Protein AF-A0A7X3SL43-F1 (afdb_monomer)

Mean predicted aligned error: 11.24 Å

Radius of gyration: 27.82 Å; Cα contacts (8 Å, |Δi|>4): 840; chains: 1; bounding box: 72×86×83 Å

Organism: NCBI:txid2681861

Structure (mmCIF, N/CA/C/O backbone):
data_AF-A0A7X3SL43-F1
#
_entry.id   AF-A0A7X3SL43-F1
#
loop_
_atom_site.group_PDB
_atom_site.id
_atom_site.type_symbol
_atom_site.label_atom_id
_atom_site.label_alt_id
_atom_site.label_comp_id
_atom_site.label_asym_id
_atom_site.label_entity_id
_atom_site.label_seq_id
_atom_site.pdbx_PDB_ins_code
_atom_site.Cartn_x
_atom_site.Cartn_y
_atom_site.Cartn_z
_atom_site.occupancy
_atom_site.B_iso_or_equiv
_atom_site.auth_seq_id
_atom_site.auth_comp_id
_atom_site.auth_asym_id
_atom_site.auth_atom_id
_atom_site.pdbx_PDB_model_num
ATOM 1 N N . MET A 1 1 ? 5.646 -69.765 46.762 1.00 35.84 1 MET A N 1
ATOM 2 C CA . MET A 1 1 ? 6.721 -68.883 47.268 1.00 35.84 1 MET A CA 1
ATOM 3 C C . MET A 1 1 ? 6.176 -67.467 47.372 1.00 35.84 1 MET A C 1
ATOM 5 O O . MET A 1 1 ? 5.287 -67.132 46.605 1.00 35.84 1 MET A O 1
ATOM 9 N N . ASN A 1 2 ? 6.666 -66.727 48.365 1.00 30.70 2 ASN A N 1
ATOM 10 C CA . ASN A 1 2 ? 6.424 -65.326 48.755 1.00 30.70 2 ASN A CA 1
ATOM 11 C C . ASN A 1 2 ? 5.935 -64.380 47.626 1.00 30.70 2 ASN A C 1
ATOM 13 O O . ASN A 1 2 ? 6.491 -64.430 46.536 1.00 30.70 2 ASN A O 1
ATOM 17 N N . GLY A 1 3 ? 4.994 -63.447 47.828 1.00 30.55 3 GLY A N 1
ATOM 18 C CA . GLY A 1 3 ? 4.159 -63.144 49.004 1.00 30.55 3 GLY A CA 1
ATOM 19 C C . GLY A 1 3 ? 3.776 -61.650 49.095 1.00 30.55 3 GLY A C 1
ATOM 20 O O . GLY A 1 3 ? 4.535 -60.832 48.604 1.00 30.55 3 GLY A O 1
ATOM 21 N N . ILE A 1 4 ? 2.669 -61.338 49.802 1.00 35.19 4 ILE A N 1
ATOM 22 C CA . ILE A 1 4 ? 2.349 -60.044 50.477 1.00 35.19 4 ILE A CA 1
ATOM 23 C C . ILE A 1 4 ? 2.165 -58.808 49.548 1.00 35.19 4 ILE A C 1
ATOM 25 O O . ILE A 1 4 ? 3.071 -58.455 48.814 1.00 35.19 4 ILE A O 1
ATOM 29 N N . GLY A 1 5 ? 1.068 -58.033 49.548 1.00 31.11 5 GLY A N 1
ATOM 30 C CA . GLY A 1 5 ? -0.232 -58.031 50.255 1.00 31.11 5 GLY A CA 1
ATOM 31 C C . GLY A 1 5 ? -1.269 -57.243 49.405 1.00 31.11 5 GLY A C 1
ATOM 32 O O . GLY A 1 5 ? -0.879 -56.571 48.460 1.00 31.11 5 GLY A O 1
ATOM 33 N N . ARG A 1 6 ? -2.602 -57.386 49.542 1.00 34.41 6 ARG A N 1
ATOM 34 C CA . ARG A 1 6 ? -3.472 -56.909 50.653 1.00 34.41 6 ARG A CA 1
ATOM 35 C C . ARG A 1 6 ? -3.176 -55.448 51.047 1.00 34.41 6 ARG A C 1
ATOM 37 O O . ARG A 1 6 ? -2.046 -55.184 51.421 1.00 34.41 6 ARG A O 1
ATOM 44 N N . VAL A 1 7 ? -4.109 -54.489 51.098 1.00 31.98 7 VAL A N 1
ATOM 45 C CA . VAL A 1 7 ? -5.567 -54.380 5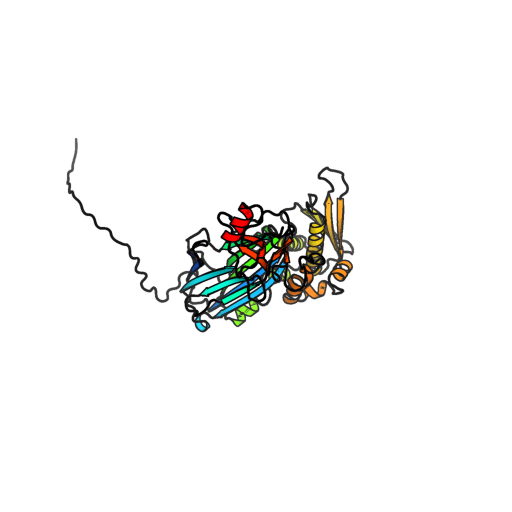0.793 1.00 31.98 7 VAL A CA 1
ATOM 46 C C . VAL A 1 7 ? -5.858 -52.874 50.479 1.00 31.98 7 VAL A C 1
ATOM 48 O O . VAL A 1 7 ? -4.913 -52.097 50.514 1.00 31.98 7 VAL A O 1
ATOM 51 N N . PHE A 1 8 ? -7.042 -52.329 50.142 1.00 28.56 8 PHE A N 1
ATOM 52 C CA . PHE A 1 8 ? -8.465 -52.670 50.382 1.00 28.56 8 PHE A CA 1
ATOM 53 C C . PHE A 1 8 ? -9.368 -52.194 49.200 1.00 28.56 8 PHE A C 1
ATOM 55 O O . PHE A 1 8 ? -8.882 -52.037 48.086 1.00 28.56 8 PHE A O 1
ATOM 62 N N . GLN A 1 9 ? -10.673 -51.971 49.424 1.00 33.75 9 GLN A N 1
ATOM 63 C CA . GLN A 1 9 ? -11.633 -51.328 48.505 1.00 33.75 9 GLN A CA 1
ATOM 64 C C . GLN A 1 9 ? -12.415 -50.220 49.240 1.00 33.75 9 GLN A C 1
ATOM 66 O O . GLN A 1 9 ? -12.775 -50.421 50.397 1.00 33.75 9 GLN A O 1
ATOM 71 N N . ALA A 1 10 ? -12.765 -49.135 48.543 1.00 27.03 10 ALA A N 1
ATOM 72 C CA . ALA A 1 10 ? -13.983 -48.322 48.723 1.00 27.03 10 ALA A CA 1
ATOM 73 C C . ALA A 1 10 ? -14.106 -47.431 47.461 1.00 27.03 10 ALA A C 1
ATOM 75 O O . ALA A 1 10 ? -13.158 -46.723 47.150 1.00 27.03 10 ALA A O 1
ATOM 76 N N . ALA A 1 11 ? -15.067 -47.565 46.543 1.00 27.05 11 ALA A N 1
ATOM 77 C CA . ALA A 1 11 ? -16.534 -47.593 46.624 1.00 27.05 11 ALA A CA 1
ATOM 78 C C . ALA A 1 11 ? -17.195 -46.194 46.633 1.00 27.05 11 ALA A C 1
ATOM 80 O O . ALA A 1 11 ? -17.012 -45.425 47.567 1.00 27.05 11 ALA A O 1
ATOM 81 N N . ALA A 1 12 ? -18.068 -45.997 45.631 1.00 27.08 12 ALA A N 1
ATOM 82 C CA . ALA A 1 12 ? -19.240 -45.107 45.581 1.00 27.08 12 ALA A CA 1
ATOM 83 C C . ALA A 1 12 ? -19.095 -43.596 45.241 1.00 27.08 12 ALA A C 1
ATOM 85 O O . ALA A 1 12 ? -18.605 -42.804 46.031 1.00 27.08 12 ALA A O 1
ATOM 86 N N . LEU A 1 13 ? -19.715 -43.243 44.098 1.00 27.55 13 LEU A N 1
ATOM 87 C CA . LEU A 1 13 ? -20.730 -42.181 43.893 1.00 27.55 13 LEU A CA 1
ATOM 88 C C . LEU A 1 13 ? -20.448 -40.716 44.296 1.00 27.55 13 LEU A C 1
ATOM 90 O O . LEU A 1 13 ? -20.230 -40.407 45.459 1.00 27.55 13 LEU A O 1
ATOM 94 N N . GLY A 1 14 ? -20.717 -39.787 43.365 1.00 25.14 14 GLY A N 1
ATOM 95 C CA . GLY A 1 14 ? -21.014 -38.388 43.714 1.00 25.14 14 GLY A CA 1
ATOM 96 C C . GLY A 1 14 ? -20.934 -37.395 42.551 1.00 25.14 14 GLY A C 1
ATOM 97 O O . GLY A 1 14 ? -19.852 -36.952 42.191 1.00 25.14 14 GLY A O 1
ATOM 98 N N . ILE A 1 15 ? -22.084 -37.015 41.987 1.00 34.62 15 ILE A N 1
ATOM 99 C CA . ILE A 1 15 ? -22.221 -35.919 41.010 1.00 34.62 15 ILE A CA 1
ATOM 100 C C . ILE A 1 15 ? -21.921 -34.569 41.680 1.00 34.62 15 ILE A C 1
ATOM 102 O O . ILE A 1 15 ? -22.509 -34.277 42.718 1.00 34.62 15 ILE A O 1
ATOM 106 N N . ALA A 1 16 ? -21.143 -33.701 41.026 1.00 26.86 16 ALA A N 1
ATOM 107 C CA . ALA A 1 16 ? -21.282 -32.247 41.158 1.00 26.86 16 ALA A CA 1
ATOM 108 C C . ALA A 1 16 ? -20.734 -31.534 39.910 1.00 26.86 16 ALA A C 1
ATOM 110 O O . ALA A 1 16 ? -19.552 -31.648 39.590 1.00 26.86 16 ALA A O 1
ATOM 111 N N . ALA A 1 17 ? -21.586 -30.784 39.208 1.00 32.66 17 ALA A N 1
ATOM 112 C CA . ALA A 1 17 ? -21.147 -29.885 38.146 1.00 32.66 17 ALA A CA 1
ATOM 113 C C . ALA A 1 17 ? -20.485 -28.647 38.773 1.00 32.66 17 ALA A C 1
ATOM 115 O O . ALA A 1 17 ? -21.159 -27.826 39.392 1.00 32.66 17 ALA A O 1
ATOM 116 N N . GLY A 1 18 ? -19.166 -28.522 38.621 1.00 26.52 18 GLY A N 1
ATOM 117 C CA . GLY A 1 18 ? -18.418 -27.324 38.992 1.00 26.52 18 GLY A CA 1
ATOM 118 C C . GLY A 1 18 ? -18.255 -26.412 37.784 1.00 26.52 18 GLY A C 1
ATOM 119 O O . GLY A 1 18 ? -17.418 -26.681 36.927 1.00 26.52 18 GLY A O 1
ATOM 120 N N . ILE A 1 19 ? -19.043 -25.337 37.715 1.00 32.78 19 ILE A N 1
ATOM 121 C CA . ILE A 1 19 ? -18.827 -24.261 36.741 1.00 32.78 19 ILE A CA 1
ATOM 122 C C . ILE A 1 19 ? -17.457 -23.649 37.044 1.00 32.78 19 ILE A C 1
ATOM 124 O O . ILE A 1 19 ? -17.281 -23.034 38.098 1.00 32.78 19 ILE A O 1
ATOM 128 N N . LEU A 1 20 ? -16.491 -23.798 36.134 1.00 28.41 20 LEU A N 1
ATOM 129 C CA . LEU A 1 20 ? -15.209 -23.106 36.247 1.00 28.41 20 LEU A CA 1
ATOM 130 C C . LEU A 1 20 ? -15.394 -21.640 35.835 1.00 28.41 20 LEU A C 1
ATOM 132 O O . LEU A 1 20 ? -15.017 -21.229 34.741 1.00 28.41 20 LEU A O 1
ATOM 136 N N . ILE A 1 21 ? -15.992 -20.850 36.729 1.00 30.81 21 ILE A N 1
ATOM 137 C CA . ILE A 1 21 ? -15.908 -19.393 36.657 1.00 30.81 21 ILE A CA 1
ATOM 138 C C . ILE A 1 21 ? -14.441 -19.045 36.910 1.00 30.81 21 ILE A C 1
ATOM 140 O O . ILE A 1 21 ? -13.992 -19.014 38.056 1.00 30.81 21 ILE A O 1
ATOM 144 N N . ILE A 1 22 ? -13.680 -18.808 35.839 1.00 30.84 22 ILE A N 1
ATOM 145 C CA . ILE A 1 22 ? -12.359 -18.193 35.956 1.00 30.84 22 ILE A CA 1
ATOM 146 C C . ILE A 1 22 ? -12.595 -16.733 36.333 1.00 30.84 22 ILE A C 1
ATOM 148 O O . ILE A 1 22 ? -12.808 -15.866 35.488 1.00 30.84 22 ILE A O 1
ATOM 152 N N . VAL A 1 23 ? -12.590 -16.482 37.638 1.00 31.47 23 VAL A N 1
ATOM 153 C CA . VAL A 1 23 ? -12.573 -15.140 38.209 1.00 31.47 23 VAL A CA 1
ATOM 154 C C . VAL A 1 23 ? -11.212 -14.520 37.885 1.00 31.47 23 VAL A C 1
ATOM 156 O O . VAL A 1 23 ? -10.237 -14.734 38.605 1.00 31.47 23 VAL A O 1
ATOM 159 N N . ILE A 1 24 ? -11.135 -13.753 36.794 1.00 36.94 24 ILE A N 1
ATOM 160 C CA . ILE A 1 24 ? -9.980 -12.892 36.508 1.00 36.94 24 ILE A CA 1
ATOM 161 C C . ILE A 1 24 ? -10.076 -11.664 37.423 1.00 36.94 24 ILE A C 1
ATOM 163 O O . ILE A 1 24 ? -10.496 -10.582 37.022 1.00 36.94 24 ILE A O 1
ATOM 167 N N . CYS A 1 25 ? -9.700 -11.840 38.689 1.00 31.02 25 CYS A N 1
ATOM 168 C CA . CYS A 1 25 ? -9.458 -10.721 39.590 1.00 31.02 25 CYS A CA 1
ATOM 169 C C . CYS A 1 25 ? -8.008 -10.239 39.455 1.00 31.02 25 CYS A C 1
ATOM 171 O O . CYS A 1 25 ? -7.096 -10.840 40.013 1.00 31.02 25 CYS A O 1
ATOM 173 N N . LEU A 1 26 ? -7.853 -9.100 38.774 1.00 38.34 26 LEU A N 1
ATOM 174 C CA . LEU A 1 26 ? -6.876 -8.044 39.072 1.00 38.34 26 LEU A CA 1
ATOM 175 C C . LEU A 1 26 ? -5.410 -8.478 39.267 1.00 38.34 26 LEU A C 1
ATOM 177 O O . LEU A 1 26 ? -4.894 -8.536 40.384 1.00 38.34 26 LEU A O 1
ATOM 181 N N . GLY A 1 27 ? -4.697 -8.625 38.150 1.00 32.06 27 GLY A N 1
ATOM 182 C CA . GLY A 1 27 ? -3.240 -8.495 38.116 1.00 32.06 27 GLY A CA 1
ATOM 183 C C . GLY A 1 27 ? -2.821 -7.030 37.965 1.00 32.06 27 GLY A C 1
ATOM 184 O O . GLY A 1 27 ? -2.509 -6.596 36.862 1.00 32.06 27 GLY A O 1
ATOM 185 N N . ASN A 1 28 ? -2.798 -6.260 39.058 1.00 37.12 28 ASN A N 1
ATOM 186 C CA . ASN A 1 28 ? -2.245 -4.900 39.034 1.00 37.12 28 ASN A CA 1
ATOM 187 C C . ASN A 1 28 ? -0.737 -4.929 38.706 1.00 37.12 28 ASN A C 1
ATOM 189 O O . ASN A 1 28 ? 0.067 -5.331 39.545 1.00 37.12 28 ASN A O 1
ATOM 193 N N . GLY A 1 29 ? -0.346 -4.409 37.540 1.00 41.09 29 GLY A N 1
ATOM 194 C CA . GLY A 1 29 ? 0.967 -3.777 37.354 1.00 41.09 29 GLY A CA 1
ATOM 195 C C . GLY A 1 29 ? 2.218 -4.669 37.376 1.00 41.09 29 GLY A C 1
ATOM 196 O O . GLY A 1 29 ? 3.262 -4.210 37.837 1.00 41.09 29 GLY A O 1
ATOM 197 N N . GLN A 1 30 ? 2.168 -5.896 36.849 1.00 41.06 30 GLN A N 1
ATOM 198 C CA . GLN A 1 30 ? 3.380 -6.618 36.430 1.00 41.06 30 GLN A CA 1
ATOM 199 C C . GLN A 1 30 ? 3.270 -6.992 34.951 1.00 41.06 30 GLN A C 1
ATOM 201 O O . GLN A 1 30 ? 2.380 -7.742 34.563 1.00 41.06 30 GLN A O 1
ATOM 206 N N . GLY A 1 31 ? 4.152 -6.412 34.130 1.00 50.19 31 GLY A N 1
ATOM 207 C CA . GLY A 1 31 ? 4.073 -6.487 32.672 1.00 50.19 31 GLY A CA 1
ATOM 208 C C . GLY A 1 31 ? 4.209 -7.912 32.144 1.00 50.19 31 GLY A C 1
ATOM 209 O O . GLY A 1 31 ? 5.285 -8.504 32.216 1.00 50.19 31 GLY A O 1
ATOM 210 N N . GLY A 1 32 ? 3.120 -8.434 31.579 1.00 65.38 32 GLY A N 1
ATOM 211 C CA . GLY A 1 32 ? 3.207 -9.470 30.557 1.00 65.38 32 GLY A CA 1
ATOM 212 C C . GLY A 1 32 ? 3.731 -8.873 29.250 1.00 65.38 32 GLY A C 1
ATOM 213 O O . GLY A 1 32 ? 3.700 -7.657 29.063 1.00 65.38 32 GLY A O 1
ATOM 214 N N . GLU A 1 33 ? 4.209 -9.722 28.343 1.00 86.25 33 GLU A N 1
ATOM 215 C CA . GLU A 1 33 ? 4.605 -9.260 27.010 1.00 86.25 33 GLU A CA 1
ATOM 216 C C . GLU A 1 33 ? 3.384 -8.693 26.255 1.00 86.25 33 GLU A C 1
ATOM 218 O O . GLU A 1 33 ? 2.293 -9.273 26.386 1.00 86.25 33 GLU A O 1
ATOM 223 N N . PRO A 1 34 ? 3.542 -7.596 25.482 1.00 94.69 34 PRO A N 1
ATOM 224 C CA . PRO A 1 34 ? 2.472 -7.044 24.658 1.00 94.69 34 PRO A CA 1
ATOM 225 C C . PRO A 1 34 ? 1.875 -8.102 23.728 1.00 94.69 34 PRO A C 1
ATOM 227 O O . PRO A 1 34 ? 2.599 -8.863 23.082 1.00 94.69 34 PRO A O 1
ATOM 230 N N . GLN A 1 35 ? 0.549 -8.190 23.689 1.00 96.19 35 GLN A N 1
ATOM 231 C CA . GLN A 1 35 ? -0.154 -9.259 22.987 1.00 96.19 35 GLN A CA 1
ATOM 232 C C . GLN A 1 35 ? -1.587 -8.881 22.605 1.00 96.19 35 GLN A C 1
ATOM 234 O O . GLN A 1 35 ? -2.243 -8.098 23.290 1.00 96.19 35 GLN A O 1
ATOM 239 N N . ILE A 1 36 ? -2.082 -9.486 21.528 1.00 95.69 36 ILE A N 1
ATOM 240 C CA . ILE A 1 36 ? -3.430 -9.291 20.980 1.00 95.69 36 ILE A CA 1
ATOM 241 C C . ILE A 1 36 ? -4.011 -10.635 20.517 1.00 95.69 36 ILE A C 1
ATOM 243 O O . ILE A 1 36 ? -3.265 -11.544 20.150 1.00 95.69 36 ILE A O 1
ATOM 247 N N . ARG A 1 37 ? -5.336 -10.795 20.541 1.00 94.25 37 ARG A N 1
ATOM 248 C CA . ARG A 1 37 ? -6.037 -11.959 19.974 1.00 94.25 37 ARG A CA 1
ATOM 249 C C . ARG A 1 37 ? -7.403 -11.573 19.420 1.00 94.25 37 ARG A C 1
ATOM 251 O O . ARG A 1 37 ? -8.098 -10.770 20.035 1.00 94.25 37 ARG A O 1
ATOM 258 N N . CYS A 1 38 ? -7.827 -12.199 18.323 1.00 92.88 38 CYS A N 1
ATOM 259 C CA . CYS A 1 38 ? -9.229 -12.150 17.906 1.00 92.88 38 CYS A CA 1
ATOM 260 C C . CYS A 1 38 ? -10.074 -12.984 18.890 1.00 92.88 38 CYS A C 1
ATOM 262 O O . CYS A 1 38 ? -9.745 -14.141 19.174 1.00 92.88 38 CYS A O 1
ATOM 264 N N . VAL A 1 39 ? -11.144 -12.400 19.437 1.00 91.12 39 VAL A N 1
ATOM 265 C CA . VAL A 1 39 ? -12.104 -13.086 20.326 1.00 91.12 39 VAL A CA 1
ATOM 266 C C . VAL A 1 39 ? -13.483 -13.260 19.696 1.00 91.12 39 VAL A C 1
ATOM 268 O O . VAL A 1 39 ? -14.197 -14.203 20.043 1.00 91.12 39 VAL A O 1
ATOM 271 N N . LYS A 1 40 ? -13.832 -12.419 18.718 1.00 89.50 40 LYS A N 1
ATOM 272 C CA . LYS A 1 40 ? -15.062 -12.528 17.931 1.00 89.50 40 LYS A CA 1
ATOM 273 C C . LYS A 1 40 ? -14.731 -12.349 16.455 1.00 89.50 40 LYS A C 1
ATOM 275 O O . LYS A 1 40 ? -14.330 -11.276 16.021 1.00 89.50 40 LYS A O 1
ATOM 280 N N . GLN A 1 41 ? -14.875 -13.444 15.721 1.00 82.56 41 GLN A N 1
ATOM 281 C CA . GLN A 1 41 ? -14.552 -13.559 14.300 1.00 82.56 41 GLN A CA 1
ATOM 282 C C . GLN A 1 41 ? -15.618 -12.888 13.410 1.00 82.56 41 GLN A C 1
ATOM 284 O O . GLN A 1 41 ? -16.773 -12.765 13.841 1.00 82.56 41 GLN A O 1
ATOM 289 N N . PRO A 1 42 ? -15.270 -12.519 12.160 1.00 76.25 42 PRO A N 1
ATOM 290 C CA . PRO A 1 42 ? -16.231 -12.046 11.160 1.00 76.25 42 PRO A CA 1
ATOM 291 C C . PRO A 1 42 ? -17.416 -13.007 10.960 1.00 76.25 42 PRO A C 1
ATOM 293 O O . PRO A 1 42 ? -17.329 -14.213 11.195 1.00 76.25 42 PRO A O 1
ATOM 296 N N . GLY A 1 43 ? -18.551 -12.460 10.511 1.00 68.62 43 GLY A N 1
ATOM 297 C CA . GLY A 1 43 ? -19.783 -13.218 10.246 1.00 68.62 43 GLY A CA 1
ATOM 298 C C . GLY A 1 43 ? -20.753 -13.346 11.432 1.00 68.62 43 GLY A C 1
ATOM 299 O O . GLY A 1 43 ? -21.771 -14.024 11.312 1.00 68.62 43 GLY A O 1
ATOM 300 N N . LYS A 1 44 ? -20.478 -12.692 12.573 1.00 58.38 44 LYS A N 1
ATOM 301 C CA . LYS A 1 44 ? -21.366 -12.645 13.761 1.00 58.38 44 LYS A CA 1
ATOM 302 C C . LYS A 1 44 ? -21.671 -11.213 14.240 1.00 58.38 44 LYS A C 1
ATOM 304 O O . LYS A 1 44 ? -21.937 -10.997 15.422 1.00 58.38 44 LYS A O 1
ATOM 309 N N . GLY A 1 45 ? -21.622 -10.244 13.326 1.00 79.12 45 GLY A N 1
ATOM 310 C CA . GLY A 1 45 ? -21.596 -8.810 13.635 1.00 79.12 45 GLY A CA 1
ATOM 311 C C . GLY A 1 45 ? -20.159 -8.304 13.777 1.00 79.12 45 GLY A C 1
ATOM 312 O O . GLY A 1 45 ? -19.263 -8.857 13.140 1.00 79.12 45 GLY A O 1
ATOM 313 N N . ASP A 1 46 ? -19.964 -7.279 14.609 1.00 89.88 46 ASP A N 1
ATOM 314 C CA . ASP A 1 46 ? -18.665 -6.630 14.845 1.00 89.88 46 ASP A CA 1
ATOM 315 C C . ASP A 1 46 ? -17.561 -7.625 15.226 1.00 89.88 46 ASP A C 1
ATOM 317 O O . ASP A 1 46 ? -17.818 -8.611 15.921 1.00 89.88 46 ASP A O 1
ATOM 321 N N . ILE A 1 47 ? -16.335 -7.334 14.808 1.00 92.56 47 ILE A N 1
ATOM 322 C CA . ILE A 1 47 ? -15.133 -8.127 15.072 1.00 92.56 47 ILE A CA 1
ATOM 323 C C . ILE A 1 47 ? -14.470 -7.556 16.319 1.00 92.56 47 ILE A C 1
ATOM 325 O O . ILE A 1 47 ? -14.289 -6.347 16.416 1.00 92.56 47 ILE A O 1
ATOM 329 N N . GLU A 1 48 ? -14.100 -8.403 17.272 1.00 94.56 48 GLU A N 1
ATOM 330 C CA . GLU A 1 48 ? -13.543 -7.954 18.555 1.00 94.56 48 GLU A CA 1
ATOM 331 C C . GLU A 1 48 ? -12.174 -8.591 18.792 1.00 94.56 48 GLU A C 1
ATOM 333 O O . GLU A 1 48 ? -11.996 -9.807 18.639 1.00 94.56 48 GLU A O 1
ATOM 338 N N . TYR A 1 49 ? -11.221 -7.758 19.206 1.00 95.75 49 TYR A N 1
ATOM 339 C CA . TYR A 1 49 ? -9.875 -8.138 19.609 1.00 95.75 49 TYR A CA 1
ATOM 340 C C . TYR A 1 49 ? -9.650 -7.789 21.074 1.00 95.75 49 TYR A C 1
ATOM 342 O O . TYR A 1 49 ? -9.776 -6.630 21.454 1.00 95.75 49 TYR A O 1
ATOM 350 N N . GLU A 1 50 ? -9.234 -8.756 21.888 1.00 95.88 50 GLU A N 1
ATOM 351 C CA . GLU A 1 50 ? -8.645 -8.436 23.190 1.00 95.88 50 GLU A CA 1
ATOM 352 C C . GLU A 1 50 ? -7.162 -8.110 23.003 1.00 95.88 50 GLU A C 1
ATOM 354 O O . GLU A 1 50 ? -6.435 -8.887 22.378 1.00 95.88 50 GLU A O 1
ATOM 359 N N . TYR A 1 51 ? -6.691 -7.024 23.610 1.00 96.06 51 TYR A N 1
ATOM 360 C CA . TYR A 1 51 ? -5.274 -6.668 23.664 1.00 96.06 51 TYR A CA 1
ATOM 361 C C . TYR A 1 51 ? -4.815 -6.411 25.103 1.00 96.06 51 TYR A C 1
ATOM 363 O O . TYR A 1 51 ? -5.599 -6.083 25.996 1.00 96.06 51 TYR A O 1
ATOM 371 N N . ARG A 1 52 ? -3.516 -6.605 25.334 1.00 96.25 52 ARG A N 1
ATOM 372 C CA . ARG A 1 52 ? -2.822 -6.334 26.597 1.00 96.25 52 ARG A CA 1
ATOM 373 C C . ARG A 1 52 ? -1.437 -5.808 26.269 1.00 96.25 52 ARG A C 1
ATOM 375 O O . ARG A 1 52 ? -0.625 -6.543 25.715 1.00 96.25 52 ARG A O 1
ATOM 382 N N . LEU A 1 53 ? -1.174 -4.557 26.607 1.00 95.69 53 LEU A N 1
ATOM 383 C CA . LEU A 1 53 ? 0.100 -3.886 26.379 1.00 95.69 53 LEU A CA 1
ATOM 384 C C . LEU A 1 53 ? 0.868 -3.742 27.693 1.00 95.69 53 LEU A C 1
ATOM 386 O O . LEU A 1 53 ? 0.297 -3.809 28.784 1.00 95.69 53 LEU A O 1
ATOM 390 N N . ASP A 1 54 ? 2.180 -3.542 27.591 1.00 91.62 54 ASP A N 1
ATOM 391 C CA . ASP A 1 54 ? 2.994 -3.246 28.763 1.00 91.62 54 ASP A CA 1
ATOM 392 C C . ASP A 1 54 ? 2.852 -1.771 29.196 1.00 91.62 54 ASP A C 1
ATOM 394 O O . ASP A 1 54 ? 2.175 -0.949 28.573 1.00 91.62 54 ASP A O 1
ATOM 398 N N . GLY A 1 55 ? 3.489 -1.416 30.314 1.00 87.81 55 GLY A N 1
ATOM 399 C CA . GLY A 1 55 ? 3.419 -0.053 30.839 1.00 87.81 55 GLY A CA 1
ATOM 400 C C . GLY A 1 55 ? 4.093 1.005 29.956 1.00 87.81 55 GLY A C 1
ATOM 401 O O . GLY A 1 55 ? 3.812 2.191 30.150 1.00 87.81 55 GLY A O 1
ATOM 402 N N . LYS A 1 56 ? 4.963 0.603 29.020 1.00 93.50 56 LYS A N 1
ATOM 403 C CA . LYS A 1 56 ? 5.805 1.505 28.234 1.00 93.50 56 LYS A CA 1
ATOM 404 C C . LYS A 1 56 ? 5.114 2.030 26.982 1.00 93.50 56 LYS A C 1
ATOM 406 O O . LYS A 1 56 ? 5.341 3.191 26.655 1.00 93.50 56 LYS A O 1
ATOM 411 N N . MET A 1 57 ? 4.282 1.215 26.323 1.00 95.38 57 MET A N 1
ATOM 412 C CA . MET A 1 57 ? 3.482 1.639 25.163 1.00 95.38 57 MET A CA 1
ATOM 413 C C . MET A 1 57 ? 2.698 2.902 25.528 1.00 95.38 57 MET A C 1
ATOM 415 O O . MET A 1 57 ? 1.934 2.869 26.492 1.00 95.38 57 MET A O 1
ATOM 419 N N . LYS A 1 58 ? 2.906 4.025 24.838 1.00 96.75 58 LYS A N 1
ATOM 420 C CA . LYS A 1 58 ? 2.264 5.314 25.164 1.00 96.75 58 LYS A CA 1
ATOM 421 C C . LYS A 1 58 ? 1.154 5.659 24.187 1.00 96.75 58 LYS A C 1
ATOM 423 O O . LYS A 1 58 ? 0.105 6.129 24.615 1.00 96.75 58 LYS A O 1
ATOM 428 N N . SER A 1 59 ? 1.36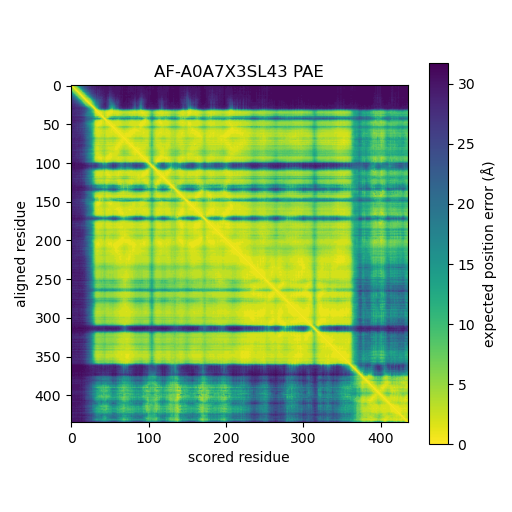7 5.360 22.911 1.00 97.94 59 SER A N 1
ATOM 429 C CA . SER A 1 59 ? 0.472 5.731 21.823 1.00 97.94 59 SER A CA 1
ATOM 430 C C . SER A 1 59 ? 0.120 4.545 20.932 1.00 97.94 59 SER A C 1
ATOM 432 O O . SER A 1 59 ? 0.767 3.489 20.959 1.00 97.94 59 SER A O 1
ATOM 434 N N . PHE A 1 60 ? -0.930 4.738 20.143 1.00 97.81 60 PHE A N 1
ATOM 435 C CA . PHE A 1 60 ? -1.271 3.892 19.011 1.00 97.81 60 PHE A CA 1
ATOM 436 C C . PHE A 1 60 ? -1.523 4.749 17.770 1.00 97.81 60 PHE A C 1
ATOM 438 O O . PHE A 1 60 ? -1.816 5.944 17.866 1.00 97.81 60 PHE A O 1
ATOM 445 N N . LEU A 1 61 ? -1.423 4.121 16.605 1.00 97.94 61 LEU A N 1
ATOM 446 C CA . LEU A 1 61 ? -1.712 4.725 15.312 1.00 97.94 61 LEU A CA 1
ATOM 447 C C . LEU A 1 61 ? -2.455 3.711 14.443 1.00 97.94 61 LEU A C 1
ATOM 449 O O . LEU A 1 61 ? -2.119 2.527 14.443 1.00 97.94 61 LEU A O 1
ATOM 453 N N . ILE A 1 62 ? -3.470 4.178 13.717 1.00 98.19 62 ILE A N 1
ATOM 454 C CA . ILE A 1 62 ? -4.126 3.425 12.648 1.00 98.19 62 ILE A CA 1
ATOM 455 C C . ILE A 1 62 ? -3.937 4.201 11.349 1.00 98.19 62 ILE A C 1
ATOM 457 O O . ILE A 1 62 ? -4.256 5.391 11.283 1.00 98.19 62 ILE A O 1
ATOM 461 N N . TYR A 1 63 ? -3.438 3.525 10.320 1.00 97.88 63 TYR A N 1
ATOM 462 C CA . TYR A 1 63 ? -3.291 4.068 8.971 1.00 97.88 63 TYR A CA 1
ATOM 463 C C . TYR A 1 63 ? -3.896 3.122 7.937 1.00 97.88 63 TYR A C 1
ATOM 465 O O . TYR A 1 63 ? -4.174 1.954 8.233 1.00 97.88 63 TYR A O 1
ATOM 473 N N . LYS A 1 64 ? -4.099 3.641 6.726 1.00 96.94 64 LYS A N 1
ATOM 474 C CA . LYS A 1 64 ? -4.488 2.852 5.560 1.00 96.94 64 LYS A CA 1
ATOM 475 C C . LYS A 1 64 ? -3.504 2.995 4.407 1.00 96.94 64 LYS A C 1
ATOM 477 O O . LYS A 1 64 ? -2.850 4.028 4.258 1.00 96.94 64 LYS A O 1
ATOM 482 N N . GLU A 1 65 ? -3.465 1.959 3.585 1.00 96.62 65 GLU A N 1
ATOM 483 C CA . GLU A 1 65 ? -2.847 1.942 2.262 1.00 96.62 65 GLU A CA 1
ATOM 484 C C . GLU A 1 65 ? -3.872 1.398 1.264 1.00 96.62 65 GLU A C 1
ATOM 486 O O . GLU A 1 65 ? -4.487 0.362 1.517 1.00 96.62 65 GLU A O 1
ATOM 491 N N . TYR A 1 66 ? -4.053 2.072 0.131 1.00 93.62 66 TYR A N 1
ATOM 492 C CA . TYR A 1 66 ? -4.840 1.567 -0.990 1.00 93.62 66 TYR A CA 1
ATOM 493 C C . TYR A 1 66 ? -3.912 1.282 -2.165 1.00 93.62 66 TYR A C 1
ATOM 495 O O . TYR A 1 66 ? -3.230 2.182 -2.654 1.00 93.62 66 TYR A O 1
ATOM 503 N N . TYR A 1 67 ? -3.919 0.040 -2.639 1.00 91.88 67 TYR A N 1
ATOM 504 C CA . TYR A 1 67 ? -3.234 -0.376 -3.852 1.00 91.88 67 TYR A CA 1
ATOM 505 C C . TYR A 1 67 ? -4.230 -0.682 -4.967 1.00 91.88 67 TYR A C 1
ATOM 507 O O . TYR A 1 67 ? -5.260 -1.320 -4.741 1.00 91.88 67 TYR A O 1
ATOM 515 N N . ARG A 1 68 ? -3.882 -0.311 -6.199 1.00 85.94 68 ARG A N 1
ATOM 516 C CA . ARG A 1 68 ? -4.614 -0.674 -7.418 1.00 85.94 68 ARG A CA 1
ATOM 517 C C . ARG A 1 68 ? -3.635 -1.257 -8.429 1.00 85.94 68 ARG A C 1
ATOM 519 O O . ARG A 1 68 ? -2.603 -0.654 -8.687 1.00 85.94 68 ARG A O 1
ATOM 526 N N . ALA A 1 69 ? -3.938 -2.433 -8.976 1.00 80.81 69 ALA A N 1
ATOM 527 C CA . ALA A 1 69 ? -3.067 -3.153 -9.915 1.00 80.81 69 ALA A CA 1
ATOM 528 C C . ALA A 1 69 ? -1.589 -3.282 -9.453 1.00 80.81 69 ALA A C 1
ATOM 530 O O . ALA A 1 69 ? -0.674 -3.235 -10.270 1.00 80.81 69 ALA A O 1
ATOM 531 N N . GLY A 1 70 ? -1.353 -3.423 -8.140 1.00 85.88 70 GLY A N 1
ATOM 532 C CA . GLY A 1 70 ? -0.010 -3.514 -7.542 1.00 85.88 70 GLY A CA 1
ATOM 533 C C . GLY A 1 70 ? 0.719 -2.176 -7.321 1.00 85.88 70 GLY A C 1
ATOM 534 O O . GLY A 1 70 ? 1.884 -2.174 -6.926 1.00 85.88 70 GLY A O 1
ATOM 535 N N . GLU A 1 71 ? 0.063 -1.036 -7.552 1.00 87.88 71 GLU A N 1
ATOM 536 C CA . GLU A 1 71 ? 0.602 0.315 -7.336 1.00 87.88 71 GLU A CA 1
ATOM 537 C C . GLU A 1 71 ? -0.060 0.978 -6.119 1.00 87.88 71 GLU A C 1
ATOM 539 O O . GLU A 1 71 ? -1.279 0.900 -5.976 1.00 87.88 71 GLU A O 1
ATOM 544 N N . LEU A 1 72 ? 0.723 1.631 -5.249 1.00 92.56 72 LEU A N 1
ATOM 545 C CA . LEU A 1 72 ? 0.208 2.392 -4.100 1.00 92.56 72 LEU A CA 1
ATOM 546 C C . LEU A 1 72 ? -0.480 3.671 -4.600 1.00 92.56 72 LEU A C 1
ATOM 548 O O . LEU A 1 72 ? 0.190 4.570 -5.091 1.00 92.56 72 LEU A O 1
ATOM 552 N N . LEU A 1 73 ? -1.801 3.753 -4.460 1.00 88.56 73 LEU A N 1
ATOM 553 C CA . LEU A 1 73 ? -2.631 4.866 -4.927 1.00 88.56 73 LEU A CA 1
ATOM 554 C C . LEU A 1 73 ? -3.012 5.836 -3.796 1.00 88.56 73 LEU A C 1
ATOM 556 O O . LEU A 1 73 ? -3.075 7.038 -4.024 1.00 88.56 73 LEU A O 1
ATOM 560 N N . GLU A 1 74 ? -3.228 5.345 -2.574 1.00 90.44 74 GLU A N 1
ATOM 561 C CA . GLU A 1 74 ? -3.520 6.188 -1.404 1.00 90.44 74 GLU A CA 1
ATOM 562 C C . GLU A 1 74 ? -2.730 5.702 -0.184 1.00 90.44 74 GLU A C 1
ATOM 564 O O . GLU A 1 74 ? -2.595 4.501 0.046 1.00 90.44 74 GLU A O 1
ATOM 569 N N . TYR A 1 75 ? -2.252 6.637 0.632 1.00 95.06 75 TYR A N 1
ATOM 570 C CA . TYR A 1 75 ? -1.704 6.378 1.960 1.00 95.06 75 TYR A CA 1
ATOM 571 C C . TYR A 1 75 ? -2.196 7.463 2.918 1.00 95.06 75 TYR A C 1
ATOM 573 O O . TYR A 1 75 ? -2.214 8.640 2.558 1.00 95.06 75 TYR A O 1
ATOM 581 N N . GLY A 1 76 ? -2.566 7.094 4.145 1.00 94.88 76 GLY A N 1
ATOM 582 C CA . GLY A 1 76 ? -2.965 8.090 5.137 1.00 94.88 76 GLY A CA 1
ATOM 583 C C . GLY A 1 76 ? -3.097 7.560 6.558 1.00 94.88 76 GLY A C 1
ATOM 584 O O . GLY A 1 76 ? -3.684 6.505 6.801 1.00 94.88 76 GLY A O 1
ATOM 585 N N . VAL A 1 77 ? -2.596 8.339 7.519 1.00 96.56 77 VAL A N 1
ATOM 586 C CA . VAL A 1 77 ? -2.853 8.133 8.950 1.00 96.56 77 VAL A CA 1
ATOM 587 C C . VAL A 1 77 ? -4.294 8.542 9.257 1.00 96.56 77 VAL A C 1
ATOM 589 O O . VAL A 1 77 ? -4.661 9.704 9.105 1.00 96.56 77 VAL A O 1
ATOM 592 N N . LEU A 1 78 ? -5.105 7.588 9.715 1.00 95.25 78 LEU A N 1
ATOM 593 C CA . LEU A 1 78 ? -6.521 7.790 10.034 1.00 95.25 78 LEU A CA 1
ATOM 594 C C . LEU A 1 78 ? -6.706 8.365 11.439 1.00 95.25 78 LEU A C 1
ATOM 596 O O . LEU A 1 78 ? -7.523 9.257 11.653 1.00 95.25 78 LEU A O 1
ATOM 600 N N . ARG A 1 79 ? -5.932 7.854 12.402 1.00 94.12 79 ARG A N 1
ATOM 601 C CA . ARG A 1 79 ? -5.861 8.374 13.773 1.00 94.12 79 ARG A CA 1
ATOM 602 C C . ARG A 1 79 ? -4.535 7.999 14.423 1.00 94.12 79 ARG A C 1
ATOM 604 O O . ARG A 1 79 ? -3.981 6.942 14.134 1.00 94.12 79 ARG A O 1
ATOM 611 N N . ALA A 1 80 ? -4.046 8.850 15.316 1.00 96.81 80 ALA A N 1
ATOM 612 C CA . ALA A 1 80 ? -2.882 8.563 16.148 1.00 96.81 80 ALA A CA 1
ATOM 613 C C . ALA A 1 80 ? -2.969 9.364 17.449 1.00 96.81 80 ALA A C 1
ATOM 615 O O . ALA A 1 80 ? -3.126 10.592 17.412 1.00 96.81 80 ALA A O 1
ATOM 616 N N . GLU A 1 81 ? -2.905 8.659 18.578 1.00 96.75 81 GLU A N 1
ATOM 617 C CA . GLU A 1 81 ? -3.349 9.132 19.894 1.00 96.75 81 GLU A CA 1
ATOM 618 C C . GLU A 1 81 ? -2.533 8.504 21.039 1.00 96.75 81 GLU A C 1
ATOM 620 O O . GLU A 1 81 ? -2.065 7.368 20.935 1.00 96.75 81 GLU A O 1
ATOM 625 N N . ASP A 1 82 ? -2.391 9.226 22.157 1.00 96.25 82 ASP A N 1
ATOM 626 C CA . ASP A 1 82 ? -1.845 8.686 23.409 1.00 96.25 82 ASP A CA 1
ATOM 627 C C . ASP A 1 82 ? -2.970 7.999 24.192 1.00 96.25 82 ASP A C 1
ATOM 629 O O . ASP A 1 82 ? -4.040 8.578 24.397 1.00 96.25 82 ASP A O 1
ATOM 633 N N . PHE A 1 83 ? -2.719 6.779 24.676 1.00 94.69 83 PHE A N 1
ATOM 634 C CA . PHE A 1 83 ? -3.693 5.973 25.419 1.00 94.69 83 PHE A CA 1
ATOM 635 C C . PHE A 1 83 ? -4.347 6.738 26.574 1.00 94.69 83 PHE A C 1
ATOM 637 O O . PHE A 1 83 ? -5.553 6.653 26.796 1.00 94.69 83 PHE A O 1
ATOM 644 N N . LYS A 1 84 ? -3.556 7.506 27.326 1.00 92.62 84 LYS A N 1
ATOM 645 C CA . LYS A 1 84 ? -4.032 8.236 28.500 1.00 92.62 84 LYS A CA 1
ATOM 646 C C . LYS A 1 84 ? -4.862 9.458 28.108 1.00 92.62 84 LYS A C 1
ATOM 648 O O . LYS A 1 84 ? -5.785 9.802 28.843 1.00 92.62 84 LYS A O 1
ATOM 653 N N . GLU A 1 85 ? -4.523 10.122 27.006 1.00 92.06 85 GLU A N 1
ATOM 654 C CA . GLU A 1 85 ? -5.246 11.305 26.521 1.00 92.06 85 GLU A CA 1
ATOM 655 C C . GLU A 1 85 ? -6.572 10.923 25.855 1.00 92.06 85 GLU A C 1
ATOM 657 O O . GLU A 1 85 ? -7.581 11.574 26.112 1.00 92.06 85 GLU A O 1
ATOM 662 N N . ALA A 1 86 ? -6.594 9.814 25.109 1.00 90.62 86 ALA A N 1
ATOM 663 C CA . ALA A 1 86 ? -7.800 9.228 24.522 1.00 90.62 86 ALA A CA 1
ATOM 664 C C . ALA A 1 86 ? -8.730 8.546 25.550 1.00 90.62 86 ALA A C 1
ATOM 666 O O . ALA A 1 86 ? -9.850 8.164 25.225 1.00 90.62 86 ALA A O 1
ATOM 667 N N . GLY A 1 87 ? -8.277 8.349 26.796 1.00 91.94 87 GLY A N 1
ATOM 668 C CA . GLY A 1 87 ? -9.018 7.593 27.816 1.00 91.94 87 GLY A CA 1
ATOM 669 C C . GLY A 1 87 ? -9.040 6.074 27.584 1.00 91.94 87 GLY A C 1
ATOM 670 O O . GLY A 1 87 ? -9.744 5.353 28.295 1.00 91.94 87 GLY A O 1
ATOM 671 N N . VAL A 1 88 ? -8.249 5.584 26.630 1.00 93.50 88 VAL A N 1
ATOM 672 C CA . VAL A 1 88 ? -8.167 4.179 26.228 1.00 93.50 88 VAL A CA 1
ATOM 673 C C . VAL A 1 88 ? -7.264 3.399 27.184 1.00 93.50 88 VAL A C 1
ATOM 675 O O . VAL A 1 88 ? -6.153 3.809 27.534 1.00 93.50 88 VAL A O 1
ATOM 678 N N . LYS A 1 89 ? -7.734 2.231 27.626 1.00 92.12 89 LYS A N 1
ATOM 679 C CA . LYS A 1 89 ? -6.953 1.344 28.499 1.00 92.12 89 LYS A CA 1
ATOM 680 C C . LYS A 1 89 ? -5.816 0.675 27.725 1.00 92.12 89 LYS A C 1
ATOM 682 O O . LYS A 1 89 ? -5.904 0.462 26.527 1.00 92.12 89 LYS A O 1
ATOM 687 N N . LYS A 1 90 ? -4.753 0.272 28.425 1.00 93.69 90 LYS A N 1
ATOM 688 C CA . LYS A 1 90 ? -3.674 -0.553 27.840 1.00 93.69 90 LYS A CA 1
ATOM 689 C C . LYS A 1 90 ? -4.008 -2.050 27.840 1.00 93.69 90 LYS A C 1
ATOM 691 O O . LYS A 1 90 ? -3.329 -2.838 27.186 1.00 93.69 90 LYS A O 1
ATOM 696 N N . ASP A 1 91 ? -5.058 -2.435 28.555 1.00 93.94 91 ASP A N 1
ATOM 697 C CA . ASP A 1 91 ? -5.704 -3.738 28.535 1.00 93.94 91 ASP A CA 1
ATOM 698 C C . ASP A 1 91 ? -7.208 -3.550 28.291 1.00 93.94 91 ASP A C 1
ATOM 700 O O . ASP A 1 91 ? -7.891 -2.865 29.053 1.00 93.94 91 ASP A O 1
ATOM 704 N N . GLY A 1 92 ? -7.728 -4.127 27.208 1.00 95.00 92 GLY A N 1
ATOM 705 C CA . GLY A 1 92 ? -9.110 -3.889 26.797 1.00 95.00 92 GLY A CA 1
ATOM 706 C C . GLY A 1 92 ? -9.472 -4.542 25.470 1.00 95.00 92 GLY A C 1
ATOM 707 O O . GLY A 1 92 ? -8.771 -5.433 24.980 1.00 95.00 92 GLY A O 1
ATOM 708 N N . THR A 1 93 ? -10.583 -4.081 24.899 1.00 96.44 93 THR A N 1
ATOM 709 C CA . THR A 1 93 ? -11.126 -4.572 23.625 1.00 96.44 93 THR A CA 1
ATOM 710 C C . THR A 1 93 ? -10.994 -3.522 22.520 1.00 96.44 93 THR A C 1
ATOM 712 O O . THR A 1 93 ? -11.252 -2.345 22.759 1.00 96.44 93 THR A O 1
ATOM 715 N N . LEU A 1 94 ? -10.586 -3.932 21.319 1.00 97.06 94 LEU A N 1
ATOM 716 C CA . LEU A 1 94 ? -10.699 -3.162 20.078 1.00 97.06 94 LEU A CA 1
ATOM 717 C C . LEU A 1 94 ? -11.800 -3.799 19.227 1.00 97.06 94 LEU A C 1
ATOM 719 O O . LEU A 1 94 ? -11.716 -4.980 18.884 1.00 97.06 94 LEU A O 1
ATOM 723 N N . THR A 1 95 ? -12.812 -3.014 18.883 1.00 96.56 95 THR A N 1
ATOM 724 C CA . THR A 1 95 ? -13.950 -3.423 18.060 1.00 96.56 95 THR A CA 1
ATOM 725 C C . THR A 1 95 ? -13.798 -2.845 16.659 1.00 96.56 95 THR A C 1
ATOM 727 O O . THR A 1 95 ? -13.634 -1.636 16.509 1.00 96.56 95 THR A O 1
ATOM 730 N N . LEU A 1 96 ? -13.886 -3.693 15.634 1.00 95.38 96 LEU A N 1
ATOM 731 C CA . LEU A 1 96 ? -13.946 -3.291 14.229 1.00 95.38 96 LEU A CA 1
ATOM 732 C C . LEU A 1 96 ? -15.327 -3.599 13.647 1.00 95.38 96 LEU A C 1
ATOM 734 O O . LEU A 1 96 ? -15.889 -4.673 13.879 1.00 95.38 96 LEU A O 1
ATOM 738 N N . ARG A 1 97 ? -15.853 -2.684 12.834 1.00 91.62 97 ARG A N 1
ATOM 739 C CA . ARG A 1 97 ? -17.097 -2.861 12.081 1.00 91.62 97 ARG A CA 1
ATOM 740 C C . ARG A 1 97 ? -16.898 -2.388 10.645 1.00 91.62 97 ARG A C 1
ATOM 742 O O . ARG A 1 97 ? -16.238 -1.382 10.407 1.00 91.62 97 ARG A O 1
ATOM 749 N N . VAL A 1 98 ? -17.517 -3.092 9.699 1.00 87.56 98 VAL A N 1
ATOM 750 C CA . VAL A 1 98 ? -17.621 -2.649 8.304 1.00 87.56 98 VAL A CA 1
ATOM 751 C C . VAL A 1 98 ? -19.070 -2.303 7.990 1.00 87.56 98 VAL A C 1
ATOM 753 O O . VAL A 1 98 ? -19.929 -3.185 7.953 1.00 87.56 98 VAL A O 1
ATOM 756 N N . GLU A 1 99 ? -19.348 -1.022 7.753 1.00 85.12 99 GLU A N 1
ATOM 757 C CA . GLU A 1 99 ? -20.679 -0.549 7.360 1.00 85.12 99 GLU A CA 1
ATOM 758 C C . GLU A 1 99 ? -20.730 -0.316 5.849 1.00 85.12 99 GLU A C 1
ATOM 760 O O . GLU A 1 99 ? -20.135 0.625 5.322 1.00 85.12 99 GLU A O 1
ATOM 765 N N . ARG A 1 100 ? -21.479 -1.176 5.154 1.00 78.94 100 ARG A N 1
ATOM 766 C CA . ARG A 1 100 ? -21.803 -1.057 3.726 1.00 78.94 100 ARG A CA 1
ATOM 767 C C . ARG A 1 100 ? -23.050 -0.190 3.595 1.00 78.94 100 ARG A C 1
ATOM 769 O O . ARG A 1 100 ? -24.155 -0.673 3.855 1.00 78.94 100 ARG A O 1
ATOM 776 N N . ASN A 1 101 ? -22.897 1.093 3.275 1.00 67.94 101 ASN A N 1
ATOM 777 C CA . ASN A 1 101 ? -24.045 1.993 3.293 1.00 67.94 101 ASN A CA 1
ATOM 778 C C . ASN A 1 101 ? -24.806 1.977 1.961 1.00 67.94 101 ASN A C 1
ATOM 780 O O . ASN A 1 101 ? -24.267 2.358 0.924 1.00 67.94 101 ASN A O 1
ATOM 784 N N . SER A 1 102 ? -26.085 1.598 2.014 1.00 57.00 102 SER A N 1
ATOM 785 C CA . SER A 1 102 ? -27.007 1.702 0.883 1.00 57.00 102 SER A CA 1
ATOM 786 C C . SER A 1 102 ? -27.632 3.097 0.834 1.00 57.00 102 SER A C 1
ATOM 788 O O . SER A 1 102 ? -28.618 3.358 1.522 1.00 57.00 102 SER A O 1
ATOM 790 N N . GLN A 1 103 ? -27.058 3.949 -0.027 1.00 53.34 103 GLN A N 1
ATOM 791 C CA . GLN A 1 103 ? -27.401 5.362 -0.262 1.00 53.34 103 GLN A CA 1
ATOM 792 C C . GLN A 1 103 ? -27.207 6.308 0.940 1.00 53.34 103 GLN A C 1
ATOM 794 O O . GLN A 1 103 ? -27.889 6.226 1.963 1.00 53.34 103 GLN A O 1
ATOM 799 N N . THR A 1 104 ? -26.365 7.326 0.753 1.00 51.38 104 THR A N 1
ATOM 800 C CA . THR A 1 104 ? -26.668 8.668 1.278 1.00 51.38 104 THR A CA 1
ATOM 801 C C . THR A 1 104 ? -27.771 9.314 0.424 1.00 51.38 104 THR A C 1
ATOM 803 O O . THR A 1 104 ? -28.063 8.844 -0.676 1.00 51.38 104 THR A O 1
ATOM 806 N N . MET A 1 105 ? -28.390 10.402 0.899 1.00 39.91 105 MET A N 1
ATOM 807 C CA . MET A 1 105 ? -29.403 11.142 0.118 1.00 39.91 105 MET A CA 1
ATOM 808 C C . MET A 1 105 ? -28.867 11.686 -1.218 1.00 39.91 105 MET A C 1
ATOM 810 O O . MET A 1 105 ? -29.655 11.963 -2.118 1.00 39.91 105 MET A O 1
ATOM 814 N N . ASP A 1 106 ? -27.544 11.790 -1.343 1.00 47.09 106 ASP A N 1
ATOM 815 C CA . ASP A 1 106 ? -26.827 12.306 -2.510 1.00 47.09 106 ASP A CA 1
ATOM 816 C C . ASP A 1 106 ? -26.399 11.190 -3.492 1.00 47.09 106 ASP A C 1
ATOM 818 O O . ASP A 1 106 ? -25.843 11.469 -4.550 1.00 47.09 106 ASP A O 1
ATOM 822 N N . GLY A 1 107 ? -26.693 9.920 -3.176 1.00 51.88 107 GLY A N 1
ATOM 823 C CA . GLY A 1 107 ? -26.474 8.760 -4.053 1.00 51.88 107 GLY A CA 1
ATOM 824 C C . GLY A 1 107 ? -25.109 8.070 -3.927 1.00 51.88 107 GLY A C 1
ATOM 825 O O . GLY A 1 107 ? -24.908 7.014 -4.531 1.00 51.88 107 GLY A O 1
ATOM 826 N N . GLU A 1 108 ? -24.194 8.608 -3.119 1.00 56.75 108 GLU A N 1
ATOM 827 C CA . GLU A 1 108 ? -22.833 8.082 -2.962 1.00 56.75 108 GLU A CA 1
ATOM 828 C C . GLU A 1 108 ? -22.799 6.747 -2.201 1.00 56.75 108 GLU A C 1
ATOM 830 O O . GLU A 1 108 ? -23.295 6.614 -1.073 1.00 56.75 108 GLU A O 1
ATOM 835 N N . TRP A 1 109 ? -22.149 5.752 -2.808 1.00 64.94 109 TRP A N 1
ATOM 836 C CA . TRP A 1 109 ? -21.889 4.457 -2.184 1.00 64.94 109 TRP A CA 1
ATOM 837 C C . TRP A 1 109 ? -20.593 4.494 -1.390 1.00 64.94 109 TRP A C 1
ATOM 839 O O . TRP A 1 109 ? -19.544 4.843 -1.921 1.00 64.94 109 TRP A O 1
ATOM 849 N N . ASN A 1 110 ? -20.684 4.110 -0.116 1.00 73.06 110 ASN A N 1
ATOM 850 C CA . ASN A 1 110 ? -19.575 4.161 0.827 1.00 73.06 110 ASN A CA 1
ATOM 851 C C . ASN A 1 110 ? -19.441 2.833 1.578 1.00 73.06 110 ASN A C 1
ATOM 853 O O . ASN A 1 110 ? -20.403 2.371 2.206 1.00 73.06 110 ASN A O 1
ATOM 857 N N . ILE A 1 111 ? -18.235 2.265 1.566 1.00 80.69 111 ILE A N 1
ATOM 858 C CA . ILE A 1 111 ? -17.831 1.177 2.459 1.00 80.69 111 ILE A CA 1
ATOM 859 C C . ILE A 1 111 ? -16.984 1.801 3.566 1.00 80.69 111 ILE A C 1
ATOM 861 O O . ILE A 1 111 ? -15.954 2.426 3.315 1.00 80.69 111 ILE A O 1
ATOM 865 N N . ASN A 1 112 ? -17.456 1.683 4.801 1.00 87.25 112 ASN A N 1
ATOM 866 C CA . ASN A 1 112 ? -16.859 2.371 5.936 1.00 87.25 112 ASN A CA 1
ATOM 867 C C . ASN A 1 112 ? -16.103 1.380 6.809 1.00 87.25 112 ASN A C 1
ATOM 869 O O . ASN A 1 112 ? -16.674 0.363 7.208 1.00 87.25 112 ASN A O 1
ATOM 873 N N . PHE A 1 113 ? -14.859 1.707 7.141 1.00 91.94 113 PHE A N 1
ATOM 874 C CA . PHE A 1 113 ? -14.095 1.027 8.176 1.00 91.94 113 PHE A CA 1
ATOM 875 C C . PHE A 1 113 ? -14.291 1.790 9.481 1.00 91.94 113 PHE A C 1
ATOM 877 O O . PHE A 1 113 ? -13.918 2.960 9.595 1.00 91.94 113 PHE A O 1
ATOM 884 N N . LEU A 1 114 ? -14.905 1.138 10.465 1.00 94.38 114 LEU A N 1
ATOM 885 C CA . LEU A 1 114 ? -15.115 1.700 11.789 1.00 94.38 114 LEU A CA 1
ATOM 886 C C . LEU A 1 114 ? -14.263 0.950 12.809 1.00 94.38 114 LEU A C 1
ATOM 888 O O . LEU A 1 114 ? -14.239 -0.281 12.824 1.00 94.38 114 LEU A O 1
ATOM 892 N N . ASN A 1 115 ? -13.605 1.698 13.690 1.00 95.88 115 ASN A N 1
ATOM 893 C CA . ASN A 1 115 ? -12.816 1.175 14.801 1.00 95.88 115 ASN A CA 1
ATOM 894 C C . ASN A 1 115 ? -13.191 1.891 16.107 1.00 95.88 115 ASN A C 1
ATOM 896 O O . ASN A 1 115 ? -13.463 3.090 16.100 1.00 95.88 115 ASN A O 1
ATOM 900 N N . GLN A 1 116 ? -13.211 1.154 17.216 1.00 96.31 116 GLN A N 1
ATOM 901 C CA . GLN A 1 116 ? -13.448 1.701 18.551 1.00 96.31 116 GLN A CA 1
ATOM 902 C C . GLN A 1 116 ? -12.661 0.912 19.599 1.00 96.31 116 GLN A C 1
ATOM 904 O O . GLN A 1 116 ? -12.778 -0.313 19.674 1.00 96.31 116 GLN A O 1
ATOM 909 N N . PHE A 1 117 ? -11.899 1.603 20.439 1.00 96.75 117 PHE A N 1
ATOM 910 C CA . PHE A 1 117 ? -11.281 1.016 21.624 1.00 96.75 117 PHE A CA 1
ATOM 911 C C . PHE A 1 117 ? -12.192 1.119 22.857 1.00 96.75 117 PHE A C 1
ATOM 913 O O . PHE A 1 117 ? -12.953 2.068 23.036 1.00 96.75 117 PHE A O 1
ATOM 920 N N . GLU A 1 118 ? -12.085 0.147 23.764 1.00 94.81 118 GLU A N 1
ATOM 921 C CA . GLU A 1 118 ? -12.806 0.147 25.036 1.00 94.81 118 GLU A CA 1
ATOM 922 C C . GLU A 1 118 ? -12.454 1.378 25.892 1.00 94.81 118 GLU A C 1
ATOM 924 O O . GLU A 1 118 ? -11.351 1.491 26.433 1.00 94.81 118 GLU A O 1
ATOM 929 N N . GLY A 1 119 ? -13.438 2.265 26.058 1.00 88.44 119 GLY A N 1
ATOM 930 C CA . GLY A 1 119 ? -13.311 3.542 26.765 1.00 88.44 119 GLY A CA 1
ATOM 931 C C . GLY A 1 119 ? -13.740 4.739 25.913 1.00 88.44 119 GLY A C 1
ATOM 932 O O . GLY A 1 119 ? -14.117 5.763 26.475 1.00 88.44 119 GLY A O 1
ATOM 933 N N . GLU A 1 120 ? -13.740 4.589 24.588 1.00 91.69 120 GLU A N 1
ATOM 934 C CA . GLU A 1 120 ? -14.191 5.607 23.633 1.00 91.69 120 GLU A CA 1
ATOM 935 C C . GLU A 1 120 ? -15.727 5.684 23.589 1.00 91.69 120 GLU A C 1
ATOM 937 O O . GLU A 1 120 ? -16.413 4.672 23.741 1.00 91.69 120 GLU A O 1
ATOM 942 N N . GLU A 1 121 ? -16.278 6.886 23.386 1.00 88.56 121 GLU A N 1
ATOM 943 C CA . GLU A 1 121 ? -17.735 7.095 23.312 1.00 88.56 121 GLU A CA 1
ATOM 944 C C . GLU A 1 121 ? -18.306 6.662 21.949 1.00 88.56 121 GLU A C 1
ATOM 946 O O . GLU A 1 121 ? -19.302 5.939 21.892 1.00 88.56 121 GLU A O 1
ATOM 951 N N . ASP A 1 122 ? -17.628 7.038 20.862 1.00 91.00 122 ASP A N 1
ATOM 952 C CA . ASP A 1 122 ? -18.040 6.818 19.471 1.00 91.00 122 ASP A CA 1
ATOM 953 C C . ASP A 1 122 ? -17.031 5.948 18.703 1.00 91.00 122 ASP A C 1
ATOM 955 O O . ASP A 1 122 ? -15.898 5.747 19.140 1.00 91.00 122 ASP A O 1
ATOM 959 N N . PHE A 1 123 ? -17.438 5.433 17.540 1.00 93.00 123 PHE A N 1
ATOM 960 C CA . PHE A 1 123 ? -16.521 4.799 16.589 1.00 93.00 123 PHE A CA 1
ATOM 961 C C . PHE A 1 123 ? -15.792 5.862 15.758 1.00 93.00 123 PHE A C 1
ATOM 963 O O . PHE A 1 123 ? -16.423 6.728 15.150 1.00 93.00 123 PHE A O 1
ATOM 970 N N . SER A 1 124 ? -14.473 5.727 15.630 1.00 92.69 124 SER A N 1
ATOM 971 C CA . SER A 1 124 ? -13.720 6.378 14.558 1.00 92.69 124 SER A CA 1
ATOM 972 C C . SER A 1 124 ? -14.102 5.737 13.219 1.00 92.69 124 SER A C 1
ATOM 974 O O . SER A 1 124 ? -14.186 4.510 13.124 1.00 92.69 124 SER A O 1
ATOM 976 N N . ARG A 1 125 ? -14.354 6.556 12.191 1.00 91.94 125 ARG A N 1
ATOM 977 C CA . ARG A 1 125 ? -14.844 6.132 10.871 1.00 91.94 125 ARG A CA 1
ATOM 978 C C . ARG A 1 125 ? -13.940 6.658 9.759 1.00 91.94 125 ARG A C 1
ATOM 980 O O . ARG A 1 125 ? -13.816 7.867 9.596 1.00 91.94 125 ARG A O 1
ATOM 987 N N . ASP A 1 126 ? -13.422 5.745 8.949 1.00 89.19 126 ASP A N 1
ATOM 988 C CA . ASP A 1 126 ? -12.896 6.015 7.610 1.00 89.19 126 ASP A CA 1
ATOM 989 C C . ASP A 1 126 ? -13.960 5.604 6.579 1.00 89.19 126 ASP A C 1
ATOM 991 O O . ASP A 1 126 ? -14.605 4.559 6.716 1.00 89.19 126 ASP A O 1
ATOM 995 N N . ALA A 1 127 ? -14.210 6.461 5.591 1.00 85.00 127 ALA A N 1
ATOM 996 C CA . ALA A 1 127 ? -15.248 6.280 4.581 1.00 85.00 127 ALA A CA 1
ATOM 997 C C . ALA A 1 127 ? -14.599 6.197 3.200 1.00 85.00 127 ALA A C 1
ATOM 999 O O . ALA A 1 127 ? -13.912 7.127 2.788 1.00 85.00 127 ALA A O 1
ATOM 1000 N N . ASN A 1 128 ? -14.835 5.091 2.494 1.00 81.12 128 ASN A N 1
ATOM 1001 C CA . ASN A 1 128 ? -14.249 4.832 1.184 1.00 81.12 128 ASN A CA 1
ATOM 1002 C C . ASN A 1 128 ? -15.379 4.828 0.172 1.00 81.12 128 ASN A C 1
ATOM 1004 O O . ASN A 1 128 ? -16.269 3.967 0.223 1.00 81.12 128 ASN A O 1
ATOM 1008 N N . SER A 1 129 ? -15.367 5.831 -0.698 1.00 71.50 129 SER A N 1
ATOM 1009 C CA . SER A 1 129 ? -16.411 6.019 -1.686 1.00 71.50 129 SER A CA 1
ATOM 1010 C C . SER A 1 129 ? -16.147 5.161 -2.922 1.00 71.50 129 SER A C 1
ATOM 1012 O O . SER A 1 129 ? -15.054 4.630 -3.148 1.00 71.50 129 SER A O 1
ATOM 1014 N N . TRP A 1 130 ? -17.170 5.013 -3.754 1.00 63.22 130 TRP A N 1
ATOM 1015 C CA . TRP A 1 130 ? -17.032 4.380 -5.061 1.00 63.22 130 TRP A CA 1
ATOM 1016 C C . TRP A 1 130 ? -16.026 5.113 -5.972 1.00 63.22 130 TRP A C 1
ATOM 1018 O O . TRP A 1 130 ? -15.320 4.474 -6.756 1.00 63.22 130 TRP A O 1
ATOM 1028 N N . GLU A 1 131 ? -15.922 6.440 -5.842 1.00 63.19 131 GLU A N 1
ATOM 1029 C CA . GLU A 1 131 ? -14.939 7.260 -6.552 1.00 63.19 131 GLU A CA 1
ATOM 1030 C C . GLU A 1 131 ? -13.520 7.068 -6.003 1.00 63.19 131 GLU A C 1
ATOM 1032 O O . GLU A 1 131 ? -12.598 6.909 -6.804 1.00 63.19 131 GLU A O 1
ATOM 1037 N N . SER A 1 132 ? -13.328 7.041 -4.674 1.00 60.97 132 SER A N 1
ATOM 1038 C CA . SER A 1 132 ? -11.989 6.889 -4.072 1.00 60.97 132 SER A CA 1
ATOM 1039 C C . SER A 1 132 ? -11.379 5.517 -4.368 1.00 60.97 132 SER A C 1
ATOM 1041 O O . SER A 1 132 ? -10.187 5.410 -4.635 1.00 60.97 132 SER A O 1
ATOM 1043 N N . LEU A 1 133 ? -12.217 4.479 -4.445 1.00 62.94 133 LEU A N 1
ATOM 1044 C CA . LEU A 1 133 ? -11.845 3.134 -4.900 1.00 62.94 133 LEU A CA 1
ATOM 1045 C C . LEU A 1 133 ? -11.834 2.984 -6.439 1.00 62.94 133 LEU A C 1
ATOM 1047 O O . LEU A 1 133 ? -11.743 1.877 -6.974 1.00 62.94 133 LEU A O 1
ATOM 1051 N N . GLY A 1 134 ? -11.901 4.099 -7.172 1.00 57.22 134 GLY A N 1
ATOM 1052 C CA . GLY A 1 134 ? -11.410 4.192 -8.542 1.00 57.22 134 GLY A CA 1
ATOM 1053 C C . GLY A 1 134 ? -12.351 3.732 -9.657 1.00 57.22 134 GLY A C 1
ATOM 1054 O O . GLY A 1 134 ? -11.838 3.363 -10.716 1.00 57.22 134 GLY A O 1
ATOM 1055 N N . TYR A 1 135 ? -13.675 3.774 -9.457 1.00 58.38 135 TYR A N 1
ATOM 1056 C CA . TYR A 1 135 ? -14.717 3.424 -10.443 1.00 58.38 135 TYR A CA 1
ATOM 1057 C C . TYR A 1 135 ? -14.525 2.055 -11.132 1.00 58.38 135 TYR A C 1
ATOM 1059 O O . TYR A 1 135 ? -13.833 1.936 -12.146 1.00 58.38 135 TYR A O 1
ATOM 1067 N N . GLY A 1 136 ? -15.248 1.031 -10.669 1.00 57.97 136 GLY A N 1
ATOM 1068 C CA . GLY A 1 136 ? -15.431 -0.213 -11.435 1.00 57.97 136 GLY A CA 1
ATOM 1069 C C . GLY A 1 136 ? -14.986 -1.508 -10.761 1.00 57.97 136 GLY A C 1
ATOM 1070 O O . GLY A 1 136 ? -14.721 -2.473 -11.477 1.00 57.97 136 GLY A O 1
ATOM 1071 N N . TYR A 1 137 ? -14.922 -1.568 -9.426 1.00 71.31 137 TYR A N 1
ATOM 1072 C CA . TYR A 1 137 ? -14.792 -2.859 -8.749 1.00 71.31 137 TYR A CA 1
ATOM 1073 C C . TYR A 1 137 ? -16.124 -3.627 -8.777 1.00 71.31 137 TYR A C 1
ATOM 1075 O O . TYR A 1 137 ? -17.165 -3.119 -8.377 1.00 71.31 137 TYR A O 1
ATOM 1083 N N . LEU A 1 138 ? -16.115 -4.852 -9.298 1.00 73.06 138 LEU A N 1
ATOM 1084 C CA . LEU A 1 138 ? -17.284 -5.721 -9.434 1.00 73.06 138 LEU A CA 1
ATOM 1085 C C . LEU A 1 138 ? -17.520 -6.610 -8.200 1.00 73.06 138 LEU A C 1
ATOM 1087 O O . LEU A 1 138 ? -18.595 -7.203 -8.065 1.00 73.06 138 LEU A O 1
ATOM 1091 N N . GLY A 1 139 ? -16.556 -6.687 -7.276 1.00 79.06 139 GLY A N 1
ATOM 1092 C CA . GLY A 1 139 ? -16.723 -7.385 -6.001 1.00 79.06 139 GLY A CA 1
ATOM 1093 C C . GLY A 1 139 ? -15.621 -7.122 -4.974 1.00 79.06 139 GLY A C 1
ATOM 1094 O O . GLY A 1 139 ? -14.589 -6.540 -5.302 1.00 79.06 139 GLY A O 1
ATOM 1095 N N . MET A 1 140 ? -15.860 -7.552 -3.731 1.00 86.44 140 MET A N 1
ATOM 1096 C CA . MET A 1 140 ? -14.948 -7.372 -2.595 1.00 86.44 140 MET A CA 1
ATOM 1097 C C . MET A 1 140 ? -14.942 -8.587 -1.651 1.00 86.44 140 MET A C 1
ATOM 1099 O O . MET A 1 140 ? -15.992 -9.149 -1.340 1.00 86.44 140 MET A O 1
ATOM 1103 N N . MET A 1 141 ? -13.769 -8.961 -1.136 1.00 89.31 141 MET A N 1
ATOM 1104 C CA . MET A 1 141 ? -13.610 -9.887 -0.005 1.00 89.31 141 MET A CA 1
ATOM 1105 C C . MET A 1 141 ? -12.864 -9.215 1.140 1.00 89.31 141 MET A C 1
ATOM 1107 O O . MET A 1 141 ? -12.018 -8.365 0.907 1.00 89.31 141 MET A O 1
ATOM 1111 N N . GLU A 1 142 ? -13.133 -9.636 2.374 1.00 89.69 142 GLU A N 1
ATOM 1112 C CA . GLU A 1 142 ? -12.421 -9.144 3.556 1.00 89.69 142 GLU A CA 1
ATOM 1113 C C . GLU A 1 142 ? -11.663 -10.285 4.240 1.00 89.69 142 GLU A C 1
ATOM 1115 O O . GLU A 1 142 ? -12.238 -11.344 4.524 1.00 89.69 142 GLU A O 1
ATOM 1120 N N . SER A 1 143 ? -10.400 -10.032 4.569 1.00 93.81 143 SER A N 1
ATOM 1121 C CA . SER A 1 143 ? -9.607 -10.795 5.532 1.00 93.81 143 SER A CA 1
ATOM 1122 C C . SER A 1 143 ? -9.377 -9.957 6.782 1.00 93.81 143 SER A C 1
ATOM 1124 O O . SER A 1 143 ? -9.229 -8.738 6.697 1.00 93.81 143 SER A O 1
ATOM 1126 N N . TYR A 1 144 ? -9.323 -10.608 7.945 1.00 94.19 144 TYR A N 1
ATOM 1127 C CA . TYR A 1 144 ? -9.078 -9.934 9.221 1.00 94.19 144 TYR A CA 1
ATOM 1128 C C . TYR A 1 144 ? -7.965 -10.603 10.025 1.00 94.19 144 TYR A C 1
ATOM 1130 O O . TYR A 1 144 ? -7.725 -11.811 9.920 1.00 94.19 144 TYR A O 1
ATOM 1138 N N . PHE A 1 145 ? -7.278 -9.818 10.854 1.00 93.81 145 PHE A N 1
ATOM 1139 C CA . PHE A 1 145 ? -6.173 -10.318 11.657 1.00 93.81 145 PHE A CA 1
ATOM 1140 C C . PHE A 1 145 ? -6.617 -11.471 12.564 1.00 93.81 145 PHE A C 1
ATOM 1142 O O . PHE A 1 145 ? -7.639 -11.410 13.243 1.00 93.81 145 PHE A O 1
ATOM 1149 N N . LEU A 1 146 ? -5.841 -12.557 12.566 1.00 87.75 146 LEU A N 1
ATOM 1150 C CA . LEU A 1 146 ? -6.134 -13.773 13.336 1.00 87.75 146 LEU A CA 1
ATOM 1151 C C . LEU A 1 146 ? -7.562 -14.335 13.134 1.00 87.75 146 LEU A C 1
ATOM 1153 O O . LEU A 1 146 ? -8.036 -15.077 13.989 1.00 87.75 146 LEU A O 1
ATOM 1157 N N . GLU A 1 147 ? -8.250 -14.065 12.015 1.00 80.94 147 GLU A N 1
ATOM 1158 C CA . GLU A 1 147 ? -9.649 -14.496 11.823 1.00 80.94 147 GLU A CA 1
ATOM 1159 C C . GLU A 1 147 ? -9.864 -16.013 11.988 1.00 80.94 147 GLU A C 1
ATOM 1161 O O . GLU A 1 147 ? -10.940 -16.444 12.386 1.00 80.94 147 GLU A O 1
ATOM 1166 N N . ASN A 1 148 ? -8.826 -16.823 11.759 1.00 78.44 148 ASN A N 1
ATOM 1167 C CA . ASN A 1 148 ? -8.840 -18.283 11.888 1.00 78.44 148 ASN A CA 1
ATOM 1168 C C . ASN A 1 148 ? -8.116 -18.794 13.157 1.00 78.44 148 ASN A C 1
ATOM 1170 O O . ASN A 1 148 ? -7.855 -19.991 13.276 1.00 78.44 148 ASN A O 1
ATOM 1174 N N . GLN A 1 149 ? -7.752 -17.914 14.101 1.00 78.94 149 GLN A N 1
ATOM 1175 C CA . GLN A 1 149 ? -6.917 -18.240 15.265 1.00 78.94 149 GLN A CA 1
ATOM 1176 C C . GLN A 1 149 ? -7.384 -17.524 16.545 1.00 78.94 149 GLN A C 1
ATOM 1178 O O . GLN A 1 149 ? -7.552 -16.314 16.578 1.00 78.94 149 GLN A O 1
ATOM 1183 N N . SER A 1 150 ? -7.513 -18.265 17.650 1.00 73.19 150 SER A N 1
ATOM 1184 C CA . SER A 1 150 ? -7.917 -17.720 18.962 1.00 73.19 150 SER A CA 1
ATOM 1185 C C . SER A 1 150 ? -6.766 -17.632 19.980 1.00 73.19 150 SER A C 1
ATOM 1187 O O . SER A 1 150 ? -7.003 -17.554 21.191 1.00 73.19 150 SER A O 1
ATOM 1189 N N . GLN A 1 151 ? -5.519 -17.760 19.518 1.00 88.00 151 GLN A N 1
ATOM 1190 C CA . GLN A 1 151 ? -4.321 -17.702 20.359 1.00 88.00 151 GLN A CA 1
ATOM 1191 C C . GLN A 1 151 ? -3.819 -16.260 20.494 1.00 88.00 151 GLN A C 1
ATOM 1193 O O . GLN A 1 151 ? -4.128 -15.405 19.668 1.00 88.00 151 GLN A O 1
ATOM 1198 N N . TRP A 1 152 ? -3.044 -15.996 21.546 1.00 93.50 152 TRP A N 1
ATOM 1199 C CA . TRP A 1 152 ? -2.371 -14.712 21.726 1.00 93.50 152 TRP A CA 1
ATOM 1200 C C . TRP A 1 152 ? -1.216 -14.572 20.733 1.00 93.50 152 TRP A C 1
ATOM 1202 O O . TRP A 1 152 ? -0.275 -15.364 20.757 1.00 93.50 152 TRP A O 1
ATOM 1212 N N . TYR A 1 153 ? -1.285 -13.544 19.894 1.00 94.69 153 TYR A N 1
ATOM 1213 C CA . TYR A 1 153 ? -0.173 -13.064 19.088 1.00 94.69 153 TYR A CA 1
ATOM 1214 C C . TYR A 1 153 ? 0.670 -12.096 19.919 1.00 94.69 153 TYR A C 1
ATOM 1216 O O . TYR A 1 153 ? 0.119 -11.216 20.581 1.00 94.69 153 TYR A O 1
ATOM 1224 N N . LYS A 1 154 ? 1.997 -12.251 19.891 1.00 95.50 154 LYS A N 1
ATOM 1225 C CA . LYS A 1 154 ? 2.931 -11.351 20.576 1.00 95.50 154 LYS A CA 1
ATOM 1226 C C . LYS A 1 154 ? 3.197 -10.125 19.708 1.00 95.50 154 LYS A C 1
ATOM 1228 O O . LYS A 1 154 ? 3.783 -10.261 18.642 1.00 95.50 154 LYS A O 1
ATOM 1233 N N . VAL A 1 155 ? 2.827 -8.961 20.221 1.00 95.00 155 VAL A N 1
ATOM 1234 C CA . VAL A 1 155 ? 3.033 -7.653 19.594 1.00 95.00 155 VAL A CA 1
ATOM 1235 C C . VAL A 1 155 ? 4.456 -7.166 19.862 1.00 95.00 155 VAL A C 1
ATOM 1237 O O . VAL A 1 155 ? 4.939 -7.243 20.998 1.00 95.00 155 VAL A O 1
ATOM 1240 N N . LYS A 1 156 ? 5.122 -6.629 18.839 1.00 95.19 156 LYS A N 1
ATOM 1241 C CA . LYS A 1 156 ? 6.356 -5.843 18.987 1.00 95.19 156 LYS A CA 1
ATOM 1242 C C . LYS A 1 156 ? 6.045 -4.342 18.965 1.00 95.19 156 LYS A C 1
ATOM 1244 O O . LYS A 1 156 ? 5.033 -3.903 18.429 1.00 95.19 156 LYS A O 1
ATOM 1249 N N . GLU A 1 157 ? 6.934 -3.556 19.560 1.00 95.25 157 GLU A N 1
ATOM 1250 C CA . GLU A 1 157 ? 6.923 -2.094 19.429 1.00 95.25 157 GLU A CA 1
ATOM 1251 C C . GLU A 1 157 ? 7.118 -1.708 17.955 1.00 95.25 157 GLU A C 1
ATOM 1253 O O . GLU A 1 157 ? 7.956 -2.309 17.280 1.00 95.25 157 GLU A O 1
ATOM 1258 N N . GLY A 1 158 ? 6.304 -0.775 17.450 1.00 95.31 158 GLY A N 1
ATOM 1259 C CA . GLY A 1 158 ? 6.379 -0.304 16.062 1.00 95.31 158 GLY A CA 1
ATOM 1260 C C . GLY A 1 158 ? 5.926 -1.312 14.993 1.00 95.31 158 GLY A C 1
ATOM 1261 O O . GLY A 1 158 ? 6.149 -1.072 13.811 1.00 95.31 158 GLY A O 1
ATOM 1262 N N . GLU A 1 159 ? 5.317 -2.440 15.370 1.00 96.25 159 GLU A N 1
ATOM 1263 C CA . GLU A 1 159 ? 4.879 -3.473 14.422 1.00 96.25 159 GLU A CA 1
ATOM 1264 C C . GLU A 1 159 ? 3.619 -3.060 13.648 1.00 96.25 159 GLU A C 1
ATOM 1266 O O . GLU A 1 159 ? 2.607 -2.704 14.249 1.00 96.25 159 GLU A O 1
ATOM 1271 N N . ASN A 1 160 ? 3.671 -3.174 12.317 1.00 97.06 160 ASN A N 1
ATOM 1272 C CA . ASN A 1 160 ? 2.544 -2.920 11.419 1.00 97.06 160 ASN A CA 1
ATOM 1273 C C . ASN A 1 160 ? 1.590 -4.123 11.394 1.00 97.06 160 ASN A C 1
ATOM 1275 O O . ASN A 1 160 ? 1.743 -5.048 10.595 1.00 97.06 160 ASN A O 1
ATOM 1279 N N . ILE A 1 161 ? 0.594 -4.132 12.281 1.00 97.62 161 ILE A N 1
ATOM 1280 C CA . ILE A 1 161 ? -0.407 -5.203 12.356 1.00 97.62 161 ILE A CA 1
ATOM 1281 C C . ILE A 1 161 ? -1.528 -4.909 11.359 1.00 97.62 161 ILE A C 1
ATOM 1283 O O . ILE A 1 161 ? -2.371 -4.053 11.619 1.00 97.62 161 ILE A O 1
ATOM 1287 N N . ALA A 1 162 ? -1.576 -5.637 10.242 1.00 97.56 162 ALA A N 1
ATOM 1288 C CA . ALA A 1 162 ? -2.675 -5.556 9.279 1.00 97.56 162 ALA A CA 1
ATOM 1289 C C . ALA A 1 162 ? -3.984 -6.071 9.916 1.00 97.56 162 ALA A C 1
ATOM 1291 O O . ALA A 1 162 ? -4.239 -7.274 9.959 1.00 97.56 162 ALA A O 1
ATOM 1292 N N . LEU A 1 163 ? -4.815 -5.169 10.443 1.00 95.75 163 LEU A N 1
ATOM 1293 C CA . LEU A 1 163 ? -6.086 -5.476 11.108 1.00 95.75 163 LEU A CA 1
ATOM 1294 C C . LEU A 1 163 ? -7.135 -6.032 10.146 1.00 95.75 163 LEU A C 1
ATOM 1296 O O . LEU A 1 163 ? -7.880 -6.951 10.502 1.00 95.75 163 LEU A O 1
ATOM 1300 N N . ALA A 1 164 ? -7.203 -5.446 8.954 1.00 96.06 164 ALA A N 1
ATOM 1301 C CA . ALA A 1 164 ? -8.135 -5.804 7.898 1.00 96.06 164 ALA A CA 1
ATOM 1302 C C . ALA A 1 164 ? -7.482 -5.580 6.530 1.00 96.06 164 ALA A C 1
ATOM 1304 O O . ALA A 1 164 ? -6.774 -4.594 6.336 1.00 96.06 164 ALA A O 1
ATOM 1305 N N . ALA A 1 165 ? -7.760 -6.479 5.593 1.00 96.06 165 ALA A N 1
ATOM 1306 C CA . ALA A 1 165 ? -7.425 -6.339 4.182 1.00 96.06 165 ALA A CA 1
ATOM 1307 C C . ALA A 1 165 ? -8.703 -6.549 3.365 1.00 96.06 165 ALA A C 1
ATOM 1309 O O . ALA A 1 165 ? -9.399 -7.552 3.553 1.00 96.06 165 ALA A O 1
ATOM 1310 N N . TRP A 1 166 ? -9.048 -5.590 2.510 1.00 93.50 166 TRP A N 1
ATOM 1311 C CA . TRP A 1 166 ? -10.193 -5.664 1.608 1.00 93.50 166 TRP A CA 1
ATOM 1312 C C . TRP A 1 166 ? -9.692 -5.845 0.176 1.00 93.50 166 TRP A C 1
ATOM 1314 O O . TRP A 1 166 ? -9.182 -4.917 -0.451 1.00 93.50 166 TRP A O 1
ATOM 1324 N N . HIS A 1 167 ? -9.868 -7.059 -0.326 1.00 93.12 167 HIS A N 1
ATOM 1325 C CA . HIS A 1 167 ? -9.491 -7.488 -1.664 1.00 93.12 167 HIS A CA 1
ATOM 1326 C C . HIS A 1 167 ? -10.554 -7.023 -2.655 1.00 93.12 167 HIS A C 1
ATOM 1328 O O . HIS A 1 167 ? -11.736 -7.315 -2.451 1.00 93.12 167 HIS A O 1
ATOM 1334 N N . LEU A 1 168 ? -10.163 -6.347 -3.734 1.00 88.25 168 LEU A N 1
ATOM 1335 C CA . LEU A 1 168 ? -11.072 -5.776 -4.731 1.00 88.25 168 LEU A CA 1
ATOM 1336 C C . LEU A 1 168 ? -10.914 -6.473 -6.089 1.00 88.25 168 LEU A C 1
ATOM 1338 O O . LEU A 1 168 ? -9.817 -6.573 -6.637 1.00 88.25 168 LEU A O 1
ATOM 1342 N N . MET A 1 169 ? -12.035 -6.914 -6.658 1.00 85.12 169 MET A N 1
ATOM 1343 C CA . MET A 1 169 ? -12.130 -7.413 -8.033 1.00 85.12 169 MET A CA 1
ATOM 1344 C C . MET A 1 169 ? -12.590 -6.274 -8.931 1.00 85.12 169 MET A C 1
ATOM 1346 O O . MET A 1 169 ? -13.626 -5.683 -8.649 1.00 85.12 169 MET A O 1
ATOM 1350 N N . GLY A 1 170 ? -11.854 -5.970 -9.994 1.00 75.75 170 GLY A N 1
ATOM 1351 C CA . GLY A 1 170 ? -12.159 -4.928 -10.968 1.00 75.75 170 GLY A CA 1
ATOM 1352 C C . GLY A 1 170 ? -13.094 -5.420 -12.069 1.00 75.75 170 GLY A C 1
ATOM 1353 O O . GLY A 1 170 ? -13.895 -6.334 -11.879 1.00 75.75 170 GLY A O 1
ATOM 1354 N N . SER A 1 171 ? -12.958 -4.819 -13.249 1.00 64.00 171 SER A N 1
ATOM 1355 C CA . SER A 1 171 ? -13.600 -5.261 -14.491 1.00 64.00 171 SER A CA 1
ATOM 1356 C C . SER A 1 171 ? -12.821 -6.356 -15.228 1.00 64.00 171 SER A C 1
ATOM 1358 O O . SER A 1 171 ? -13.249 -6.797 -16.296 1.00 64.00 171 SER A O 1
ATOM 1360 N N . SER A 1 172 ? -11.666 -6.776 -14.705 1.00 59.66 172 SER A N 1
ATOM 1361 C CA . SER A 1 172 ? -10.869 -7.823 -15.326 1.00 59.66 172 SER A CA 1
ATOM 1362 C C . SER A 1 172 ? -11.399 -9.210 -14.948 1.00 59.66 172 SER A C 1
ATOM 1364 O O . SER A 1 172 ? -11.982 -9.394 -13.885 1.00 59.66 172 SER A O 1
ATOM 1366 N N . GLU A 1 173 ? -11.181 -10.217 -15.800 1.00 55.28 173 GLU A N 1
ATOM 1367 C CA . GLU A 1 173 ? -11.550 -11.619 -15.514 1.00 55.28 173 GLU A CA 1
ATOM 1368 C C . GLU A 1 173 ? -10.672 -12.276 -14.416 1.00 55.28 173 GLU A C 1
ATOM 1370 O O . GLU A 1 173 ? -10.490 -13.494 -14.401 1.00 55.28 173 GLU A O 1
ATOM 1375 N N . SER A 1 174 ? -10.072 -11.487 -13.518 1.00 62.41 174 SER A N 1
ATOM 1376 C CA . SER A 1 174 ? -9.288 -11.996 -12.396 1.00 62.41 174 SER A CA 1
ATOM 1377 C C . SER A 1 174 ? -10.206 -12.662 -11.366 1.00 62.41 174 SER A C 1
ATOM 1379 O O . SER A 1 174 ? -11.253 -12.143 -10.977 1.00 62.41 174 SER A O 1
ATOM 1381 N N . GLN A 1 175 ? -9.825 -13.858 -10.915 1.00 75.62 175 GLN A N 1
ATOM 1382 C CA . GLN A 1 175 ? -10.514 -14.503 -9.804 1.00 75.62 175 GLN A CA 1
ATOM 1383 C C . GLN A 1 175 ? -10.120 -13.790 -8.511 1.00 75.62 175 GLN A C 1
ATOM 1385 O O . GLN A 1 175 ? -8.956 -13.856 -8.121 1.00 75.62 175 GLN A O 1
ATOM 1390 N N . LEU A 1 176 ? -11.093 -13.188 -7.825 1.00 86.62 176 LEU A N 1
ATOM 1391 C CA . LEU A 1 176 ? -10.891 -12.569 -6.517 1.00 86.62 176 LEU A CA 1
ATOM 1392 C C . LEU A 1 176 ? -10.312 -13.586 -5.518 1.00 86.62 176 LEU A C 1
ATOM 1394 O O . LEU A 1 176 ? -10.905 -14.639 -5.268 1.00 86.62 176 LEU A O 1
ATOM 1398 N N . ARG A 1 177 ? -9.150 -13.271 -4.945 1.00 90.06 177 ARG A N 1
ATOM 1399 C CA . ARG A 1 177 ? -8.424 -14.095 -3.973 1.00 90.06 177 ARG A CA 1
ATOM 1400 C C . ARG A 1 177 ? -8.558 -13.520 -2.576 1.00 90.06 177 ARG A C 1
ATOM 1402 O O . ARG A 1 177 ? -8.398 -12.320 -2.379 1.00 90.06 177 ARG A O 1
ATOM 1409 N N . LYS A 1 178 ? -8.788 -14.395 -1.597 1.00 92.25 178 LYS A N 1
ATOM 1410 C CA . LYS A 1 178 ? -8.726 -14.036 -0.181 1.00 92.25 178 LYS A CA 1
ATOM 1411 C C . LYS A 1 178 ? -7.296 -14.215 0.329 1.00 92.25 178 LYS A C 1
ATOM 1413 O O . LYS A 1 178 ? -6.827 -15.349 0.422 1.00 92.25 178 LYS A O 1
ATOM 1418 N N . ILE A 1 179 ? -6.618 -13.115 0.646 1.00 94.31 179 ILE A N 1
ATOM 1419 C CA . ILE A 1 179 ? -5.217 -13.100 1.088 1.00 94.31 179 ILE A CA 1
ATOM 1420 C C . ILE A 1 179 ? -5.181 -12.823 2.603 1.00 94.31 179 ILE A C 1
ATOM 1422 O O . ILE A 1 179 ? -5.702 -11.795 3.038 1.00 94.31 179 ILE A O 1
ATOM 1426 N N . PRO A 1 180 ? -4.599 -13.706 3.438 1.00 94.94 180 PRO A N 1
ATOM 1427 C CA . PRO A 1 180 ? -4.539 -13.491 4.883 1.00 94.94 180 PRO A CA 1
ATOM 1428 C C . PRO A 1 180 ? -3.810 -12.195 5.255 1.00 94.94 180 PRO A C 1
ATOM 1430 O O . PRO A 1 180 ? -2.761 -11.888 4.694 1.00 94.94 180 PRO A O 1
ATOM 1433 N N . CYS A 1 181 ? -4.300 -11.484 6.276 1.00 96.12 181 CYS A N 1
ATOM 1434 C CA . CYS A 1 181 ? -3.671 -10.255 6.776 1.00 96.12 181 CYS A CA 1
ATOM 1435 C C . CYS A 1 181 ? -2.165 -10.394 7.067 1.00 96.12 181 CYS A C 1
ATOM 1437 O O . CYS A 1 181 ? -1.415 -9.438 6.913 1.00 96.12 181 CYS A O 1
ATOM 1439 N N . GLN A 1 182 ? -1.719 -11.580 7.487 1.00 94.25 182 GLN A N 1
ATOM 1440 C CA . GLN A 1 182 ? -0.321 -11.850 7.818 1.00 94.25 182 GLN A CA 1
ATOM 1441 C C . GLN A 1 182 ? 0.628 -11.704 6.618 1.00 94.25 182 GLN A C 1
ATOM 1443 O O . GLN A 1 182 ? 1.775 -11.319 6.829 1.00 94.25 182 GLN A O 1
ATOM 1448 N N . GLU A 1 183 ? 0.161 -11.937 5.386 1.00 95.62 183 GLU A N 1
ATOM 1449 C CA . GLU A 1 183 ? 0.978 -11.758 4.175 1.00 95.62 183 GLU A CA 1
ATOM 1450 C C . GLU A 1 183 ? 1.307 -10.275 3.921 1.00 95.62 183 GLU A C 1
ATOM 1452 O O . GLU A 1 183 ? 2.311 -9.967 3.289 1.00 95.62 183 GLU A O 1
ATOM 1457 N N . PHE A 1 184 ? 0.514 -9.346 4.469 1.00 96.56 184 PHE A N 1
ATOM 1458 C CA . PHE A 1 184 ? 0.725 -7.897 4.360 1.00 96.56 184 PHE A CA 1
ATOM 1459 C C . PHE A 1 184 ? 1.547 -7.298 5.520 1.00 96.56 184 PHE A C 1
ATOM 1461 O O . PHE A 1 184 ? 1.714 -6.078 5.575 1.00 96.56 184 PHE A O 1
ATOM 1468 N N . MET A 1 185 ? 2.021 -8.119 6.470 1.00 94.94 185 MET A N 1
ATOM 1469 C CA . MET A 1 185 ? 2.809 -7.672 7.636 1.00 94.94 185 MET A CA 1
ATOM 1470 C C . MET A 1 185 ? 4.331 -7.737 7.423 1.00 94.94 185 MET A C 1
ATOM 1472 O O . MET A 1 185 ? 5.072 -7.085 8.157 1.00 94.94 185 MET A O 1
ATOM 1476 N N . ASP A 1 186 ? 4.799 -8.525 6.453 1.00 91.31 186 ASP A N 1
ATOM 1477 C CA . ASP A 1 186 ? 6.185 -8.536 5.976 1.00 91.31 186 ASP A CA 1
ATOM 1478 C C . ASP A 1 186 ? 6.213 -7.948 4.563 1.00 91.31 186 ASP A C 1
ATOM 1480 O O . ASP A 1 186 ? 5.402 -8.309 3.713 1.00 91.31 186 ASP A O 1
ATOM 1484 N N . GLU A 1 187 ? 7.121 -7.007 4.307 1.00 86.56 187 GLU A N 1
ATOM 1485 C CA . GLU A 1 187 ? 7.085 -6.232 3.061 1.00 86.56 187 GLU A CA 1
ATOM 1486 C C . GLU A 1 187 ? 7.435 -7.095 1.838 1.00 86.56 187 GLU A C 1
ATOM 1488 O O . GLU A 1 187 ? 6.902 -6.877 0.756 1.00 86.56 187 GLU A O 1
ATOM 1493 N N . ARG A 1 188 ? 8.245 -8.151 1.999 1.00 85.12 188 ARG A N 1
ATOM 1494 C CA . ARG A 1 188 ? 8.531 -9.078 0.898 1.00 85.12 188 ARG A CA 1
ATOM 1495 C C . ARG A 1 188 ? 7.307 -9.926 0.549 1.00 85.12 188 ARG A C 1
ATOM 1497 O O . ARG A 1 188 ? 6.951 -9.983 -0.622 1.00 85.12 188 ARG A O 1
ATOM 1504 N N . THR A 1 189 ? 6.639 -10.546 1.528 1.00 91.81 189 THR A N 1
ATOM 1505 C CA . THR A 1 189 ? 5.401 -11.300 1.237 1.00 91.81 189 THR A CA 1
ATOM 1506 C C . THR A 1 189 ? 4.307 -10.383 0.693 1.00 91.81 189 THR A C 1
ATOM 1508 O O . THR A 1 189 ? 3.579 -10.776 -0.212 1.00 91.81 189 THR A O 1
ATOM 1511 N N . LYS A 1 190 ? 4.250 -9.129 1.157 1.00 93.88 190 LYS A N 1
ATOM 1512 C CA . LYS A 1 190 ? 3.344 -8.102 0.637 1.00 93.88 190 LYS A CA 1
ATOM 1513 C C . LYS A 1 190 ? 3.582 -7.839 -0.850 1.00 93.88 190 LYS A C 1
ATOM 1515 O O . LYS A 1 190 ? 2.626 -7.911 -1.614 1.00 93.88 190 LYS A O 1
ATOM 1520 N N . GLN A 1 191 ? 4.826 -7.623 -1.287 1.00 89.12 191 GLN A N 1
ATOM 1521 C CA . GLN A 1 191 ? 5.144 -7.451 -2.714 1.00 89.12 191 GLN A CA 1
ATOM 1522 C C . GLN A 1 191 ? 4.910 -8.725 -3.559 1.00 89.12 191 GLN A C 1
ATOM 1524 O O . GLN A 1 191 ? 4.657 -8.613 -4.754 1.00 89.12 191 GLN A O 1
ATOM 1529 N N . GLU A 1 192 ? 4.933 -9.926 -2.965 1.00 88.75 192 GLU A N 1
ATOM 1530 C CA . GLU A 1 192 ? 4.569 -11.193 -3.637 1.00 88.75 192 GLU A CA 1
ATOM 1531 C C . GLU A 1 192 ? 3.039 -11.374 -3.823 1.00 88.75 192 GLU A C 1
ATOM 1533 O O . GLU A 1 192 ? 2.600 -12.155 -4.678 1.00 88.75 192 GLU A O 1
ATOM 1538 N N . VAL A 1 193 ? 2.203 -10.683 -3.032 1.00 91.19 193 VAL A N 1
ATOM 1539 C CA . VAL A 1 193 ? 0.728 -10.813 -3.073 1.00 91.19 193 VAL A CA 1
ATOM 1540 C C . VAL A 1 193 ? -0.009 -9.580 -3.599 1.00 91.19 193 VAL A C 1
ATOM 1542 O O . VAL A 1 193 ? -1.134 -9.710 -4.091 1.00 91.19 193 VAL A O 1
ATOM 1545 N N . ILE A 1 194 ? 0.601 -8.396 -3.542 1.00 89.81 194 ILE A N 1
ATOM 1546 C CA . ILE A 1 194 ? 0.005 -7.162 -4.053 1.00 89.81 194 ILE A CA 1
ATOM 1547 C C . ILE A 1 194 ? -0.155 -7.244 -5.580 1.00 89.81 194 ILE A C 1
ATOM 1549 O O . ILE A 1 194 ? 0.748 -7.661 -6.297 1.00 89.81 194 ILE A O 1
ATOM 1553 N N . GLY A 1 195 ? -1.336 -6.893 -6.094 1.00 85.25 195 GLY A N 1
ATOM 1554 C CA . GLY A 1 195 ? -1.656 -7.046 -7.520 1.00 85.25 195 GLY A CA 1
ATOM 1555 C C . GLY A 1 195 ? -2.134 -8.443 -7.950 1.00 85.25 195 GLY A C 1
ATOM 1556 O O . GLY A 1 195 ? -2.517 -8.606 -9.105 1.00 85.25 195 GLY A O 1
ATOM 1557 N N . GLN A 1 196 ? -2.214 -9.438 -7.049 1.00 88.06 196 GLN A N 1
ATOM 1558 C CA . GLN A 1 196 ? -2.948 -10.686 -7.342 1.00 88.06 196 GLN A CA 1
ATOM 1559 C C . GLN A 1 196 ? -4.471 -10.469 -7.469 1.00 88.06 196 GLN A C 1
ATOM 1561 O O . GLN A 1 196 ? -5.165 -11.299 -8.059 1.00 88.06 196 GLN A O 1
ATOM 1566 N N . ASN A 1 197 ? -4.968 -9.356 -6.925 1.00 89.31 197 ASN A N 1
ATOM 1567 C CA . ASN A 1 197 ? -6.301 -8.797 -7.127 1.00 89.31 197 ASN A CA 1
ATOM 1568 C C . ASN A 1 197 ? -6.181 -7.424 -7.816 1.00 89.31 197 ASN A C 1
ATOM 1570 O O . ASN A 1 197 ? -5.126 -6.786 -7.758 1.00 89.31 197 ASN A O 1
ATOM 1574 N N . ASP A 1 198 ? -7.265 -6.929 -8.422 1.00 86.25 198 ASP A N 1
ATOM 1575 C CA . ASP A 1 198 ? -7.262 -5.624 -9.106 1.00 86.25 198 ASP A CA 1
ATOM 1576 C C . ASP A 1 198 ? -7.074 -4.439 -8.130 1.00 86.25 198 ASP A C 1
ATOM 1578 O O . ASP A 1 198 ? -6.638 -3.360 -8.543 1.00 86.25 198 ASP A O 1
ATOM 1582 N N . GLY A 1 199 ? -7.344 -4.632 -6.835 1.00 89.94 199 GLY A N 1
ATOM 1583 C CA . GLY A 1 199 ? -6.944 -3.706 -5.776 1.00 89.94 199 GLY A CA 1
ATOM 1584 C C . GLY A 1 199 ? -6.963 -4.318 -4.374 1.00 89.94 199 GLY A C 1
ATOM 1585 O O . GLY A 1 199 ? -7.549 -5.375 -4.151 1.00 89.94 199 GLY A O 1
ATOM 1586 N N . GLU A 1 200 ? -6.321 -3.631 -3.434 1.00 93.88 200 GLU A N 1
ATOM 1587 C CA . GLU A 1 200 ? -6.172 -4.023 -2.028 1.00 93.88 200 GLU A CA 1
ATOM 1588 C C . GLU A 1 200 ? -6.270 -2.779 -1.141 1.00 93.88 200 GLU A C 1
ATOM 1590 O O . GLU A 1 200 ? -5.433 -1.884 -1.256 1.00 93.88 200 GLU A O 1
ATOM 1595 N N . LEU A 1 201 ? -7.266 -2.705 -0.257 1.00 94.69 201 LEU A N 1
ATOM 1596 C CA . LEU A 1 201 ? -7.350 -1.664 0.773 1.00 94.69 201 LEU A CA 1
ATOM 1597 C C . LEU A 1 201 ? -6.981 -2.264 2.132 1.00 94.69 201 LEU A C 1
ATOM 1599 O O . LEU A 1 201 ? -7.666 -3.150 2.644 1.00 94.69 201 LEU A O 1
ATOM 1603 N N . LEU A 1 202 ? -5.876 -1.794 2.702 1.00 97.44 202 LEU A N 1
ATOM 1604 C CA . LEU A 1 202 ? -5.233 -2.366 3.879 1.00 97.44 202 LEU A CA 1
ATOM 1605 C C . LEU A 1 202 ? -5.338 -1.402 5.058 1.00 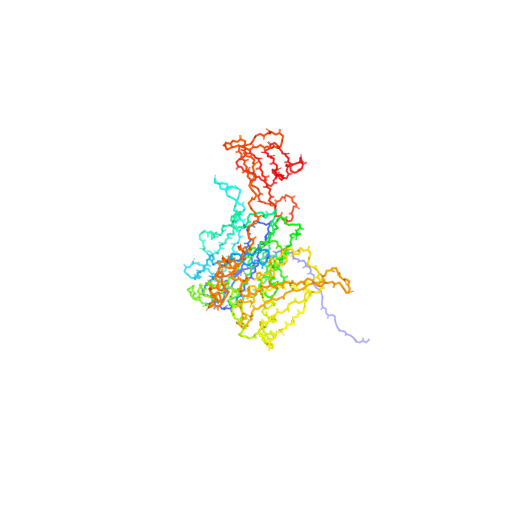97.44 202 LEU A C 1
ATOM 1607 O O . LEU A 1 202 ? -5.018 -0.223 4.925 1.00 97.44 202 LEU A O 1
ATOM 1611 N N . TYR A 1 203 ? -5.734 -1.916 6.222 1.00 98.12 203 TYR A N 1
ATOM 1612 C CA . TYR A 1 203 ? -5.800 -1.171 7.478 1.00 98.12 203 TYR A CA 1
ATOM 1613 C C . TYR A 1 203 ? -4.807 -1.732 8.480 1.00 98.12 203 TYR A C 1
ATOM 1615 O O . TYR A 1 203 ? -4.880 -2.906 8.848 1.00 98.12 203 TYR A O 1
ATOM 1623 N N . TYR A 1 204 ? -3.924 -0.875 8.974 1.00 98.44 204 TYR A N 1
ATOM 1624 C CA . TYR A 1 204 ? -2.849 -1.244 9.882 1.00 98.44 204 TYR A CA 1
ATOM 1625 C C . TYR A 1 204 ? -3.027 -0.596 11.252 1.00 98.44 204 TYR A C 1
ATOM 1627 O O . TYR A 1 204 ? -3.455 0.551 11.350 1.00 98.44 204 TYR A O 1
ATOM 1635 N N . LEU A 1 205 ? -2.664 -1.324 12.307 1.00 98.38 205 LEU A N 1
ATOM 1636 C CA . LEU A 1 205 ? -2.552 -0.841 13.680 1.00 98.38 205 LEU A CA 1
ATOM 1637 C C . LEU A 1 205 ? -1.107 -0.955 14.149 1.00 98.38 205 LEU A C 1
ATOM 1639 O O . LEU A 1 205 ? -0.482 -2.004 14.002 1.00 98.38 205 LEU A O 1
ATOM 1643 N N . VAL A 1 206 ? -0.627 0.108 14.781 1.00 98.38 206 VAL A N 1
ATOM 1644 C CA . VAL A 1 206 ? 0.707 0.210 15.365 1.00 98.38 206 VAL A CA 1
ATOM 1645 C C . VAL A 1 206 ? 0.567 0.593 16.833 1.00 98.38 206 VAL A C 1
ATOM 1647 O O . VAL A 1 206 ? -0.161 1.526 17.171 1.00 98.38 206 VAL A O 1
ATOM 1650 N N . PHE A 1 207 ? 1.287 -0.104 17.709 1.00 98.00 207 PHE A N 1
ATOM 1651 C CA . PHE A 1 207 ? 1.463 0.270 19.114 1.00 98.00 207 PHE A CA 1
ATOM 1652 C C . PHE A 1 207 ? 2.916 0.703 19.337 1.00 98.00 207 PHE A C 1
ATOM 1654 O O . PHE A 1 207 ? 3.833 -0.002 18.907 1.00 98.00 207 PHE A O 1
ATOM 1661 N N . SER A 1 208 ? 3.146 1.836 20.008 1.00 97.81 208 SER A N 1
ATOM 1662 C CA . SER A 1 208 ? 4.500 2.387 20.163 1.00 97.81 208 SER A CA 1
ATOM 1663 C C . SER A 1 208 ? 4.820 2.883 21.573 1.00 97.81 208 SER A C 1
ATOM 1665 O O . SER A 1 208 ? 3.967 3.384 22.311 1.00 97.81 208 SER A O 1
ATOM 1667 N N . GLU A 1 209 ? 6.101 2.782 21.938 1.00 97.44 209 GLU A N 1
ATOM 1668 C CA . GLU A 1 209 ? 6.678 3.441 23.114 1.00 97.44 209 GLU A CA 1
ATOM 1669 C C . GLU A 1 209 ? 6.871 4.960 22.891 1.00 97.44 209 GLU A C 1
ATOM 1671 O O . GLU A 1 209 ? 7.142 5.678 23.856 1.00 97.44 209 GLU A O 1
ATOM 1676 N N . LYS A 1 210 ? 6.728 5.481 21.664 1.00 98.00 210 LYS A N 1
ATOM 1677 C CA . LYS A 1 210 ? 6.819 6.915 21.321 1.00 98.00 210 LYS A CA 1
ATOM 1678 C C . LYS A 1 210 ? 5.576 7.702 21.738 1.00 98.00 210 LYS A C 1
ATOM 1680 O O . LYS A 1 210 ? 4.509 7.133 21.969 1.00 98.00 210 LYS A O 1
ATOM 1685 N N . ASN A 1 211 ? 5.714 9.021 21.875 1.00 96.69 211 ASN A N 1
ATOM 1686 C CA . ASN A 1 211 ? 4.547 9.895 22.041 1.00 96.69 211 ASN A CA 1
ATOM 1687 C C . ASN A 1 211 ? 3.810 10.107 20.702 1.00 96.69 211 ASN A C 1
ATOM 1689 O O . ASN A 1 211 ? 4.320 9.746 19.644 1.00 96.69 211 ASN A O 1
ATOM 1693 N N . THR A 1 212 ? 2.613 10.690 20.752 1.00 97.25 212 THR A N 1
ATOM 1694 C CA . THR A 1 212 ? 1.742 10.883 19.584 1.00 97.25 212 THR A CA 1
ATOM 1695 C C . THR A 1 212 ? 2.387 11.666 18.438 1.00 97.25 212 THR A C 1
ATOM 1697 O O . THR A 1 212 ? 2.174 11.314 17.282 1.00 97.25 212 THR A O 1
ATOM 1700 N N . ASP A 1 213 ? 3.158 12.713 18.730 1.00 96.56 213 ASP A N 1
ATOM 1701 C CA . ASP A 1 213 ? 3.751 13.577 17.700 1.00 96.56 213 ASP A CA 1
ATOM 1702 C C . ASP A 1 213 ? 4.984 12.913 17.069 1.00 96.56 213 ASP A C 1
ATOM 1704 O O . ASP A 1 213 ? 5.151 12.940 15.851 1.00 96.56 213 ASP A O 1
ATOM 1708 N N . GLU A 1 214 ? 5.801 12.238 17.886 1.00 97.06 214 GLU A N 1
ATOM 1709 C CA . GLU A 1 214 ? 6.896 11.374 17.421 1.00 97.06 214 GLU A CA 1
ATOM 1710 C C . GLU A 1 214 ? 6.369 10.262 16.496 1.00 97.06 214 GLU A C 1
ATOM 1712 O O . GLU A 1 214 ? 6.899 10.068 15.404 1.00 97.06 214 GLU A O 1
ATOM 1717 N N . LEU A 1 215 ? 5.299 9.568 16.907 1.00 97.38 215 LEU A N 1
ATOM 1718 C CA . LEU A 1 215 ? 4.691 8.494 16.121 1.00 97.38 215 LEU A CA 1
ATOM 1719 C C . LEU A 1 215 ? 4.017 9.021 14.844 1.00 97.38 215 LEU A C 1
ATOM 1721 O O . LEU A 1 215 ? 4.093 8.372 13.810 1.00 97.38 215 LEU A O 1
ATOM 1725 N N . LYS A 1 216 ? 3.390 10.203 14.869 1.00 96.31 216 LYS A N 1
ATOM 1726 C CA . LYS A 1 216 ? 2.855 10.825 13.645 1.00 96.31 216 LYS A CA 1
ATOM 1727 C C . LYS A 1 216 ? 3.963 11.136 12.643 1.00 96.31 216 LYS A C 1
ATOM 1729 O O . LYS A 1 216 ? 3.800 10.802 11.476 1.00 96.31 216 LYS A O 1
ATOM 1734 N N . SER A 1 217 ? 5.090 11.695 13.089 1.00 95.94 217 SER A N 1
ATOM 1735 C CA . SER A 1 217 ? 6.224 12.007 12.206 1.00 95.94 217 SER A CA 1
ATOM 1736 C C . SER A 1 217 ? 6.867 10.749 11.601 1.00 95.94 217 SER A C 1
ATOM 1738 O O . SER A 1 217 ? 7.212 10.732 10.418 1.00 95.94 217 SER A O 1
ATOM 1740 N N . ASP A 1 218 ? 6.924 9.635 12.344 1.00 95.62 218 ASP A N 1
ATOM 1741 C CA . ASP A 1 218 ? 7.340 8.340 11.781 1.00 95.62 218 ASP A CA 1
ATOM 1742 C C . ASP A 1 218 ? 6.456 7.871 10.607 1.00 95.62 218 ASP A C 1
ATOM 1744 O O . ASP A 1 218 ? 6.946 7.127 9.759 1.00 95.62 218 ASP A O 1
ATOM 1748 N N . TYR A 1 219 ? 5.195 8.312 10.544 1.00 96.81 219 TYR A N 1
ATOM 1749 C CA . TYR A 1 219 ? 4.187 7.907 9.557 1.00 96.81 219 TYR A CA 1
ATOM 1750 C C . TYR A 1 219 ? 3.710 9.074 8.661 1.00 96.81 219 TYR A C 1
ATOM 1752 O O . TYR A 1 219 ? 2.711 8.936 7.956 1.00 96.81 219 TYR A O 1
ATOM 1760 N N . GLU A 1 220 ? 4.434 10.200 8.609 1.00 96.00 220 GLU A N 1
ATOM 1761 C CA . GLU A 1 220 ? 4.202 11.280 7.622 1.00 96.00 220 GLU A CA 1
ATOM 1762 C C . GLU A 1 220 ? 4.421 10.807 6.173 1.00 96.00 220 GLU A C 1
ATOM 1764 O O . GLU A 1 220 ? 3.821 11.340 5.242 1.00 96.00 220 GLU A 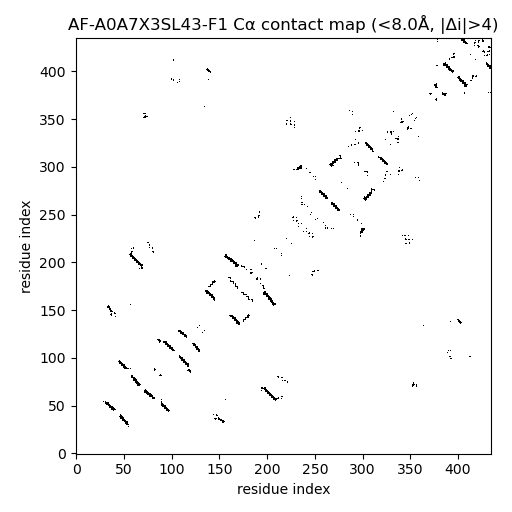O 1
ATOM 1769 N N . VAL A 1 221 ? 5.249 9.777 5.990 1.00 97.06 221 VAL A N 1
ATOM 1770 C CA . VAL A 1 221 ? 5.510 9.093 4.719 1.00 97.06 221 VAL A CA 1
ATOM 1771 C C . VAL A 1 221 ? 5.278 7.593 4.915 1.00 97.06 221 VAL A C 1
ATOM 1773 O O . VAL A 1 221 ? 5.588 7.069 5.987 1.00 97.06 221 VAL A O 1
ATOM 1776 N N . SER A 1 222 ? 4.742 6.903 3.900 1.00 96.12 222 SER A N 1
ATOM 1777 C CA . SER A 1 222 ? 4.416 5.475 3.994 1.00 96.12 222 SER A CA 1
ATOM 1778 C C . SER A 1 222 ? 5.643 4.600 4.280 1.00 96.12 222 SER A C 1
ATOM 1780 O O . SER A 1 222 ? 6.727 4.872 3.750 1.00 96.12 222 SER A O 1
ATOM 1782 N N . PRO A 1 223 ? 5.493 3.496 5.039 1.00 94.56 223 PRO A N 1
ATOM 1783 C CA . PRO A 1 223 ? 6.568 2.523 5.236 1.00 94.56 223 PRO A CA 1
ATOM 1784 C C . PRO A 1 223 ? 7.177 2.025 3.915 1.00 94.56 223 PRO A C 1
ATOM 1786 O O . PRO A 1 223 ? 8.392 1.855 3.825 1.00 94.56 223 PRO A O 1
ATOM 1789 N N . TYR A 1 224 ? 6.353 1.871 2.871 1.00 94.19 224 TYR A N 1
ATOM 1790 C CA . TYR A 1 224 ? 6.796 1.471 1.534 1.00 94.19 224 TYR A CA 1
ATOM 1791 C C . TYR A 1 224 ? 7.713 2.518 0.879 1.00 94.19 224 TYR A C 1
ATOM 1793 O O . TYR A 1 224 ? 8.806 2.180 0.421 1.00 94.19 224 TYR A O 1
ATOM 1801 N N . ALA A 1 225 ? 7.327 3.799 0.888 1.00 96.38 225 ALA A N 1
ATOM 1802 C CA . ALA A 1 225 ? 8.169 4.875 0.367 1.00 96.38 225 ALA A CA 1
ATOM 1803 C C . ALA A 1 225 ? 9.485 5.003 1.156 1.00 96.38 225 ALA A C 1
ATOM 1805 O O . ALA A 1 225 ? 10.543 5.162 0.551 1.00 96.38 225 ALA A O 1
ATOM 1806 N N . LYS A 1 226 ? 9.454 4.850 2.489 1.00 96.19 226 LYS A N 1
ATOM 1807 C CA . LYS A 1 226 ? 10.672 4.853 3.321 1.00 96.19 226 LYS A CA 1
ATOM 1808 C C . LYS A 1 226 ? 11.618 3.705 2.977 1.00 96.19 226 LYS A C 1
ATOM 1810 O O . LYS A 1 226 ? 12.804 3.949 2.771 1.00 96.19 226 LYS A O 1
ATOM 1815 N N . MET A 1 227 ? 11.100 2.482 2.832 1.00 94.44 227 MET A N 1
ATOM 1816 C CA . MET A 1 227 ? 11.898 1.330 2.395 1.00 94.44 227 MET A CA 1
ATOM 1817 C C . MET A 1 227 ? 12.549 1.588 1.029 1.00 94.44 227 MET A C 1
ATOM 1819 O O . MET A 1 227 ? 13.744 1.352 0.870 1.00 94.44 227 MET A O 1
ATOM 1823 N N . LEU A 1 228 ? 11.783 2.062 0.040 1.00 96.00 228 LEU A N 1
ATOM 1824 C CA . LEU A 1 228 ? 12.315 2.331 -1.298 1.00 96.00 228 LEU A CA 1
ATOM 1825 C C . LEU A 1 228 ? 13.380 3.437 -1.292 1.00 96.00 228 LEU A C 1
ATOM 1827 O O . LEU A 1 228 ? 14.362 3.334 -2.025 1.00 96.00 228 LEU A O 1
ATOM 1831 N N . PHE A 1 229 ? 13.212 4.463 -0.454 1.00 96.75 229 PHE A N 1
ATOM 1832 C CA . PHE A 1 229 ? 14.191 5.535 -0.287 1.00 96.75 229 PHE A CA 1
ATOM 1833 C C . PHE A 1 229 ? 15.485 5.037 0.382 1.00 96.75 229 PHE A C 1
ATOM 1835 O O . PHE A 1 229 ? 16.576 5.355 -0.086 1.00 96.75 229 PHE A O 1
ATOM 1842 N N . GLU A 1 230 ? 15.389 4.197 1.421 1.00 95.81 230 GLU A N 1
ATOM 1843 C CA . GLU A 1 230 ? 16.551 3.545 2.051 1.00 95.81 230 GLU A CA 1
ATOM 1844 C C . GLU A 1 230 ? 17.261 2.567 1.091 1.00 95.81 230 GLU A C 1
ATOM 1846 O O . GLU A 1 230 ? 18.483 2.418 1.140 1.00 95.81 230 GLU A O 1
ATOM 1851 N N . ALA A 1 231 ? 16.513 1.930 0.185 1.00 95.69 231 ALA A N 1
ATOM 1852 C CA . ALA A 1 231 ? 17.027 1.014 -0.833 1.00 95.69 231 ALA A CA 1
ATOM 1853 C C . ALA A 1 231 ? 17.623 1.704 -2.081 1.00 95.69 231 ALA A C 1
ATOM 1855 O O . ALA A 1 231 ? 18.064 1.006 -2.999 1.00 95.69 231 ALA A O 1
ATOM 1856 N N . ALA A 1 232 ? 17.649 3.041 -2.139 1.00 97.19 232 ALA A N 1
ATOM 1857 C CA . ALA A 1 232 ? 18.217 3.786 -3.261 1.00 97.19 232 ALA A CA 1
ATOM 1858 C C . ALA A 1 232 ? 19.707 3.451 -3.483 1.00 97.19 232 ALA A C 1
ATOM 1860 O O . ALA A 1 232 ? 20.495 3.338 -2.541 1.00 97.19 232 ALA A O 1
ATOM 1861 N N . ASN A 1 233 ? 20.112 3.317 -4.749 1.00 97.50 233 ASN A N 1
ATOM 1862 C CA . ASN A 1 233 ? 21.464 2.913 -5.127 1.00 97.50 233 ASN A CA 1
ATOM 1863 C C . ASN A 1 233 ? 22.220 4.068 -5.816 1.00 97.50 233 ASN A C 1
ATOM 1865 O O . ASN A 1 233 ? 21.850 4.456 -6.924 1.00 97.50 233 ASN A O 1
ATOM 1869 N N . PRO A 1 234 ? 23.325 4.594 -5.256 1.00 96.06 234 PRO A N 1
ATOM 1870 C CA . PRO A 1 234 ? 24.118 5.627 -5.925 1.00 96.06 234 PRO A CA 1
ATOM 1871 C C . PRO A 1 234 ? 24.858 5.123 -7.182 1.00 96.06 234 PRO A C 1
ATOM 1873 O O . PRO A 1 234 ? 25.369 5.929 -7.961 1.00 96.06 234 PRO A O 1
ATOM 1876 N N . TYR A 1 235 ? 24.966 3.803 -7.396 1.00 96.31 235 TYR A N 1
ATOM 1877 C CA . TYR A 1 235 ? 25.757 3.254 -8.497 1.00 96.31 235 TYR A CA 1
ATOM 1878 C C . TYR A 1 235 ? 25.235 1.924 -9.073 1.00 96.31 235 TYR A C 1
ATOM 1880 O O . TYR A 1 235 ? 25.451 0.855 -8.505 1.00 96.31 235 TYR A O 1
ATOM 1888 N N . ILE A 1 236 ? 24.713 1.985 -10.303 1.00 96.56 236 ILE A N 1
ATOM 1889 C CA . ILE A 1 236 ? 24.243 0.884 -11.182 1.00 96.56 236 ILE A CA 1
ATOM 1890 C C . ILE A 1 236 ? 25.291 -0.214 -11.511 1.00 96.56 236 ILE A C 1
ATOM 1892 O O . ILE A 1 236 ? 25.102 -1.045 -12.395 1.00 96.56 236 ILE A O 1
ATOM 1896 N N . GLY A 1 237 ? 26.481 -0.175 -10.907 1.00 96.38 237 GLY A N 1
ATOM 1897 C CA . GLY A 1 237 ? 27.437 -1.287 -10.951 1.00 96.38 237 GLY A CA 1
ATOM 1898 C C . GLY A 1 237 ? 27.352 -2.212 -9.735 1.00 96.38 237 GLY A C 1
ATOM 1899 O O . GLY A 1 237 ? 28.007 -3.256 -9.731 1.00 96.38 237 GLY A O 1
ATOM 1900 N N . ASP A 1 238 ? 26.570 -1.852 -8.714 1.00 97.38 238 ASP A N 1
ATOM 1901 C CA . ASP A 1 238 ? 26.278 -2.686 -7.547 1.00 97.38 238 ASP A CA 1
ATOM 1902 C C . ASP A 1 238 ? 25.063 -3.585 -7.832 1.00 97.38 238 ASP A C 1
ATOM 1904 O O . ASP A 1 238 ? 23.953 -3.355 -7.356 1.00 97.38 238 ASP A O 1
ATOM 1908 N N . ALA A 1 239 ? 25.286 -4.642 -8.621 1.00 96.12 239 ALA A N 1
ATOM 1909 C CA . ALA A 1 239 ? 24.238 -5.601 -8.980 1.00 96.12 239 ALA A CA 1
ATOM 1910 C C . ALA A 1 239 ? 23.474 -6.191 -7.767 1.00 96.12 239 ALA A C 1
ATOM 1912 O O . ALA A 1 239 ? 22.267 -6.407 -7.883 1.00 96.12 239 ALA A O 1
ATOM 1913 N N . PRO A 1 240 ? 24.107 -6.459 -6.602 1.00 96.62 240 PRO A N 1
ATOM 1914 C CA . PRO A 1 240 ? 23.381 -6.803 -5.377 1.00 96.62 240 PRO A CA 1
ATOM 1915 C C . PRO A 1 240 ? 22.424 -5.719 -4.860 1.00 96.62 240 PRO A C 1
ATOM 1917 O O . PRO A 1 240 ? 21.372 -6.073 -4.328 1.00 96.62 240 PRO A O 1
ATOM 1920 N N . ALA A 1 241 ? 22.766 -4.432 -4.966 1.00 97.25 241 ALA A N 1
ATOM 1921 C CA . ALA A 1 241 ? 21.867 -3.334 -4.603 1.00 97.25 241 ALA A CA 1
ATOM 1922 C C . ALA A 1 241 ? 20.733 -3.169 -5.628 1.00 97.25 241 ALA A C 1
ATOM 1924 O O . ALA A 1 241 ? 19.567 -3.143 -5.236 1.00 97.25 241 ALA A O 1
ATOM 1925 N N . ASP A 1 242 ? 21.055 -3.176 -6.925 1.00 97.38 242 ASP A N 1
ATOM 1926 C CA . ASP A 1 242 ? 20.065 -3.115 -8.011 1.00 97.38 242 ASP A CA 1
ATOM 1927 C C . ASP A 1 242 ? 19.045 -4.262 -7.908 1.00 97.38 242 ASP A C 1
ATOM 1929 O O . ASP A 1 242 ? 17.838 -4.046 -8.001 1.00 97.38 242 ASP A O 1
ATOM 1933 N N . GLY A 1 243 ? 19.517 -5.483 -7.629 1.00 95.38 243 GLY A N 1
ATOM 1934 C CA . GLY A 1 243 ? 18.661 -6.654 -7.442 1.00 95.38 243 GLY A CA 1
ATOM 1935 C C . GLY A 1 243 ? 17.716 -6.513 -6.247 1.00 95.38 243 GLY A C 1
ATOM 1936 O O . GLY A 1 243 ? 16.528 -6.787 -6.378 1.00 95.38 243 GLY A O 1
ATOM 1937 N N . LYS A 1 244 ? 18.199 -6.023 -5.095 1.00 93.94 244 LYS A N 1
ATOM 1938 C CA . LYS A 1 244 ? 17.327 -5.745 -3.936 1.00 93.94 244 LYS A CA 1
ATOM 1939 C C . LYS A 1 244 ? 16.240 -4.731 -4.267 1.00 93.94 244 LYS A C 1
ATOM 1941 O O . LYS A 1 244 ? 15.118 -4.902 -3.809 1.00 93.94 244 LYS A O 1
ATOM 1946 N N . LEU A 1 245 ? 16.571 -3.695 -5.035 1.00 95.31 245 LEU A N 1
ATOM 1947 C CA . LEU A 1 245 ? 15.620 -2.664 -5.429 1.00 95.31 245 LEU A CA 1
ATOM 1948 C C . LEU A 1 245 ? 14.563 -3.212 -6.404 1.00 95.31 245 LEU A C 1
ATOM 1950 O O . LEU A 1 245 ? 13.384 -2.915 -6.251 1.00 95.31 245 LEU A O 1
ATOM 1954 N N . VAL A 1 246 ? 14.964 -4.068 -7.351 1.00 95.00 246 VAL A N 1
ATOM 1955 C CA . VAL A 1 246 ? 14.052 -4.794 -8.255 1.00 95.00 246 VAL A CA 1
ATOM 1956 C C . VAL A 1 246 ? 13.069 -5.687 -7.481 1.00 95.00 246 VAL A C 1
ATOM 1958 O O . VAL A 1 246 ? 11.879 -5.681 -7.798 1.00 95.00 246 VAL A O 1
ATOM 1961 N N . GLU A 1 247 ? 13.526 -6.394 -6.440 1.00 91.75 247 GLU A N 1
ATOM 1962 C CA . GLU A 1 247 ? 12.637 -7.184 -5.570 1.00 91.75 247 GLU A CA 1
ATOM 1963 C C . GLU A 1 247 ? 11.751 -6.304 -4.669 1.00 91.75 247 GLU A C 1
ATOM 1965 O O . GLU A 1 247 ? 10.556 -6.560 -4.550 1.00 91.75 247 GLU A O 1
ATOM 1970 N N . ALA A 1 248 ? 12.297 -5.238 -4.073 1.00 92.25 248 ALA A N 1
ATOM 1971 C CA . ALA A 1 248 ? 11.551 -4.309 -3.215 1.00 92.25 248 ALA A CA 1
ATOM 1972 C C . ALA A 1 248 ? 10.448 -3.547 -3.972 1.00 92.25 248 ALA A C 1
ATOM 1974 O O . ALA A 1 248 ? 9.444 -3.163 -3.381 1.00 92.25 248 ALA A O 1
ATOM 1975 N N . LEU A 1 249 ? 10.625 -3.352 -5.281 1.00 92.81 249 LEU A N 1
ATOM 1976 C CA . LEU A 1 249 ? 9.623 -2.782 -6.180 1.00 92.81 249 LEU A CA 1
ATOM 1977 C C . LEU A 1 249 ? 8.559 -3.791 -6.641 1.00 92.81 249 LEU A C 1
ATOM 1979 O O . LEU A 1 249 ? 7.660 -3.389 -7.385 1.00 92.81 249 LEU A O 1
ATOM 1983 N N . GLY A 1 250 ? 8.660 -5.077 -6.281 1.00 89.00 250 GLY A N 1
ATOM 1984 C CA . GLY A 1 250 ? 7.704 -6.108 -6.696 1.00 89.00 250 GLY A CA 1
ATOM 1985 C C . GLY A 1 250 ? 7.569 -6.208 -8.219 1.00 89.00 250 GLY A C 1
ATOM 1986 O O . GLY A 1 250 ? 6.458 -6.253 -8.745 1.00 89.00 250 GLY A O 1
ATOM 1987 N N . ILE A 1 251 ? 8.681 -6.143 -8.960 1.00 90.75 251 ILE A N 1
ATOM 1988 C CA . ILE A 1 251 ? 8.656 -6.198 -10.429 1.00 90.75 251 ILE A CA 1
ATOM 1989 C C . ILE A 1 251 ? 8.344 -7.634 -10.862 1.00 90.75 251 ILE A C 1
ATOM 1991 O O . ILE A 1 251 ? 9.263 -8.436 -10.970 1.00 90.75 251 ILE A O 1
ATOM 1995 N N . PHE A 1 252 ? 7.069 -7.960 -11.096 1.00 86.00 252 PHE A N 1
ATOM 1996 C CA . PHE A 1 252 ? 6.592 -9.261 -11.608 1.00 86.00 252 PHE A CA 1
ATOM 1997 C C . PHE A 1 252 ? 7.304 -10.471 -10.961 1.00 86.00 252 PHE A C 1
ATOM 1999 O O . PHE A 1 252 ? 8.033 -11.199 -11.646 1.00 86.00 252 PHE A O 1
ATOM 2006 N N . PRO A 1 253 ? 7.211 -10.655 -9.626 1.00 80.88 253 PRO A N 1
ATOM 2007 C CA . PRO A 1 253 ? 7.925 -11.712 -8.897 1.00 80.88 253 PRO A CA 1
ATOM 2008 C C . PRO A 1 253 ? 7.535 -13.135 -9.336 1.00 80.88 253 PRO A C 1
ATOM 2010 O O . PRO A 1 253 ? 8.283 -14.083 -9.105 1.00 80.88 253 PRO A O 1
ATOM 2013 N N . GLU A 1 254 ? 6.383 -13.295 -9.986 1.00 84.50 254 GLU A N 1
ATOM 2014 C CA . GLU A 1 254 ? 5.895 -14.542 -10.569 1.00 84.50 254 GLU A CA 1
ATOM 2015 C C . GLU A 1 254 ? 6.531 -14.896 -11.925 1.00 84.50 254 GLU A C 1
ATOM 2017 O O . GLU A 1 254 ? 6.461 -16.055 -12.338 1.00 84.50 254 GLU A O 1
ATOM 2022 N N . MET A 1 255 ? 7.151 -13.929 -12.614 1.00 88.44 255 MET A N 1
ATOM 2023 C CA . MET A 1 255 ? 7.807 -14.139 -13.906 1.00 88.44 255 MET A CA 1
ATOM 2024 C C . MET A 1 255 ? 9.310 -14.379 -13.733 1.00 88.44 255 MET A C 1
ATOM 2026 O O . MET A 1 255 ? 10.031 -13.551 -13.167 1.00 88.44 255 MET A O 1
ATOM 2030 N N . GLY A 1 256 ? 9.805 -15.488 -14.293 1.00 90.81 256 GLY A N 1
ATOM 2031 C CA . GLY A 1 256 ? 11.241 -15.757 -14.384 1.00 90.81 256 GLY A CA 1
ATOM 2032 C C . GLY A 1 256 ? 11.959 -14.620 -15.112 1.00 90.81 256 GLY A C 1
ATOM 2033 O O . GLY A 1 256 ? 11.498 -14.161 -16.160 1.00 90.81 256 GLY A O 1
ATOM 2034 N N . ARG A 1 257 ? 13.071 -14.132 -14.549 1.00 94.31 257 ARG A N 1
ATOM 2035 C CA . ARG A 1 257 ? 13.870 -13.053 -15.145 1.00 94.31 257 ARG A CA 1
ATOM 2036 C C . ARG A 1 257 ? 15.355 -13.145 -14.815 1.00 94.31 257 ARG A C 1
ATOM 2038 O O . ARG A 1 257 ? 15.752 -13.650 -13.766 1.00 94.31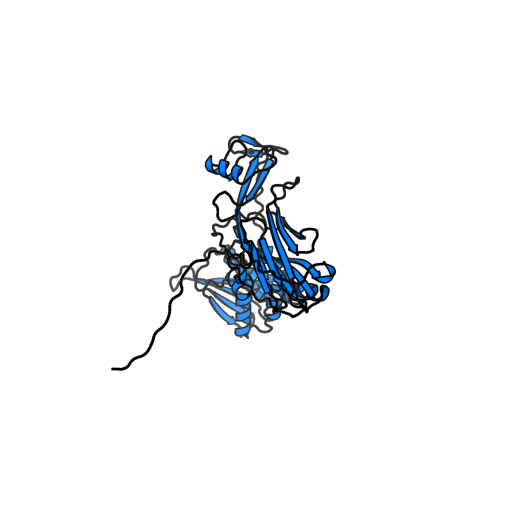 257 ARG A O 1
ATOM 2045 N N . THR A 1 258 ? 16.173 -12.533 -15.666 1.00 95.62 258 THR A N 1
ATOM 2046 C CA . THR A 1 258 ? 17.588 -12.237 -15.392 1.00 95.62 258 THR A CA 1
ATOM 2047 C C . THR A 1 258 ? 17.890 -10.746 -15.572 1.00 95.62 258 THR A C 1
ATOM 2049 O O . THR A 1 258 ? 17.114 -10.018 -16.193 1.00 95.62 258 THR A O 1
ATOM 2052 N N . MET A 1 259 ? 19.007 -10.279 -15.004 1.00 96.56 259 MET A N 1
ATOM 2053 C CA . MET A 1 259 ? 19.414 -8.869 -15.007 1.00 96.56 259 MET A CA 1
ATOM 2054 C C . MET A 1 259 ? 20.815 -8.697 -15.615 1.00 96.56 259 MET A C 1
ATOM 2056 O O . MET A 1 259 ? 21.760 -9.364 -15.189 1.00 96.56 259 MET A O 1
ATOM 2060 N N . GLU A 1 260 ? 20.960 -7.787 -16.581 1.00 97.31 260 GLU A N 1
ATOM 2061 C CA . GLU A 1 260 ? 22.242 -7.383 -17.185 1.00 97.31 260 GLU A CA 1
ATOM 2062 C C . GLU A 1 260 ? 22.497 -5.883 -16.947 1.00 97.31 260 GLU A C 1
ATOM 2064 O O . GLU A 1 260 ? 21.575 -5.069 -16.991 1.00 97.31 260 GLU A O 1
ATOM 2069 N N . LEU A 1 261 ? 23.760 -5.507 -16.720 1.00 97.44 261 LEU A N 1
ATOM 2070 C CA . LEU A 1 261 ? 24.186 -4.127 -16.473 1.00 97.44 261 LEU A CA 1
ATOM 2071 C C . LEU A 1 261 ? 25.202 -3.674 -17.532 1.00 97.44 261 LEU A C 1
ATOM 2073 O O . LEU A 1 261 ? 26.283 -4.256 -17.668 1.00 97.44 261 LEU A O 1
ATOM 2077 N N . GLU A 1 262 ? 24.894 -2.598 -18.255 1.00 95.19 262 GLU A N 1
ATOM 2078 C CA . GLU A 1 262 ? 25.798 -1.973 -19.223 1.00 95.19 262 GLU A CA 1
ATOM 2079 C C . GLU A 1 262 ? 26.444 -0.717 -18.623 1.00 95.19 262 GLU A C 1
ATOM 2081 O O . GLU A 1 262 ? 25.941 0.395 -18.742 1.00 95.19 262 GLU A O 1
ATOM 2086 N N . THR A 1 263 ? 27.584 -0.912 -17.954 1.00 93.62 263 THR A N 1
ATOM 2087 C CA . THR A 1 263 ? 28.294 0.119 -17.164 1.00 93.62 263 THR A CA 1
ATOM 2088 C C . THR A 1 263 ? 29.582 0.639 -17.812 1.00 93.62 263 THR A C 1
ATOM 2090 O O . THR A 1 263 ? 30.299 1.453 -17.236 1.00 93.62 263 THR A O 1
ATOM 2093 N N . LYS A 1 264 ? 29.926 0.154 -19.013 1.00 90.62 264 LYS A N 1
ATOM 2094 C CA . LYS A 1 264 ? 31.219 0.444 -19.671 1.00 90.62 264 LYS A CA 1
ATOM 2095 C C . LYS A 1 264 ? 31.267 1.795 -20.383 1.00 90.62 264 LYS A C 1
ATOM 2097 O O . LYS A 1 264 ? 32.359 2.304 -20.633 1.00 90.62 264 LYS A O 1
ATOM 2102 N N . LYS A 1 265 ? 30.110 2.318 -20.784 1.00 89.44 265 LYS A N 1
ATOM 2103 C CA . LYS A 1 265 ? 29.948 3.574 -21.517 1.00 89.44 265 LYS A CA 1
ATOM 2104 C C . LYS A 1 265 ? 28.494 4.024 -21.384 1.00 89.44 265 LYS A C 1
ATOM 2106 O O . LYS A 1 265 ? 27.607 3.183 -21.425 1.00 89.44 265 LYS A O 1
ATOM 2111 N N . GLU A 1 266 ? 28.274 5.329 -21.301 1.00 88.31 266 GLU A N 1
ATOM 2112 C CA . GLU A 1 266 ? 26.941 5.931 -21.375 1.00 88.31 266 GLU A CA 1
ATOM 2113 C C . GLU A 1 266 ? 26.237 5.626 -22.723 1.00 88.31 266 GLU A C 1
ATOM 2115 O O . GLU A 1 266 ? 26.907 5.611 -23.775 1.00 88.31 266 GLU A O 1
ATOM 2120 N N . PRO A 1 267 ? 24.902 5.424 -22.722 1.00 92.56 267 PRO A N 1
ATOM 2121 C CA . PRO A 1 267 ? 24.008 5.480 -21.557 1.00 92.56 267 PRO A CA 1
ATOM 2122 C C . PRO A 1 267 ? 24.134 4.246 -20.647 1.00 92.56 267 PRO A C 1
ATOM 2124 O O . PRO A 1 267 ? 24.055 3.108 -21.117 1.00 92.56 267 PRO A O 1
ATOM 2127 N N . TYR A 1 268 ? 24.294 4.462 -19.340 1.00 97.50 268 TYR A N 1
ATOM 2128 C CA . TYR A 1 268 ? 24.328 3.369 -18.372 1.00 97.50 268 TYR A CA 1
ATOM 2129 C C . TYR A 1 268 ? 22.949 2.715 -18.287 1.00 97.50 268 TYR A C 1
ATOM 2131 O O . TYR A 1 268 ? 21.953 3.383 -18.000 1.00 97.50 268 TYR A O 1
ATOM 2139 N N . THR A 1 269 ? 22.893 1.414 -18.576 1.00 97.94 269 THR A N 1
ATOM 2140 C CA . THR A 1 269 ? 21.626 0.704 -18.797 1.00 97.94 269 THR A CA 1
ATOM 2141 C C . THR A 1 269 ? 21.483 -0.499 -17.872 1.00 97.94 269 THR A C 1
ATOM 2143 O O . THR A 1 269 ? 22.372 -1.352 -17.845 1.00 97.94 269 THR A O 1
ATOM 2146 N N . LEU A 1 270 ? 20.349 -0.602 -17.175 1.00 98.31 270 LEU A N 1
ATOM 2147 C CA . LEU A 1 270 ? 19.915 -1.821 -16.485 1.00 98.31 270 LEU A CA 1
ATOM 2148 C C . LEU A 1 270 ? 18.895 -2.536 -17.375 1.00 98.31 270 LEU A C 1
ATOM 2150 O O . LEU A 1 270 ? 17.931 -1.921 -17.833 1.00 98.31 270 LEU A O 1
ATOM 2154 N N . LYS A 1 271 ? 19.128 -3.819 -17.653 1.00 97.50 271 LYS A N 1
ATOM 2155 C CA . LYS A 1 271 ? 18.313 -4.634 -18.561 1.00 97.50 271 LYS A CA 1
ATOM 2156 C C . LYS A 1 271 ? 17.666 -5.780 -17.797 1.00 97.50 271 LYS A C 1
ATOM 2158 O O . LYS A 1 271 ? 18.359 -6.498 -17.077 1.00 97.50 271 LYS A O 1
ATOM 2163 N N . LEU A 1 272 ? 16.366 -5.968 -17.992 1.00 97.50 272 LEU A N 1
ATOM 2164 C CA . LEU A 1 272 ? 15.581 -7.065 -17.433 1.00 97.50 272 LEU A CA 1
ATOM 2165 C C . LEU A 1 272 ? 15.130 -7.996 -18.567 1.00 97.50 272 LEU A C 1
ATOM 2167 O O . LEU A 1 272 ? 14.434 -7.589 -19.499 1.00 97.50 272 LEU A O 1
ATOM 2171 N N . HIS A 1 273 ? 15.552 -9.253 -18.503 1.00 95.69 273 HIS A N 1
ATOM 2172 C CA . HIS A 1 273 ? 15.220 -10.275 -19.493 1.00 95.69 273 HIS A CA 1
ATOM 2173 C C . HIS A 1 273 ? 14.234 -11.256 -18.873 1.00 95.69 273 HIS A C 1
ATOM 2175 O O . HIS A 1 273 ? 14.644 -12.085 -18.063 1.00 95.69 273 HIS A O 1
ATOM 2181 N N . PHE A 1 274 ? 12.955 -11.132 -19.223 1.00 93.38 274 PHE A N 1
ATOM 2182 C CA . PHE A 1 274 ? 11.900 -12.041 -18.786 1.00 93.38 274 PHE A CA 1
ATOM 2183 C C . PHE A 1 274 ? 11.909 -13.319 -19.633 1.00 93.38 274 PHE A C 1
ATOM 2185 O O . PHE A 1 274 ? 12.157 -13.281 -20.839 1.00 93.38 274 PHE A O 1
ATOM 2192 N N . GLU A 1 275 ? 11.660 -14.455 -18.985 1.00 92.56 275 GLU A N 1
ATOM 2193 C CA . GLU A 1 275 ? 11.743 -15.790 -19.591 1.00 92.56 275 GLU A CA 1
ATOM 2194 C C . GLU A 1 275 ? 10.496 -16.151 -20.419 1.00 92.56 275 GLU A C 1
ATOM 2196 O O . GLU A 1 275 ? 10.603 -16.934 -21.363 1.00 92.56 275 GLU A O 1
ATOM 2201 N N . ASP A 1 276 ? 9.349 -15.534 -20.118 1.00 88.94 276 ASP A N 1
ATOM 2202 C CA . ASP A 1 276 ? 8.038 -15.821 -20.709 1.00 88.94 276 ASP A CA 1
ATOM 2203 C C . ASP A 1 276 ? 7.383 -14.574 -21.337 1.00 88.94 276 ASP A C 1
ATOM 2205 O O . ASP A 1 276 ? 7.657 -13.435 -20.953 1.00 88.94 276 ASP A O 1
ATOM 2209 N N . GLU A 1 277 ? 6.476 -14.792 -22.296 1.00 85.50 277 GLU A N 1
ATOM 2210 C CA . GLU A 1 277 ? 5.655 -13.735 -22.903 1.00 85.50 277 GLU A CA 1
ATOM 2211 C C . GLU A 1 277 ? 4.518 -13.306 -21.943 1.00 85.50 277 GLU A C 1
ATOM 2213 O O . GLU A 1 277 ? 3.789 -14.164 -21.432 1.00 85.50 277 GLU A O 1
ATOM 2218 N N . PRO A 1 278 ? 4.317 -11.998 -21.682 1.00 82.44 278 PRO A N 1
ATOM 2219 C CA . PRO A 1 278 ? 3.298 -11.524 -20.750 1.00 82.44 278 PRO A CA 1
ATOM 2220 C C . PRO A 1 278 ? 1.875 -11.728 -21.290 1.00 82.44 278 PRO A C 1
ATOM 2222 O O . PRO A 1 278 ? 1.537 -11.311 -22.397 1.00 82.44 278 PRO A O 1
ATOM 2225 N N . SER A 1 279 ? 0.989 -12.280 -20.454 1.00 80.06 279 SER A N 1
ATOM 2226 C CA . SER A 1 279 ? -0.402 -12.610 -20.826 1.00 80.06 279 SER A CA 1
ATOM 2227 C C . SER A 1 279 ? -1.254 -11.412 -21.279 1.00 80.06 279 SER A C 1
ATOM 2229 O O . SER A 1 279 ? -2.210 -11.579 -22.039 1.00 80.06 279 SER A O 1
ATOM 2231 N N . ARG A 1 280 ? -0.915 -10.197 -20.826 1.00 75.25 280 ARG A N 1
ATOM 2232 C CA . ARG A 1 280 ? -1.517 -8.924 -21.247 1.00 75.25 280 ARG A CA 1
ATOM 2233 C C . ARG A 1 280 ? -0.427 -7.896 -21.533 1.00 75.25 280 ARG A C 1
ATOM 2235 O O . ARG A 1 280 ? -0.178 -6.999 -20.733 1.00 75.25 280 ARG A O 1
ATOM 2242 N N . GLU A 1 281 ? 0.194 -8.031 -22.699 1.00 74.38 281 GLU A N 1
ATOM 2243 C CA . GLU A 1 281 ? 1.316 -7.209 -23.165 1.00 74.38 281 GLU A CA 1
ATOM 2244 C C . GLU A 1 281 ? 1.179 -5.697 -22.893 1.00 74.38 281 GLU A C 1
ATOM 2246 O O . GLU A 1 281 ? 2.121 -5.091 -22.390 1.00 74.38 281 GLU A O 1
ATOM 2251 N N . LEU A 1 282 ? 0.033 -5.075 -23.198 1.00 71.44 282 LEU A N 1
ATOM 2252 C CA . LEU A 1 282 ? -0.149 -3.629 -23.003 1.00 71.44 282 LEU A CA 1
ATOM 2253 C C . LEU A 1 282 ? -0.009 -3.231 -21.524 1.00 71.44 282 LEU A C 1
ATOM 2255 O O . LEU A 1 282 ? 0.899 -2.477 -21.189 1.00 71.44 282 LEU A O 1
ATOM 2259 N N . GLY A 1 283 ? -0.841 -3.802 -20.647 1.00 73.62 283 GLY A N 1
ATOM 2260 C CA . GLY A 1 283 ? -0.818 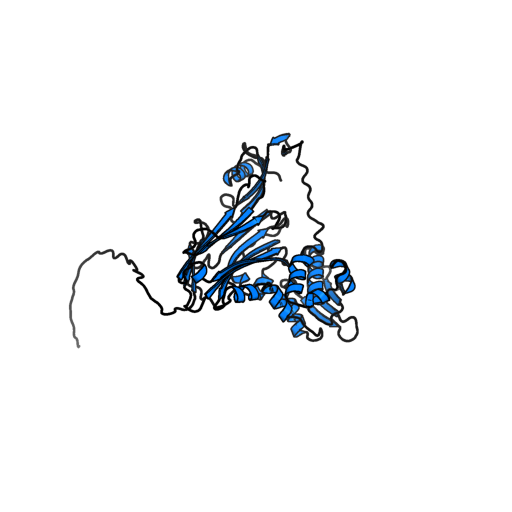-3.493 -19.212 1.00 73.62 283 GLY A CA 1
ATOM 2261 C C . GLY A 1 283 ? 0.495 -3.891 -18.532 1.00 73.62 283 GLY A C 1
ATOM 2262 O O . GLY A 1 283 ? 0.966 -3.182 -17.648 1.00 73.62 283 GLY A O 1
ATOM 2263 N N . PHE A 1 284 ? 1.138 -4.971 -18.994 1.00 81.19 284 PHE A N 1
ATOM 2264 C CA . PHE A 1 284 ? 2.487 -5.337 -18.559 1.00 81.19 284 PHE A CA 1
ATOM 2265 C C . PHE A 1 284 ? 3.509 -4.242 -18.894 1.00 81.19 284 PHE A C 1
ATOM 2267 O O . PHE A 1 284 ? 4.284 -3.845 -18.028 1.00 81.19 284 PHE A O 1
ATOM 2274 N N . ASN A 1 285 ? 3.511 -3.723 -20.128 1.00 78.94 285 ASN A N 1
ATOM 2275 C CA . ASN A 1 285 ? 4.448 -2.671 -20.530 1.00 78.94 285 ASN A CA 1
ATOM 2276 C C . ASN A 1 285 ? 4.152 -1.330 -19.833 1.00 78.94 285 ASN A C 1
ATOM 2278 O O . ASN A 1 285 ? 5.095 -0.641 -19.458 1.00 78.94 285 ASN A O 1
ATOM 2282 N N . GLU A 1 286 ? 2.880 -0.976 -19.619 1.00 82.56 286 GLU A N 1
ATOM 2283 C CA . GLU A 1 286 ? 2.472 0.226 -18.870 1.00 82.56 286 GLU A CA 1
ATOM 2284 C C . GLU A 1 286 ? 2.964 0.175 -17.413 1.00 82.56 286 GLU A C 1
ATOM 2286 O O . GLU A 1 286 ? 3.573 1.130 -16.924 1.00 82.56 286 GLU A O 1
ATOM 2291 N N . GLN A 1 287 ? 2.783 -0.964 -16.734 1.00 86.88 287 GLN A N 1
ATOM 2292 C CA . GLN A 1 287 ? 3.325 -1.194 -15.391 1.00 86.88 287 GLN A CA 1
ATOM 2293 C C . GLN A 1 287 ? 4.861 -1.224 -15.392 1.00 86.88 287 GLN A C 1
ATOM 2295 O O . GLN A 1 287 ? 5.484 -0.575 -14.550 1.00 86.88 287 GLN A O 1
ATOM 2300 N N . MET A 1 288 ? 5.496 -1.916 -16.347 1.00 89.56 288 MET A N 1
ATOM 2301 C CA . MET A 1 288 ? 6.959 -1.938 -16.481 1.00 89.56 288 MET A CA 1
ATOM 2302 C C . MET A 1 288 ? 7.546 -0.541 -16.679 1.00 89.56 288 MET A C 1
ATOM 2304 O O . MET A 1 288 ? 8.596 -0.255 -16.112 1.00 89.56 288 MET A O 1
ATOM 2308 N N . GLU A 1 289 ? 6.888 0.345 -17.429 1.00 88.19 289 GLU A N 1
ATOM 2309 C CA . GLU A 1 289 ? 7.370 1.712 -17.638 1.00 88.19 289 GLU A CA 1
ATOM 2310 C C . GLU A 1 289 ? 7.291 2.540 -16.342 1.00 88.19 289 GLU A C 1
ATOM 2312 O O . GLU A 1 289 ? 8.235 3.257 -16.015 1.00 88.19 289 GLU A O 1
ATOM 2317 N N . LYS A 1 290 ? 6.247 2.359 -15.521 1.00 93.12 290 LYS A N 1
ATOM 2318 C CA . LYS A 1 290 ? 6.161 2.962 -14.175 1.00 93.12 290 LYS A CA 1
ATOM 2319 C C . LYS A 1 290 ? 7.217 2.407 -13.209 1.00 93.12 290 LYS A C 1
ATOM 2321 O O . LYS A 1 290 ? 7.879 3.177 -12.512 1.00 93.12 290 LYS A O 1
ATOM 2326 N N . LYS A 1 291 ? 7.442 1.086 -13.190 1.00 96.19 291 LYS A N 1
ATOM 2327 C CA . LYS A 1 291 ? 8.528 0.463 -12.404 1.00 96.19 291 LYS A CA 1
ATOM 2328 C C . LYS A 1 291 ? 9.909 0.922 -12.904 1.00 96.19 291 LYS A C 1
ATOM 2330 O O . LYS A 1 291 ? 10.808 1.157 -12.100 1.00 96.19 291 LYS A O 1
ATOM 2335 N N . ALA A 1 292 ? 10.067 1.138 -14.210 1.00 96.62 292 ALA A N 1
ATOM 2336 C CA . ALA A 1 292 ? 11.268 1.714 -14.805 1.00 96.62 292 ALA A CA 1
ATOM 2337 C C . ALA A 1 292 ? 11.479 3.179 -14.394 1.00 96.62 292 ALA A C 1
ATOM 2339 O O . ALA A 1 292 ? 12.611 3.548 -14.098 1.00 96.62 292 ALA A O 1
ATOM 2340 N N . ILE A 1 293 ? 10.426 3.998 -14.290 1.00 98.12 293 ILE A N 1
ATOM 2341 C CA . ILE A 1 293 ? 10.510 5.354 -13.719 1.00 98.12 293 ILE A CA 1
ATOM 2342 C C . ILE A 1 293 ? 11.003 5.304 -12.263 1.00 98.12 293 ILE A C 1
ATOM 2344 O O . ILE A 1 293 ? 11.877 6.089 -11.899 1.00 98.12 293 ILE A O 1
ATOM 2348 N N . LEU A 1 294 ? 10.530 4.356 -11.443 1.00 98.19 294 LEU A N 1
ATOM 2349 C CA . LEU A 1 294 ? 11.024 4.175 -10.068 1.00 98.19 294 LEU A CA 1
ATOM 2350 C C . LEU A 1 294 ? 12.504 3.760 -10.023 1.00 98.19 294 LEU A C 1
ATOM 2352 O O . LEU A 1 294 ? 13.267 4.323 -9.241 1.00 98.19 294 LEU A O 1
ATOM 2356 N N . LEU A 1 295 ? 12.951 2.855 -10.899 1.00 98.50 295 LEU A N 1
ATOM 2357 C CA . LEU A 1 295 ? 14.373 2.502 -11.027 1.00 98.50 295 LEU A CA 1
ATOM 2358 C C . LEU A 1 295 ? 15.225 3.690 -11.524 1.00 98.50 295 LEU A C 1
ATOM 2360 O O . LEU A 1 295 ? 16.292 3.952 -10.971 1.00 98.50 295 LEU A O 1
ATOM 2364 N N . LEU A 1 296 ? 14.743 4.456 -12.513 1.00 98.56 296 LEU A N 1
ATOM 2365 C CA . LEU A 1 296 ? 15.376 5.699 -12.980 1.00 98.56 296 LEU A CA 1
ATOM 2366 C C . LEU A 1 296 ? 15.422 6.777 -11.889 1.00 98.56 296 LEU A C 1
ATOM 2368 O O . LEU A 1 296 ? 16.335 7.599 -11.896 1.00 98.56 296 LEU A O 1
ATOM 2372 N N . CYS A 1 297 ? 14.468 6.793 -10.959 1.00 98.25 297 CYS A N 1
ATOM 2373 C CA . CYS A 1 297 ? 14.462 7.670 -9.791 1.00 98.25 297 CYS A CA 1
ATOM 2374 C C . CYS A 1 297 ? 15.547 7.234 -8.793 1.00 98.25 297 CYS A C 1
ATOM 2376 O O . CYS A 1 297 ? 16.469 7.999 -8.500 1.00 98.25 297 CYS A O 1
ATOM 2378 N N . LEU A 1 298 ? 15.477 5.977 -8.348 1.00 98.50 298 LEU A N 1
ATOM 2379 C CA . LEU A 1 298 ? 16.181 5.448 -7.176 1.00 98.50 298 LEU A CA 1
ATOM 2380 C C . LEU A 1 298 ? 17.613 4.956 -7.439 1.00 98.50 298 LEU A C 1
ATOM 2382 O O . LEU A 1 298 ? 18.383 4.837 -6.489 1.00 98.50 298 LEU A O 1
ATOM 2386 N N . ILE A 1 299 ? 18.009 4.713 -8.694 1.00 98.31 299 ILE A N 1
ATOM 2387 C CA . ILE A 1 299 ? 19.408 4.425 -9.052 1.00 98.31 299 ILE A CA 1
ATOM 2388 C C . ILE A 1 299 ? 20.058 5.720 -9.565 1.00 98.31 299 ILE A C 1
ATOM 2390 O O . ILE A 1 299 ? 19.704 6.211 -10.634 1.00 98.31 299 ILE A O 1
ATOM 2394 N N . GLU A 1 300 ? 20.979 6.346 -8.829 1.00 96.56 300 GLU A N 1
ATOM 2395 C CA . GLU A 1 300 ? 21.440 7.727 -9.091 1.00 96.56 300 GLU A CA 1
ATOM 2396 C C . GLU A 1 300 ? 21.981 7.925 -10.521 1.00 96.56 300 GLU A C 1
ATOM 2398 O O . GLU A 1 300 ? 21.564 8.848 -11.231 1.00 96.56 300 GLU A O 1
ATOM 2403 N N . ASN A 1 301 ? 22.857 7.025 -10.973 1.00 96.62 301 ASN A N 1
ATOM 2404 C CA . ASN A 1 301 ? 23.582 7.160 -12.235 1.00 96.62 301 ASN A CA 1
ATOM 2405 C C . ASN A 1 301 ? 23.039 6.313 -13.404 1.00 96.62 301 ASN A C 1
ATOM 2407 O O . ASN A 1 301 ? 23.724 6.225 -14.418 1.00 96.62 301 ASN A O 1
ATOM 2411 N N . VAL A 1 302 ? 21.858 5.688 -13.307 1.00 98.06 302 VAL A N 1
ATOM 2412 C CA . VAL A 1 302 ? 21.258 5.011 -14.476 1.00 98.06 302 VAL A CA 1
ATOM 2413 C C . VAL A 1 302 ? 20.706 6.036 -15.472 1.00 98.06 302 VAL A C 1
ATOM 2415 O O . VAL A 1 302 ? 20.135 7.060 -15.085 1.00 98.06 302 VAL A O 1
ATOM 2418 N N . ASP A 1 303 ? 20.859 5.765 -16.765 1.00 97.62 303 ASP A N 1
ATOM 2419 C CA . ASP A 1 303 ? 20.323 6.599 -17.847 1.00 97.62 303 ASP A CA 1
ATOM 2420 C C . ASP A 1 303 ? 19.091 5.970 -18.508 1.00 97.62 303 ASP A C 1
ATOM 2422 O O . ASP A 1 303 ? 18.227 6.685 -19.020 1.00 97.62 303 ASP A O 1
ATOM 2426 N N . ARG A 1 304 ? 19.019 4.632 -18.502 1.00 96.00 304 ARG A N 1
ATOM 2427 C CA . ARG A 1 304 ? 18.014 3.836 -19.212 1.00 96.00 304 ARG A CA 1
ATOM 2428 C C . ARG A 1 304 ? 17.712 2.532 -18.476 1.00 96.00 304 ARG A C 1
ATOM 2430 O O . ARG A 1 304 ? 18.621 1.817 -18.060 1.00 96.00 304 ARG A O 1
ATOM 2437 N N . ILE A 1 305 ? 16.436 2.186 -18.401 1.00 97.94 305 ILE A N 1
ATOM 2438 C CA . ILE A 1 305 ? 15.961 0.846 -18.052 1.00 97.94 305 ILE A CA 1
ATOM 2439 C C . ILE A 1 305 ? 15.435 0.207 -19.331 1.00 97.94 305 ILE A C 1
ATOM 2441 O O . ILE A 1 305 ? 14.709 0.846 -20.090 1.00 97.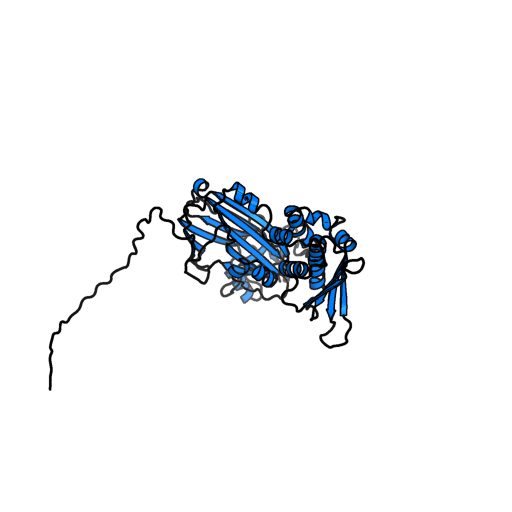94 305 ILE A O 1
ATOM 2445 N N . GLU A 1 306 ? 15.801 -1.040 -19.584 1.00 91.62 306 GLU A N 1
ATOM 2446 C CA . GLU A 1 306 ? 15.373 -1.809 -20.751 1.00 91.62 306 GLU A CA 1
ATOM 2447 C C . GLU A 1 306 ? 14.745 -3.126 -20.297 1.00 91.62 306 GLU A C 1
ATOM 2449 O O . GLU A 1 306 ? 15.230 -3.752 -19.357 1.00 91.62 306 GLU A O 1
ATOM 2454 N N . TRP A 1 307 ? 13.678 -3.567 -20.961 1.00 93.56 307 TRP A N 1
ATOM 2455 C CA . TRP A 1 307 ? 13.099 -4.885 -20.716 1.00 93.56 307 TRP A CA 1
ATOM 2456 C C . TRP A 1 307 ? 12.786 -5.633 -22.006 1.00 93.56 307 TRP A C 1
ATOM 2458 O O . TRP A 1 307 ? 12.529 -5.042 -23.061 1.00 93.56 307 TRP A O 1
ATOM 2468 N N . THR A 1 308 ? 12.857 -6.958 -21.914 1.00 86.38 308 THR A N 1
ATOM 2469 C CA . THR A 1 308 ? 12.684 -7.885 -23.038 1.00 86.38 308 THR A CA 1
ATOM 2470 C C . THR A 1 308 ? 11.933 -9.139 -22.608 1.00 86.38 308 THR A C 1
ATOM 2472 O O . THR A 1 308 ? 12.011 -9.531 -21.445 1.00 86.38 308 THR A O 1
ATOM 2475 N N . TYR A 1 309 ? 11.232 -9.755 -23.556 1.00 85.75 309 TYR A N 1
ATOM 2476 C CA . TYR A 1 309 ? 10.585 -11.066 -23.440 1.00 85.75 309 TYR A CA 1
ATOM 2477 C C . TYR A 1 309 ? 10.529 -11.732 -24.826 1.00 85.75 309 TYR A C 1
ATOM 2479 O O . TYR A 1 309 ? 10.566 -11.025 -25.846 1.00 85.75 309 TYR A O 1
ATOM 2487 N N . PRO A 1 310 ? 10.464 -13.073 -24.897 1.00 82.94 310 PRO A N 1
ATOM 2488 C CA . PRO A 1 310 ? 10.288 -13.787 -26.158 1.00 82.94 310 PRO A CA 1
ATOM 2489 C C . PRO A 1 310 ? 8.895 -13.557 -26.767 1.00 82.94 310 PRO A C 1
ATOM 2491 O O . PRO A 1 310 ? 7.953 -13.181 -26.074 1.00 82.94 310 PRO A O 1
ATOM 2494 N N . LEU A 1 311 ? 8.771 -13.824 -28.070 1.00 69.25 311 LEU A N 1
ATOM 2495 C CA . LEU A 1 311 ? 7.489 -14.007 -28.756 1.00 69.25 311 LEU A CA 1
ATOM 2496 C C . LEU A 1 311 ? 7.295 -15.493 -29.052 1.00 69.25 311 LEU A C 1
ATOM 2498 O O . LEU A 1 311 ? 7.981 -16.028 -29.925 1.00 69.25 311 LEU A O 1
ATOM 2502 N N . ASP A 1 312 ? 6.349 -16.121 -28.353 1.00 66.62 312 ASP A N 1
ATOM 2503 C CA . ASP A 1 312 ? 6.112 -17.568 -28.300 1.00 66.62 312 ASP A CA 1
ATOM 2504 C C . ASP A 1 312 ? 7.314 -18.378 -27.745 1.00 66.62 312 ASP A C 1
ATOM 2506 O O . ASP A 1 312 ? 8.477 -18.158 -28.084 1.00 66.62 312 ASP A O 1
ATOM 2510 N N . SER A 1 313 ? 7.057 -19.363 -26.879 1.00 56.28 313 SER A N 1
ATOM 2511 C CA . SER A 1 313 ? 8.065 -20.016 -26.007 1.00 56.28 313 SER A CA 1
ATOM 2512 C C . SER A 1 313 ? 9.024 -20.995 -26.718 1.00 56.28 313 SER A C 1
ATOM 2514 O O . SER A 1 313 ? 9.634 -21.874 -26.102 1.00 56.28 313 SER A O 1
ATOM 2516 N N . THR A 1 314 ? 9.191 -20.863 -28.037 1.00 53.16 314 THR A N 1
ATOM 2517 C CA . THR A 1 314 ? 10.040 -21.734 -28.861 1.00 53.16 314 THR A CA 1
ATOM 2518 C C . THR A 1 314 ? 11.372 -21.069 -29.223 1.00 53.16 314 THR A C 1
ATOM 2520 O O . THR A 1 314 ? 11.426 -19.968 -29.767 1.00 53.16 314 THR A O 1
ATOM 2523 N N . GLN A 1 315 ? 12.485 -21.757 -28.932 1.00 48.38 315 GLN A N 1
ATOM 2524 C CA . GLN A 1 315 ? 13.837 -21.211 -29.116 1.00 48.38 315 GLN A CA 1
ATOM 2525 C C . GLN A 1 315 ? 14.102 -20.741 -30.557 1.00 48.38 315 GLN A C 1
ATOM 2527 O O . GLN A 1 315 ? 14.010 -21.525 -31.503 1.00 48.38 315 GLN A O 1
ATOM 2532 N N . GLY A 1 316 ? 14.532 -19.482 -30.697 1.00 57.50 316 GLY A N 1
ATOM 2533 C CA . GLY A 1 316 ? 14.974 -18.883 -31.963 1.00 57.50 316 GLY A CA 1
ATOM 2534 C C . GLY A 1 316 ? 14.036 -17.830 -32.567 1.00 57.50 316 GLY A C 1
ATOM 2535 O O . GLY A 1 316 ? 14.338 -17.326 -33.649 1.00 57.50 316 GLY A O 1
ATOM 2536 N N . GLN A 1 317 ? 12.930 -17.497 -31.898 1.00 58.47 317 GLN A N 1
ATOM 2537 C CA . GLN A 1 317 ? 12.032 -16.396 -32.272 1.00 58.47 317 GLN A CA 1
ATOM 2538 C C . GLN A 1 317 ? 12.572 -15.017 -31.829 1.00 58.47 317 GLN A C 1
ATOM 2540 O O . GLN A 1 317 ? 13.439 -14.954 -30.954 1.00 58.47 317 GLN A O 1
ATOM 2545 N N . PRO A 1 318 ? 12.114 -13.903 -32.436 1.00 64.94 318 PRO A N 1
ATOM 2546 C CA . PRO A 1 318 ? 12.548 -12.561 -32.053 1.00 64.94 318 PRO A CA 1
ATOM 2547 C C . PRO A 1 318 ? 12.055 -12.161 -30.653 1.00 64.94 318 PRO A C 1
ATOM 2549 O O . PRO A 1 318 ? 10.871 -12.270 -30.347 1.00 64.94 318 PRO A O 1
ATOM 2552 N N . GLU A 1 319 ? 12.956 -11.617 -29.837 1.00 76.75 319 GLU A N 1
ATOM 2553 C CA . GLU A 1 319 ? 12.610 -10.917 -28.594 1.00 76.75 319 GLU A CA 1
ATOM 2554 C C . GLU A 1 319 ? 11.925 -9.579 -28.901 1.00 76.75 319 GLU A C 1
ATOM 2556 O O . GLU A 1 319 ? 12.347 -8.848 -29.808 1.00 76.75 319 GLU A O 1
ATOM 2561 N N . ARG A 1 320 ? 10.932 -9.197 -28.092 1.00 76.69 320 ARG A N 1
ATOM 2562 C CA . ARG A 1 320 ? 10.535 -7.787 -28.005 1.00 76.69 320 ARG A CA 1
ATOM 2563 C C . ARG A 1 320 ? 11.450 -7.035 -27.052 1.00 76.69 320 ARG A C 1
ATOM 2565 O O . ARG A 1 320 ? 12.024 -7.615 -26.136 1.00 76.69 320 ARG A O 1
ATOM 2572 N N . ARG A 1 321 ? 11.582 -5.729 -27.281 1.00 81.31 321 ARG A N 1
ATOM 2573 C CA . ARG A 1 321 ? 12.465 -4.842 -26.523 1.00 81.31 321 ARG A CA 1
ATOM 2574 C C . ARG A 1 321 ? 11.824 -3.478 -26.345 1.00 81.31 321 ARG A C 1
ATOM 2576 O O . ARG A 1 321 ? 11.458 -2.835 -27.326 1.00 81.31 321 ARG A O 1
ATOM 2583 N N . PHE A 1 322 ? 11.758 -3.045 -25.098 1.00 86.56 322 PHE A N 1
ATOM 2584 C CA . PHE A 1 322 ? 11.189 -1.776 -24.664 1.00 86.56 322 PHE A CA 1
ATOM 2585 C C . PHE A 1 322 ? 12.172 -1.094 -23.724 1.00 86.56 322 PHE A C 1
ATOM 2587 O O . PHE A 1 322 ? 13.040 -1.748 -23.148 1.00 86.56 322 PHE A O 1
ATOM 2594 N N . PHE A 1 323 ? 12.061 0.219 -23.576 1.00 84.56 323 PHE A N 1
ATOM 2595 C CA . PHE A 1 323 ? 12.907 0.962 -22.658 1.00 84.56 323 PHE A CA 1
ATOM 2596 C C . PHE A 1 323 ? 12.202 2.211 -22.148 1.00 84.56 323 PHE A C 1
ATOM 2598 O O . PHE A 1 323 ? 11.375 2.793 -22.846 1.00 84.56 323 PHE A O 1
ATOM 2605 N N . CYS A 1 324 ? 12.621 2.656 -20.970 1.00 85.94 324 CYS A N 1
ATOM 2606 C CA . CYS A 1 324 ? 12.388 4.002 -20.478 1.00 85.94 324 CYS A CA 1
ATOM 2607 C C . CYS A 1 324 ? 13.755 4.629 -20.194 1.00 85.94 324 CYS A C 1
ATOM 2609 O O . CYS A 1 324 ? 14.571 4.054 -19.473 1.00 85.94 324 CYS A O 1
ATOM 2611 N N . ASP A 1 325 ? 14.020 5.794 -20.773 1.00 89.38 325 ASP A N 1
ATOM 2612 C CA . ASP A 1 325 ? 15.163 6.640 -20.431 1.00 89.38 325 ASP A CA 1
ATOM 2613 C C . ASP A 1 325 ? 14.687 7.930 -19.747 1.00 89.38 325 ASP A C 1
ATOM 2615 O O . ASP A 1 325 ? 13.491 8.117 -19.510 1.00 89.38 325 ASP A O 1
ATOM 2619 N N . ARG A 1 326 ? 15.622 8.813 -19.383 1.00 92.88 326 ARG A N 1
ATOM 2620 C CA . ARG A 1 326 ? 15.304 10.055 -18.659 1.00 92.88 326 ARG A CA 1
ATOM 2621 C C . ARG A 1 326 ? 14.394 11.010 -19.438 1.00 92.88 326 ARG A C 1
ATOM 2623 O O . ARG A 1 326 ? 13.567 11.669 -18.814 1.00 92.88 326 ARG A O 1
ATOM 2630 N N . GLU A 1 327 ? 14.505 11.083 -20.767 1.00 87.12 327 GLU A N 1
ATOM 2631 C CA . GLU A 1 327 ? 13.614 11.937 -21.567 1.00 87.12 327 GLU A CA 1
ATOM 2632 C C . GLU A 1 327 ? 12.219 11.311 -21.658 1.00 87.12 327 GLU A C 1
ATOM 2634 O O . GLU A 1 327 ? 11.227 12.008 -21.454 1.00 87.12 327 GLU A O 1
ATOM 2639 N N . ARG A 1 328 ? 12.128 9.987 -21.838 1.00 84.56 328 ARG A N 1
ATOM 2640 C CA . ARG A 1 328 ? 10.845 9.276 -21.814 1.00 84.56 328 ARG A CA 1
ATOM 2641 C C . ARG A 1 328 ? 10.134 9.386 -20.461 1.00 84.56 328 ARG A C 1
ATOM 2643 O O . ARG A 1 328 ? 8.946 9.693 -20.415 1.00 84.56 328 ARG A O 1
ATOM 2650 N N . ALA A 1 329 ? 10.861 9.201 -19.359 1.00 88.38 329 ALA A N 1
ATOM 2651 C CA . ALA A 1 329 ? 10.324 9.402 -18.015 1.00 88.38 329 ALA A CA 1
ATOM 2652 C C . ALA A 1 329 ? 9.800 10.834 -17.848 1.00 88.38 329 ALA A C 1
ATOM 2654 O O . ALA A 1 329 ? 8.685 11.041 -17.384 1.00 88.38 329 ALA A O 1
ATOM 2655 N N . LYS A 1 330 ? 10.564 11.830 -18.299 1.00 89.62 330 LYS A N 1
ATOM 2656 C CA . LYS A 1 330 ? 10.185 13.243 -18.238 1.00 89.62 330 LYS A CA 1
ATOM 2657 C C . LYS A 1 330 ? 8.942 13.584 -19.064 1.00 89.62 330 LYS A C 1
ATOM 2659 O O . LYS A 1 330 ? 8.153 14.411 -18.614 1.00 89.62 330 LYS A O 1
ATOM 2664 N N . GLU A 1 331 ? 8.725 12.963 -20.227 1.00 79.25 331 GLU A N 1
ATOM 2665 C CA . GLU A 1 331 ? 7.458 13.090 -20.971 1.00 79.25 331 GLU A CA 1
ATOM 2666 C C . GLU A 1 331 ? 6.264 12.644 -20.114 1.00 79.25 331 GLU A C 1
ATOM 2668 O O . GLU A 1 331 ? 5.274 13.368 -20.004 1.00 79.25 331 GLU A O 1
ATOM 2673 N N . LEU A 1 332 ? 6.379 11.476 -19.476 1.00 78.62 332 LEU A N 1
ATOM 2674 C CA . LEU A 1 332 ? 5.318 10.865 -18.669 1.00 78.62 332 LEU A CA 1
ATOM 2675 C C . LEU A 1 332 ? 5.087 11.593 -17.338 1.00 78.62 332 LEU A C 1
ATOM 2677 O O . LEU A 1 332 ? 3.957 11.684 -16.869 1.00 78.62 332 LEU A O 1
ATOM 2681 N N . LEU A 1 333 ? 6.139 12.186 -16.771 1.00 85.44 333 LEU A N 1
ATOM 2682 C CA . LEU A 1 333 ? 6.108 13.005 -15.555 1.00 85.44 333 LEU A CA 1
ATOM 2683 C C . LEU A 1 333 ? 5.713 14.475 -15.829 1.00 85.44 333 LEU A C 1
ATOM 2685 O O . LEU A 1 333 ? 5.985 15.363 -15.016 1.00 85.44 333 LEU A O 1
ATOM 2689 N N . GLY A 1 334 ? 5.107 14.770 -16.986 1.00 82.38 334 GLY A N 1
ATOM 2690 C CA . GLY A 1 334 ? 4.605 16.107 -17.327 1.00 82.38 334 GLY A CA 1
ATOM 2691 C C . GLY A 1 334 ? 5.695 17.179 -17.462 1.00 82.38 334 GLY A C 1
ATOM 2692 O O . GLY A 1 334 ? 5.435 18.364 -17.255 1.00 82.38 334 GLY A O 1
ATOM 2693 N N . GLY A 1 335 ? 6.927 16.776 -17.780 1.00 85.12 335 GLY A N 1
ATOM 2694 C CA . GLY A 1 335 ? 8.097 17.644 -17.909 1.00 85.12 335 GLY A CA 1
ATOM 2695 C C . GLY A 1 335 ? 8.970 17.762 -16.653 1.00 85.12 335 GLY A C 1
ATOM 2696 O O . GLY A 1 335 ? 10.031 18.388 -16.742 1.00 85.12 335 GLY A O 1
ATOM 2697 N N . LYS A 1 336 ? 8.572 17.172 -15.513 1.00 91.19 336 LYS A N 1
ATOM 2698 C CA . LYS A 1 336 ? 9.418 17.074 -14.308 1.00 91.19 336 LYS A CA 1
ATOM 2699 C C . LYS A 1 336 ? 10.610 16.137 -14.557 1.00 91.19 336 LYS A C 1
ATOM 2701 O O . LYS A 1 336 ? 10.492 15.151 -15.281 1.00 91.19 336 LYS A O 1
ATOM 2706 N N . ASP A 1 337 ? 11.755 16.437 -13.947 1.00 95.75 337 ASP A N 1
ATOM 2707 C CA . ASP A 1 337 ? 12.894 15.513 -13.920 1.00 95.75 337 ASP A CA 1
ATOM 2708 C C . ASP A 1 337 ? 12.584 14.366 -12.948 1.00 95.75 337 ASP A C 1
ATOM 2710 O O . ASP A 1 337 ? 12.179 14.608 -11.813 1.00 95.75 337 ASP A O 1
ATOM 2714 N N . VAL A 1 338 ? 12.802 13.119 -13.368 1.00 96.44 338 VAL A N 1
ATOM 2715 C CA . VAL A 1 338 ? 12.628 11.941 -12.506 1.00 96.44 338 VAL A CA 1
ATOM 2716 C C . VAL A 1 338 ? 13.476 12.027 -11.229 1.00 96.44 338 VAL A C 1
ATOM 2718 O O . VAL A 1 338 ? 13.079 11.507 -10.190 1.00 96.44 338 VAL A O 1
ATOM 2721 N N . LYS A 1 339 ? 14.613 12.737 -11.265 1.00 95.62 339 LYS A N 1
ATOM 2722 C CA . LYS A 1 339 ? 15.499 12.892 -10.106 1.00 95.62 339 LYS A CA 1
ATOM 2723 C C . LYS A 1 339 ? 14.979 13.815 -9.007 1.00 95.62 339 LYS A C 1
ATOM 2725 O O . LYS A 1 339 ? 15.389 13.611 -7.869 1.00 95.62 339 LYS A O 1
ATOM 2730 N N . SER A 1 340 ? 14.052 14.742 -9.274 1.00 96.62 340 SER A N 1
ATOM 2731 C CA . SER A 1 340 ? 13.504 15.588 -8.195 1.00 96.62 340 SER A CA 1
ATOM 2732 C C . SER A 1 340 ? 12.685 14.785 -7.180 1.00 96.62 340 SER A C 1
ATOM 2734 O O . SER A 1 340 ? 12.527 15.197 -6.037 1.00 96.62 340 SER A O 1
ATOM 2736 N N . PHE A 1 341 ? 12.178 13.615 -7.577 1.00 97.44 341 PHE A N 1
ATOM 2737 C CA . PHE A 1 341 ? 11.441 12.724 -6.684 1.00 97.44 341 PHE A CA 1
ATOM 2738 C C . PHE A 1 341 ? 12.355 11.930 -5.731 1.00 97.44 341 PHE A C 1
ATOM 2740 O O . PHE A 1 341 ? 11.897 11.490 -4.680 1.00 97.44 341 PHE A O 1
ATOM 2747 N N . ALA A 1 342 ? 13.656 11.828 -6.028 1.00 95.56 342 ALA A N 1
ATOM 2748 C CA . ALA A 1 342 ? 14.659 11.180 -5.178 1.00 95.56 342 ALA A CA 1
ATOM 2749 C C . ALA A 1 342 ? 15.302 12.120 -4.132 1.00 95.56 342 ALA A C 1
ATOM 2751 O O . ALA A 1 342 ? 16.234 11.714 -3.442 1.00 95.56 342 ALA A O 1
ATOM 2752 N N . GLU A 1 343 ? 14.847 13.371 -4.001 1.00 96.44 343 GLU A N 1
ATOM 2753 C CA . GLU A 1 343 ? 15.438 14.343 -3.063 1.00 96.44 343 GLU A CA 1
ATOM 2754 C C . GLU A 1 343 ? 15.065 14.074 -1.591 1.00 96.44 343 GLU A C 1
ATOM 2756 O O . GLU A 1 343 ? 15.791 14.480 -0.682 1.00 96.44 343 GLU A O 1
ATOM 2761 N N . SER A 1 344 ? 13.940 13.395 -1.340 1.00 97.81 344 SER A N 1
ATOM 2762 C CA . SER A 1 344 ? 13.435 13.070 -0.000 1.00 97.81 344 SER A CA 1
ATOM 2763 C C . SER A 1 344 ? 12.439 11.901 -0.007 1.00 97.81 344 SER A C 1
ATOM 2765 O O . SER A 1 344 ? 11.837 11.588 -1.034 1.00 97.81 344 SER A O 1
ATOM 2767 N N . GLU A 1 345 ? 12.181 11.314 1.166 1.00 97.81 345 GLU A N 1
ATOM 2768 C CA . GLU A 1 345 ? 11.096 10.337 1.364 1.00 97.81 345 GLU A CA 1
ATOM 2769 C C . GLU A 1 345 ? 9.730 10.903 0.915 1.00 97.81 345 GLU A C 1
ATOM 2771 O O . GLU A 1 345 ? 8.944 10.213 0.269 1.00 97.81 345 GLU A O 1
ATOM 2776 N N . ALA A 1 346 ? 9.464 12.184 1.202 1.00 97.56 346 ALA A N 1
ATOM 2777 C CA . ALA A 1 346 ? 8.208 12.855 0.861 1.00 97.56 346 ALA A CA 1
ATOM 2778 C C . ALA A 1 346 ? 8.044 13.110 -0.649 1.00 97.56 346 ALA A C 1
ATOM 2780 O O . ALA A 1 346 ? 6.944 12.984 -1.179 1.00 97.56 346 ALA A O 1
ATOM 2781 N N . SER A 1 347 ? 9.127 13.419 -1.367 1.00 97.69 347 SER A N 1
ATOM 2782 C CA . SER A 1 347 ? 9.077 13.540 -2.829 1.00 97.69 347 SER A CA 1
ATOM 2783 C C . SER A 1 347 ? 8.914 12.171 -3.501 1.00 97.69 347 SER A C 1
ATOM 2785 O O . SER A 1 347 ? 8.238 12.065 -4.520 1.00 97.69 347 SER A O 1
ATOM 2787 N N . LEU A 1 348 ? 9.448 11.096 -2.913 1.00 98.06 348 LEU A N 1
ATOM 2788 C CA . LEU A 1 348 ? 9.195 9.741 -3.407 1.00 98.06 348 LEU A CA 1
ATOM 2789 C C . LEU A 1 348 ? 7.742 9.306 -3.150 1.00 98.06 348 LEU A C 1
ATOM 2791 O O . LEU A 1 348 ? 7.141 8.649 -3.997 1.00 98.06 348 LEU A O 1
ATOM 2795 N N . GLN A 1 349 ? 7.155 9.720 -2.024 1.00 97.62 349 GLN A N 1
ATOM 2796 C CA . GLN A 1 349 ? 5.728 9.551 -1.739 1.00 97.62 349 GLN A CA 1
ATOM 2797 C C . GLN A 1 349 ? 4.846 10.253 -2.788 1.00 97.62 349 GLN A C 1
ATOM 2799 O O . GLN A 1 349 ? 3.933 9.612 -3.302 1.00 97.62 349 GLN A O 1
ATOM 2804 N N . GLU A 1 350 ? 5.153 11.506 -3.163 1.00 96.62 350 GLU A N 1
ATOM 2805 C CA . GLU A 1 350 ? 4.461 12.231 -4.251 1.00 96.62 350 GLU A CA 1
ATOM 2806 C C . GLU A 1 350 ? 4.511 11.434 -5.566 1.00 96.62 350 GLU A C 1
ATOM 2808 O O . GLU A 1 350 ? 3.491 11.261 -6.231 1.00 96.62 350 GLU A O 1
ATOM 2813 N N . LEU A 1 351 ? 5.683 10.899 -5.936 1.00 96.62 351 LEU A N 1
ATOM 2814 C CA . LEU A 1 351 ? 5.815 10.075 -7.142 1.00 96.62 351 LEU A CA 1
ATOM 2815 C C . LEU A 1 351 ? 4.895 8.847 -7.090 1.00 96.62 351 LEU A C 1
ATOM 2817 O O . LEU A 1 351 ? 4.246 8.530 -8.087 1.00 96.62 351 LEU A O 1
ATOM 2821 N N . LEU A 1 352 ? 4.838 8.173 -5.938 1.00 95.38 352 LEU A N 1
ATOM 2822 C CA . LEU A 1 352 ? 4.076 6.941 -5.749 1.00 95.38 352 LEU A CA 1
ATOM 2823 C C . LEU A 1 352 ? 2.559 7.152 -5.811 1.00 95.38 352 LEU A C 1
ATOM 2825 O O . LEU A 1 352 ? 1.923 6.423 -6.561 1.00 95.38 352 LEU A O 1
ATOM 2829 N N . THR A 1 353 ? 1.988 8.116 -5.079 1.00 91.94 353 THR A N 1
ATOM 2830 C CA . THR A 1 353 ? 0.518 8.283 -4.987 1.00 91.94 353 THR A CA 1
ATOM 2831 C C . THR A 1 353 ? -0.055 9.317 -5.950 1.00 91.94 353 THR A C 1
ATOM 2833 O O . THR A 1 353 ? -1.162 9.140 -6.458 1.00 91.94 353 THR A O 1
ATOM 2836 N N . ASP A 1 354 ? 0.690 10.382 -6.248 1.00 89.19 354 ASP A N 1
ATOM 2837 C CA . ASP A 1 354 ? 0.128 11.583 -6.881 1.00 89.19 354 ASP A CA 1
ATOM 2838 C C . ASP A 1 354 ? 0.520 11.704 -8.362 1.00 89.19 354 ASP A C 1
ATOM 2840 O O . ASP A 1 354 ? -0.027 12.536 -9.090 1.00 89.19 354 ASP A O 1
ATOM 2844 N N . VAL A 1 355 ? 1.466 10.875 -8.826 1.00 90.56 355 VAL A N 1
ATOM 2845 C CA . VAL A 1 355 ? 2.014 10.938 -10.189 1.00 90.56 355 VAL A CA 1
ATOM 2846 C C . VAL A 1 355 ? 1.887 9.606 -10.929 1.00 90.56 355 VAL A C 1
ATOM 2848 O O . VAL A 1 355 ? 1.147 9.540 -11.911 1.00 90.56 355 VAL A O 1
ATOM 2851 N N . LEU A 1 356 ? 2.566 8.540 -10.484 1.00 90.38 356 LEU A N 1
ATOM 2852 C CA . LEU A 1 356 ? 2.575 7.245 -11.186 1.00 90.38 356 LEU A CA 1
ATOM 2853 C C . LEU A 1 356 ? 1.177 6.653 -11.457 1.00 90.38 356 LEU A C 1
ATOM 2855 O O . LEU A 1 356 ? 0.975 6.188 -12.582 1.00 90.38 356 LEU A O 1
ATOM 2859 N N . PRO A 1 357 ? 0.194 6.693 -10.532 1.00 83.94 357 PRO A N 1
ATOM 2860 C CA . PRO A 1 357 ? -1.103 6.054 -10.756 1.00 83.94 357 PRO A CA 1
ATOM 2861 C C . PRO A 1 357 ? -1.935 6.739 -11.849 1.00 83.94 357 PRO A C 1
ATOM 2863 O O . PRO A 1 357 ? -2.827 6.120 -12.429 1.00 83.94 357 PRO A O 1
ATOM 2866 N N . TYR A 1 358 ? -1.622 8.002 -12.158 1.00 81.06 358 TYR A N 1
ATOM 2867 C CA . TYR A 1 358 ? -2.281 8.799 -13.194 1.00 81.06 358 TYR A CA 1
ATOM 2868 C C . TYR A 1 358 ? -1.595 8.688 -14.566 1.00 81.06 358 TYR A C 1
ATOM 2870 O O . TYR A 1 358 ? -2.172 9.070 -15.587 1.00 81.06 358 TYR A O 1
ATOM 2878 N N . ILE A 1 359 ? -0.391 8.108 -14.639 1.00 80.69 359 ILE A N 1
ATOM 2879 C CA . ILE A 1 359 ? 0.212 7.741 -15.924 1.00 80.69 359 ILE A CA 1
ATOM 2880 C C . ILE A 1 359 ? -0.650 6.630 -16.545 1.00 80.69 359 ILE A C 1
ATOM 2882 O O . ILE A 1 359 ? -0.894 5.595 -15.922 1.00 80.69 359 ILE A O 1
ATOM 2886 N N . TYR A 1 360 ? -1.121 6.870 -17.772 1.00 70.19 360 TYR A N 1
ATOM 2887 C CA . TYR A 1 360 ? -2.070 6.026 -18.516 1.00 70.19 360 TYR A CA 1
ATOM 2888 C C . TYR A 1 360 ? -3.495 5.931 -17.940 1.00 70.19 360 TYR A C 1
ATOM 2890 O O . TYR A 1 360 ? -4.278 5.093 -18.379 1.00 70.19 360 TYR A O 1
ATOM 2898 N N . SER A 1 361 ? -3.908 6.843 -17.050 1.00 62.25 361 SER A N 1
ATOM 2899 C CA . SER A 1 361 ? -5.286 6.856 -16.524 1.00 62.25 361 SER A CA 1
ATOM 2900 C C . SER A 1 361 ? -6.365 7.342 -17.515 1.00 62.25 361 SER A C 1
ATOM 2902 O O . SER A 1 361 ? -7.541 7.414 -17.149 1.00 62.25 361 SER A O 1
ATOM 2904 N N . GLU A 1 362 ? -6.019 7.679 -18.765 1.00 44.91 362 GLU A N 1
ATOM 2905 C CA . GLU A 1 362 ? -6.985 8.007 -19.829 1.00 44.91 362 GLU A CA 1
ATOM 2906 C C . GLU A 1 362 ? -7.753 6.753 -20.302 1.00 44.91 362 GLU A C 1
ATOM 2908 O O . GLU A 1 362 ? -7.503 6.227 -21.385 1.00 44.91 362 GLU A O 1
ATOM 2913 N N . GLY A 1 363 ? -8.702 6.251 -19.497 1.00 41.97 363 GLY A N 1
ATOM 2914 C CA . GLY A 1 363 ? -9.339 4.968 -19.831 1.00 41.97 363 GLY A CA 1
ATOM 2915 C C . GLY A 1 363 ? -10.668 4.564 -19.187 1.00 41.97 363 GLY A C 1
ATOM 2916 O O . GLY A 1 363 ? -11.192 3.531 -19.594 1.00 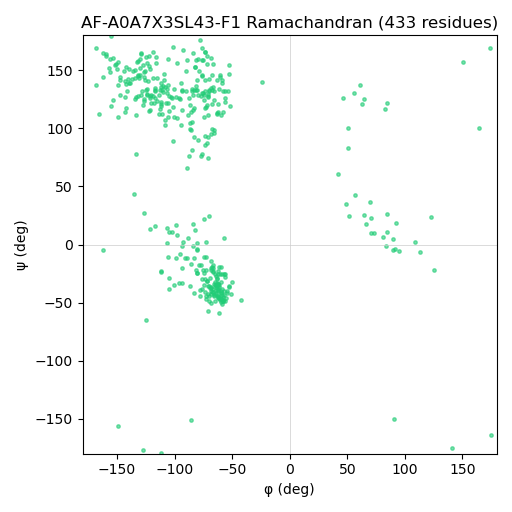41.97 363 GLY A O 1
ATOM 2917 N N . VAL A 1 364 ? -11.263 5.306 -18.237 1.00 32.84 364 VAL A N 1
ATOM 2918 C CA . VAL A 1 364 ? -12.557 4.891 -17.622 1.00 32.84 364 VAL A CA 1
ATOM 2919 C C . VAL A 1 364 ? -13.591 6.020 -17.485 1.00 32.84 364 VAL A C 1
ATOM 2921 O O . VAL A 1 364 ? -14.317 6.112 -16.501 1.00 32.84 364 VAL A O 1
ATOM 2924 N N . MET A 1 365 ? -13.753 6.846 -18.524 1.00 27.44 365 MET A N 1
ATOM 2925 C CA . MET A 1 365 ? -14.976 7.651 -18.695 1.00 27.44 365 MET A CA 1
ATOM 2926 C C . MET A 1 365 ? -16.028 6.881 -19.503 1.00 27.44 365 MET A C 1
ATOM 2928 O O . MET A 1 365 ? -16.409 7.276 -20.606 1.00 27.44 365 MET A O 1
ATOM 2932 N N . ASN A 1 366 ? -16.540 5.784 -18.935 1.00 30.59 366 ASN A N 1
ATOM 2933 C CA . ASN A 1 366 ? -17.767 5.162 -19.436 1.00 30.59 366 ASN A CA 1
ATOM 2934 C C . ASN A 1 366 ? -18.968 6.032 -19.037 1.00 30.59 366 ASN A C 1
ATOM 2936 O O . ASN A 1 366 ? -19.610 5.822 -18.010 1.00 30.59 366 ASN A O 1
ATOM 2940 N N . VAL A 1 367 ? -19.268 7.033 -19.868 1.00 35.41 367 VAL A N 1
ATOM 2941 C CA . VAL A 1 367 ? -20.477 7.858 -19.756 1.00 35.41 367 VAL A CA 1
ATOM 2942 C C . VAL A 1 367 ? -21.697 6.985 -20.060 1.00 35.41 367 VAL A C 1
ATOM 2944 O O . VAL A 1 367 ? -22.022 6.721 -21.218 1.00 35.41 367 VAL A O 1
ATOM 2947 N N . ILE A 1 368 ? -22.382 6.521 -19.013 1.00 41.44 368 ILE A N 1
ATOM 2948 C CA . ILE A 1 368 ? -23.526 5.611 -19.145 1.00 41.44 368 ILE A CA 1
ATOM 2949 C C . ILE A 1 368 ? -24.802 6.413 -19.438 1.00 41.44 368 ILE A C 1
ATOM 2951 O O . ILE A 1 368 ? -25.505 6.873 -18.538 1.00 41.44 368 ILE A O 1
ATOM 2955 N N . GLY A 1 369 ? -25.111 6.584 -20.722 1.00 41.97 369 GLY A N 1
ATOM 2956 C CA . GLY A 1 369 ? -26.344 7.229 -21.178 1.00 41.97 369 GLY A CA 1
ATOM 2957 C C . GLY A 1 369 ? -27.587 6.360 -20.953 1.00 41.97 369 GLY A C 1
ATOM 2958 O O . GLY A 1 369 ? -28.000 5.647 -21.861 1.00 41.97 369 GLY A O 1
ATOM 2959 N N . LEU A 1 370 ? -28.202 6.450 -19.767 1.00 42.53 370 LEU A N 1
ATOM 2960 C CA . LEU A 1 370 ? -29.486 5.798 -19.428 1.00 42.53 370 LEU A CA 1
ATOM 2961 C C . LEU A 1 370 ? -30.592 6.781 -18.990 1.00 42.53 370 LEU A C 1
ATOM 2963 O O . LEU A 1 370 ? -31.618 6.366 -18.455 1.00 42.53 370 LEU A O 1
ATOM 2967 N N . GLY A 1 371 ? -30.403 8.085 -19.213 1.00 40.25 371 GLY A N 1
ATOM 2968 C CA . GLY A 1 371 ? -31.415 9.104 -18.922 1.00 40.25 371 GLY A CA 1
ATOM 2969 C C . GLY A 1 371 ? -32.426 9.264 -20.060 1.00 40.25 371 GLY A C 1
ATOM 2970 O O . GLY A 1 371 ? -32.038 9.513 -21.200 1.00 40.25 371 GLY A O 1
ATOM 2971 N N . VAL A 1 372 ? -33.725 9.205 -19.743 1.00 42.22 372 VAL A N 1
ATOM 2972 C CA . VAL A 1 372 ? -34.827 9.511 -20.691 1.00 42.22 372 VAL A CA 1
ATOM 2973 C C . VAL A 1 372 ? -35.357 10.948 -20.503 1.00 42.22 372 VAL A C 1
ATOM 2975 O O . VAL A 1 372 ? -36.456 11.295 -20.934 1.00 42.22 372 VAL A O 1
ATOM 2978 N N . GLY A 1 373 ? -34.582 11.789 -19.817 1.00 48.91 373 GLY A N 1
ATOM 2979 C CA . GLY A 1 373 ? -34.948 13.128 -19.355 1.00 48.91 373 GLY A CA 1
ATOM 2980 C C . GLY A 1 373 ? -34.386 13.395 -17.956 1.00 48.91 373 GLY A C 1
ATOM 2981 O O . GLY A 1 373 ? -33.656 12.568 -17.409 1.00 48.91 373 GLY A O 1
ATOM 2982 N N . GLU A 1 374 ? -34.726 14.542 -17.368 1.00 45.09 374 GLU A N 1
ATOM 2983 C CA . GLU A 1 374 ? -34.332 14.874 -15.992 1.00 45.09 374 GLU A CA 1
ATOM 2984 C C . GLU A 1 374 ? -34.928 13.866 -14.989 1.00 45.09 374 GLU A C 1
ATOM 2986 O O . GLU A 1 374 ? -36.147 13.714 -14.895 1.00 45.09 374 GLU A O 1
ATOM 2991 N N . GLY A 1 375 ? -34.058 13.183 -14.238 1.00 52.28 375 GLY A N 1
ATOM 2992 C CA . GLY A 1 375 ? -34.430 12.382 -13.066 1.00 52.28 375 GLY A CA 1
ATOM 2993 C C . GLY A 1 375 ? -35.197 11.080 -13.330 1.00 52.28 375 GLY A C 1
ATOM 2994 O O . GLY A 1 375 ? -35.915 10.638 -12.439 1.00 52.28 375 GLY A O 1
ATOM 2995 N N . ARG A 1 376 ? -35.107 10.479 -14.529 1.00 58.62 376 ARG A N 1
ATOM 2996 C CA . ARG A 1 376 ? -35.749 9.182 -14.832 1.00 58.62 376 ARG A CA 1
ATOM 2997 C C . ARG A 1 376 ? -34.907 8.283 -15.731 1.00 58.62 376 ARG A C 1
ATOM 2999 O O . ARG A 1 376 ? -34.368 8.726 -16.749 1.00 58.62 376 ARG A O 1
ATOM 3006 N N . TYR A 1 377 ? -34.896 7.001 -15.386 1.00 63.59 377 TYR A N 1
ATOM 3007 C CA . TYR A 1 377 ? -34.144 5.941 -16.055 1.00 63.59 377 TYR A CA 1
ATOM 3008 C C . TYR A 1 377 ? -35.100 4.919 -16.667 1.00 63.59 377 TYR A C 1
ATOM 3010 O O . TYR A 1 377 ? -36.225 4.786 -16.189 1.00 63.59 377 TYR A O 1
ATOM 3018 N N . ALA A 1 378 ? -34.678 4.180 -17.694 1.00 62.81 378 ALA A N 1
ATOM 3019 C CA . ALA A 1 378 ? -35.487 3.098 -18.257 1.00 62.81 378 ALA A CA 1
ATOM 3020 C C . ALA A 1 378 ? -34.696 1.800 -18.451 1.00 62.81 378 ALA A C 1
ATOM 3022 O O . ALA A 1 378 ? -33.516 1.835 -18.805 1.00 62.81 378 ALA A O 1
ATOM 3023 N N . SER A 1 379 ? -35.364 0.660 -18.250 1.00 64.62 379 SER A N 1
ATOM 3024 C CA . SER A 1 379 ? -34.844 -0.649 -18.659 1.00 64.62 379 SER A CA 1
ATOM 3025 C C . SER A 1 379 ? -34.917 -0.821 -20.189 1.00 64.62 379 SER A C 1
ATOM 3027 O O . SER A 1 379 ? -35.629 -0.061 -20.859 1.00 64.62 379 SER A O 1
ATOM 3029 N N . PRO A 1 380 ? -34.233 -1.824 -20.775 1.00 61.44 380 PRO A N 1
ATOM 3030 C CA . PRO A 1 380 ? -34.312 -2.127 -22.209 1.00 61.44 380 PRO A CA 1
ATOM 3031 C C . PRO A 1 380 ? -35.735 -2.407 -22.723 1.00 61.44 380 PRO A C 1
ATOM 3033 O O . PRO A 1 380 ? -36.026 -2.176 -23.894 1.00 61.44 380 PRO A O 1
ATOM 3036 N N . GLU A 1 381 ? -36.638 -2.859 -21.851 1.00 65.38 381 GLU A N 1
ATOM 3037 C CA . GLU A 1 381 ? -38.056 -3.114 -22.137 1.00 65.38 381 GLU A CA 1
ATOM 3038 C C . GLU A 1 381 ? -38.915 -1.834 -22.102 1.00 65.38 381 GLU A C 1
ATOM 3040 O O . GLU A 1 381 ? -40.108 -1.875 -22.408 1.00 65.38 381 GLU A O 1
ATOM 3045 N N . GLY A 1 382 ? -38.326 -0.692 -21.732 1.00 64.88 382 GLY A N 1
ATOM 3046 C CA . GLY A 1 382 ? -38.993 0.607 -21.647 1.00 64.88 382 GLY A CA 1
ATOM 3047 C C . GLY A 1 382 ? -39.738 0.865 -20.333 1.00 64.88 382 GLY A C 1
ATOM 3048 O O . GLY A 1 382 ? -40.483 1.844 -20.255 1.00 64.88 382 GLY A O 1
ATOM 3049 N N . GLN A 1 383 ? -39.556 0.030 -19.302 1.00 70.94 383 GLN A N 1
ATOM 3050 C CA . GLN A 1 383 ? -40.071 0.326 -17.963 1.00 70.94 383 GLN A CA 1
ATOM 3051 C C . GLN A 1 383 ? -39.258 1.467 -17.346 1.00 70.94 383 GLN A C 1
ATOM 3053 O O . GLN A 1 383 ? -38.032 1.418 -17.342 1.00 70.94 383 GLN A O 1
ATOM 3058 N N . ILE A 1 384 ? -39.949 2.493 -16.843 1.00 74.88 384 ILE A N 1
ATOM 3059 C CA . ILE A 1 384 ? -39.339 3.695 -16.265 1.00 74.88 384 ILE A CA 1
ATOM 3060 C C . ILE A 1 384 ? -39.217 3.535 -14.748 1.00 74.88 384 ILE A C 1
ATOM 3062 O O . ILE A 1 384 ? -40.160 3.065 -14.116 1.00 74.88 384 ILE A O 1
ATOM 3066 N N . TYR A 1 385 ? -38.087 3.981 -14.205 1.00 72.12 385 TYR A N 1
ATOM 3067 C CA . TYR A 1 385 ? -37.755 3.993 -12.783 1.00 72.12 385 TYR A CA 1
ATOM 3068 C C . TYR A 1 385 ? -37.325 5.395 -12.338 1.00 72.12 385 TYR A C 1
ATOM 3070 O O . TYR A 1 385 ? -36.713 6.146 -13.110 1.00 72.12 385 TYR A O 1
ATOM 3078 N N . GLU A 1 386 ? -37.613 5.739 -11.085 1.00 74.75 386 GLU A N 1
ATOM 3079 C CA . GLU A 1 386 ? -37.222 7.018 -10.485 1.00 74.75 386 GLU A CA 1
ATOM 3080 C C . GLU A 1 386 ? -35.721 7.094 -10.167 1.00 74.75 386 GLU A C 1
ATOM 3082 O O . GLU A 1 386 ? -35.146 8.181 -10.215 1.00 74.75 386 GLU A O 1
ATOM 3087 N N . LYS A 1 387 ? -35.060 5.964 -9.870 1.00 71.62 387 LYS A N 1
ATOM 3088 C CA . LYS A 1 387 ? -33.664 5.947 -9.403 1.00 71.62 387 LYS A CA 1
ATOM 3089 C C . LYS A 1 387 ? -32.794 4.948 -10.156 1.00 71.62 387 LYS A C 1
ATOM 3091 O O . LYS A 1 387 ? -33.224 3.851 -10.511 1.00 71.62 387 LYS A O 1
ATOM 3096 N N . LEU A 1 388 ? -31.532 5.336 -10.315 1.00 69.69 388 LEU A N 1
ATOM 3097 C CA . LEU A 1 388 ? -30.403 4.480 -10.652 1.00 69.69 388 LEU A CA 1
ATOM 3098 C C . LEU A 1 388 ? -29.500 4.427 -9.424 1.00 69.69 388 LEU A C 1
ATOM 3100 O O . LEU A 1 388 ? -29.010 5.456 -8.967 1.00 69.69 388 LEU A O 1
ATOM 3104 N N . LEU A 1 389 ? -29.285 3.227 -8.910 1.00 70.75 389 LEU A N 1
ATOM 3105 C CA . LEU A 1 389 ? -28.471 2.948 -7.740 1.00 70.75 389 LEU A CA 1
ATOM 3106 C C . LEU A 1 389 ? -27.358 1.974 -8.116 1.00 70.75 389 LEU A C 1
ATOM 3108 O O . LEU A 1 389 ? -27.464 1.227 -9.091 1.00 70.75 389 LEU A O 1
ATOM 3112 N N . TYR A 1 390 ? -26.331 1.912 -7.282 1.00 66.25 390 TYR A N 1
ATOM 3113 C CA . TYR A 1 390 ? -25.564 0.683 -7.128 1.00 66.25 390 TYR A CA 1
ATOM 3114 C C . TYR A 1 390 ? -26.147 -0.134 -5.964 1.00 66.25 390 TYR A C 1
ATOM 3116 O O . TYR A 1 390 ? -26.979 0.357 -5.201 1.00 66.25 390 TYR A O 1
ATOM 3124 N N . PHE A 1 391 ? -25.743 -1.390 -5.846 1.00 72.62 391 PHE A N 1
ATOM 3125 C CA . PHE A 1 391 ? -25.855 -2.203 -4.641 1.00 72.62 391 PHE A CA 1
ATOM 3126 C C . PHE A 1 391 ? -24.510 -2.891 -4.440 1.00 72.62 391 PHE A C 1
ATOM 3128 O O . PHE A 1 391 ? -24.028 -3.541 -5.366 1.00 72.62 391 PHE A O 1
ATOM 3135 N N . ILE A 1 392 ? -23.924 -2.754 -3.251 1.00 70.56 392 ILE A N 1
ATOM 3136 C CA . ILE A 1 392 ? -22.676 -3.414 -2.860 1.00 70.56 392 ILE A CA 1
ATOM 3137 C C . ILE A 1 392 ? -22.950 -4.266 -1.624 1.00 70.56 392 ILE A C 1
ATOM 3139 O O . ILE A 1 392 ? -23.287 -3.740 -0.561 1.00 70.56 392 ILE A O 1
ATOM 3143 N N . GLY A 1 393 ? -22.803 -5.583 -1.753 1.00 72.38 393 GLY A N 1
ATOM 3144 C CA . GLY A 1 393 ? -22.961 -6.491 -0.622 1.00 72.38 393 GLY A CA 1
ATOM 3145 C C . GLY A 1 393 ? -22.903 -7.967 -0.996 1.00 72.38 393 GLY A C 1
ATOM 3146 O O . GLY A 1 393 ? -22.929 -8.341 -2.170 1.00 72.38 393 GLY A O 1
ATOM 3147 N N . ARG A 1 394 ? -22.818 -8.818 0.029 1.00 79.19 394 ARG A N 1
ATOM 3148 C CA . ARG A 1 394 ? -22.830 -10.279 -0.106 1.00 79.19 394 ARG A CA 1
ATOM 3149 C C . ARG A 1 394 ? -24.248 -10.777 -0.345 1.00 79.19 394 ARG A C 1
ATOM 3151 O O . ARG A 1 394 ? -25.148 -10.454 0.429 1.00 79.19 394 ARG A O 1
ATOM 3158 N N . LEU A 1 395 ? -24.449 -11.574 -1.392 1.00 80.19 395 LEU A N 1
ATOM 3159 C CA . LEU A 1 395 ? -25.727 -12.258 -1.601 1.00 80.19 395 LEU A CA 1
ATOM 3160 C C . LEU A 1 395 ? -25.799 -13.538 -0.748 1.00 80.19 395 LEU A C 1
ATOM 3162 O O . LEU A 1 395 ? -24.759 -14.073 -0.353 1.00 80.19 395 LEU A O 1
ATOM 3166 N N . PRO A 1 396 ? -27.005 -14.061 -0.455 1.00 76.31 396 PRO A N 1
ATOM 3167 C CA . PRO A 1 396 ? -27.157 -15.270 0.348 1.00 76.31 396 PRO A CA 1
ATOM 3168 C C . PRO A 1 396 ? -26.418 -16.476 -0.254 1.00 76.31 396 PRO A C 1
ATOM 3170 O O . PRO A 1 396 ? -26.797 -16.987 -1.304 1.00 76.31 396 PRO A O 1
ATOM 3173 N N . GLY A 1 397 ? -25.388 -16.956 0.449 1.00 76.00 397 GLY A N 1
ATOM 3174 C CA . GLY A 1 397 ? -24.583 -18.115 0.048 1.00 76.00 397 GLY A CA 1
ATOM 3175 C C . GLY A 1 397 ? -23.335 -17.801 -0.786 1.00 76.00 397 GLY A C 1
ATOM 3176 O O . GLY A 1 397 ? -22.577 -18.728 -1.052 1.00 76.00 397 GLY A O 1
ATOM 3177 N N . GLU A 1 398 ? -23.095 -16.540 -1.157 1.00 75.75 398 GLU A N 1
ATOM 3178 C CA . GLU A 1 398 ? -21.841 -16.122 -1.801 1.00 75.75 398 GLU A CA 1
ATOM 3179 C C . GLU A 1 398 ? -20.713 -15.966 -0.768 1.00 75.75 398 GLU A C 1
ATOM 3181 O O . GLU A 1 398 ? -20.947 -15.573 0.378 1.00 75.75 398 GLU A O 1
ATOM 3186 N N . GLU A 1 399 ? -19.469 -16.218 -1.180 1.00 70.50 399 GLU A N 1
ATOM 3187 C CA . GLU A 1 399 ? -18.285 -16.014 -0.327 1.00 70.50 399 GLU A CA 1
ATOM 3188 C C . GLU A 1 399 ? -17.827 -14.545 -0.293 1.00 70.50 399 GLU A C 1
ATOM 3190 O O . GLU A 1 399 ? -17.195 -14.114 0.676 1.00 70.50 399 GLU A O 1
ATOM 3195 N N . TYR A 1 400 ? -18.200 -13.764 -1.312 1.00 71.62 400 TYR A N 1
ATOM 3196 C CA . TYR A 1 400 ? -17.739 -12.399 -1.544 1.00 71.62 400 TYR A CA 1
ATOM 3197 C C . TYR A 1 400 ? -18.878 -11.425 -1.859 1.00 71.62 400 TYR A C 1
ATOM 3199 O O . TYR A 1 400 ? -19.973 -11.800 -2.285 1.00 71.62 400 TYR A O 1
ATOM 3207 N N . ASP A 1 401 ? -18.617 -10.146 -1.619 1.00 75.88 401 ASP A N 1
ATOM 3208 C CA . ASP A 1 401 ? -19.527 -9.061 -1.950 1.00 75.88 401 ASP A CA 1
ATOM 3209 C C . ASP A 1 401 ? -19.490 -8.787 -3.445 1.00 75.88 401 ASP A C 1
ATOM 3211 O O . ASP A 1 401 ? -18.433 -8.857 -4.070 1.00 75.88 401 ASP A O 1
ATOM 3215 N N . ARG A 1 402 ? -20.631 -8.416 -4.018 1.00 72.06 402 ARG A N 1
ATOM 3216 C CA . ARG A 1 402 ? -20.751 -8.090 -5.437 1.00 72.06 402 ARG A CA 1
ATOM 3217 C C . ARG A 1 402 ? -21.363 -6.715 -5.628 1.00 72.06 402 ARG A C 1
ATOM 3219 O O . ARG A 1 402 ? -22.191 -6.285 -4.823 1.00 72.06 402 ARG A O 1
ATOM 3226 N N . VAL A 1 403 ? -20.965 -6.062 -6.715 1.00 72.06 403 VAL A N 1
ATOM 3227 C CA . VAL A 1 403 ? -21.503 -4.768 -7.132 1.00 72.06 403 VAL A CA 1
ATOM 3228 C C . VAL A 1 403 ? -22.497 -4.970 -8.267 1.00 72.06 403 VAL A C 1
ATOM 3230 O O . VAL A 1 403 ? -22.188 -5.588 -9.284 1.00 72.06 403 VAL A O 1
ATOM 3233 N N . PHE A 1 404 ? -23.702 -4.438 -8.091 1.00 73.25 404 PHE A N 1
ATOM 3234 C CA . PHE A 1 404 ? -24.765 -4.451 -9.091 1.00 73.25 404 PHE A CA 1
ATOM 3235 C C . PHE A 1 404 ? -25.213 -3.027 -9.387 1.00 73.25 404 PHE A C 1
ATOM 3237 O O . PHE A 1 404 ? -25.358 -2.225 -8.470 1.00 73.25 404 PHE A O 1
ATOM 3244 N N . ARG A 1 405 ? -25.490 -2.720 -10.655 1.00 73.94 405 ARG A N 1
ATOM 3245 C CA . ARG A 1 405 ? -26.198 -1.497 -11.046 1.00 73.94 405 ARG A CA 1
ATOM 3246 C C . ARG A 1 405 ? -27.697 -1.803 -11.078 1.00 73.94 405 ARG A C 1
ATOM 3248 O O . ARG A 1 405 ? -28.104 -2.825 -11.625 1.00 73.94 405 ARG A O 1
ATOM 3255 N N . VAL A 1 406 ? -28.516 -0.953 -10.469 1.00 77.00 406 VAL A N 1
ATOM 3256 C CA . VAL A 1 406 ? -29.914 -1.250 -10.126 1.00 77.00 406 VAL A CA 1
ATOM 3257 C C . VAL A 1 406 ? -30.816 -0.078 -10.512 1.00 77.00 406 VAL A C 1
ATOM 3259 O O . VAL A 1 406 ? -30.592 1.039 -10.060 1.00 77.00 406 VAL A O 1
ATOM 3262 N N . LEU A 1 407 ? -31.861 -0.322 -11.304 1.00 77.44 407 LEU A N 1
ATOM 3263 C CA . LEU A 1 407 ? -32.978 0.616 -11.459 1.00 77.44 407 LEU A CA 1
ATOM 3264 C C . LEU A 1 407 ? -34.088 0.247 -10.480 1.00 77.44 407 LEU A C 1
ATOM 3266 O O . LEU A 1 407 ? -34.440 -0.928 -10.382 1.00 77.44 407 LEU A O 1
ATOM 3270 N N . THR A 1 408 ? -34.633 1.220 -9.754 1.00 81.88 408 THR A N 1
ATOM 3271 C CA . THR A 1 408 ? -35.712 0.990 -8.781 1.00 81.88 408 THR A CA 1
ATOM 3272 C C . THR A 1 408 ? -36.473 2.279 -8.461 1.00 81.88 408 THR A C 1
ATOM 3274 O O . THR A 1 408 ? -35.969 3.379 -8.686 1.00 81.88 408 THR A O 1
ATOM 3277 N N . ASP A 1 409 ? -37.669 2.130 -7.898 1.00 82.81 409 ASP A N 1
ATOM 3278 C CA . ASP A 1 409 ? -38.430 3.216 -7.267 1.00 82.81 409 ASP A CA 1
ATOM 3279 C C . ASP A 1 409 ? -38.271 3.203 -5.728 1.00 82.81 409 ASP A C 1
ATOM 3281 O O . ASP A 1 409 ? -38.625 4.161 -5.040 1.00 82.81 409 ASP A O 1
ATOM 3285 N N . GLU A 1 410 ? -37.702 2.129 -5.166 1.00 81.56 410 GLU A N 1
ATOM 3286 C CA . GLU A 1 410 ? -37.548 1.932 -3.722 1.00 81.56 410 GLU A CA 1
ATOM 3287 C C . GLU A 1 410 ? -36.569 2.945 -3.097 1.00 81.56 410 GLU A C 1
ATOM 3289 O O . GLU A 1 410 ? -35.675 3.494 -3.747 1.00 81.56 410 GLU A O 1
ATOM 3294 N N . GLU A 1 411 ? -36.706 3.215 -1.796 1.00 73.06 411 GLU A N 1
ATOM 3295 C CA . GLU A 1 411 ? -35.710 4.007 -1.055 1.00 73.06 411 GLU A CA 1
ATOM 3296 C C . GLU A 1 411 ? -34.447 3.216 -0.726 1.00 73.06 411 GLU A C 1
ATOM 3298 O O . GLU A 1 411 ? -33.376 3.807 -0.636 1.00 73.06 411 GLU A O 1
ATOM 3303 N N . LYS A 1 412 ? -34.543 1.894 -0.557 1.00 73.12 412 LYS A N 1
ATOM 3304 C CA . LYS A 1 412 ? -33.415 1.014 -0.228 1.00 73.12 412 LYS A CA 1
ATOM 3305 C C . LYS A 1 412 ? -33.563 -0.330 -0.928 1.00 73.12 412 LYS A C 1
ATOM 3307 O O . LYS A 1 412 ? -34.674 -0.806 -1.128 1.00 73.12 412 LYS A O 1
ATOM 3312 N N . VAL A 1 413 ? -32.426 -0.940 -1.251 1.00 77.88 413 VAL A N 1
ATOM 3313 C CA . VAL A 1 413 ? -32.318 -2.246 -1.914 1.00 77.88 413 VAL A CA 1
ATOM 3314 C C . VAL A 1 413 ? -31.534 -3.179 -0.997 1.00 77.88 413 VAL A C 1
ATOM 3316 O O . VAL A 1 413 ? -30.453 -2.806 -0.536 1.00 77.88 413 VAL A O 1
ATOM 3319 N N . THR A 1 414 ? -32.065 -4.372 -0.716 1.00 83.00 414 THR A N 1
ATOM 3320 C CA . THR A 1 414 ? -31.382 -5.379 0.119 1.00 83.00 414 THR A CA 1
ATOM 3321 C C . THR A 1 414 ? -30.729 -6.488 -0.713 1.00 83.00 414 THR A C 1
ATOM 3323 O O . THR A 1 414 ? -30.966 -6.616 -1.916 1.00 83.00 414 THR A O 1
ATOM 3326 N N . ALA A 1 415 ? -29.913 -7.324 -0.062 1.00 81.06 415 ALA A N 1
ATOM 3327 C CA . ALA A 1 415 ? -29.305 -8.495 -0.694 1.00 81.06 415 ALA A CA 1
ATOM 3328 C C . ALA A 1 415 ? -30.360 -9.503 -1.187 1.00 81.06 415 ALA A C 1
ATOM 3330 O O . ALA A 1 415 ? -30.186 -10.124 -2.234 1.00 81.06 415 ALA A O 1
ATOM 3331 N N . GLU A 1 416 ? -31.472 -9.644 -0.460 1.00 85.06 416 GLU A N 1
ATOM 3332 C CA . GLU A 1 416 ? -32.604 -10.490 -0.841 1.00 85.06 416 GLU A CA 1
ATOM 3333 C C . GLU A 1 416 ? -33.319 -9.960 -2.089 1.00 85.06 416 GLU A C 1
ATOM 3335 O O . GLU A 1 416 ? -33.650 -10.751 -2.968 1.00 85.06 416 GLU A O 1
ATOM 3340 N N . ASP A 1 417 ? -33.503 -8.640 -2.206 1.00 85.94 417 ASP A N 1
ATOM 3341 C CA . ASP A 1 417 ? -34.152 -8.018 -3.369 1.00 85.94 417 ASP A CA 1
ATOM 3342 C C . ASP A 1 417 ? -33.336 -8.232 -4.659 1.00 85.94 417 ASP A C 1
ATOM 3344 O O . ASP A 1 417 ? -33.893 -8.514 -5.726 1.00 85.94 417 ASP A O 1
ATOM 3348 N N . VAL A 1 418 ? -32.004 -8.144 -4.558 1.00 82.75 418 VAL A N 1
ATOM 3349 C CA . VAL A 1 418 ? -31.078 -8.435 -5.666 1.00 82.75 418 VAL A CA 1
ATOM 3350 C C . VAL A 1 418 ? -31.058 -9.930 -5.989 1.00 82.75 418 VAL A C 1
ATOM 3352 O O . VAL A 1 418 ? -31.141 -10.302 -7.160 1.00 82.75 418 VAL A O 1
ATOM 3355 N N . ALA A 1 419 ? -31.007 -10.802 -4.977 1.00 83.81 419 ALA A N 1
ATOM 3356 C CA . ALA A 1 419 ? -31.049 -12.251 -5.173 1.00 83.81 419 ALA A CA 1
ATOM 3357 C C . ALA A 1 419 ? -32.370 -12.717 -5.820 1.00 83.81 419 ALA A C 1
ATOM 3359 O O . ALA A 1 419 ? -32.350 -13.577 -6.706 1.00 83.81 419 ALA A O 1
ATOM 3360 N N . GLU A 1 420 ? -33.508 -12.114 -5.448 1.00 88.19 420 GLU A N 1
ATOM 3361 C CA . GLU A 1 420 ? -34.797 -12.337 -6.109 1.00 88.19 420 GLU A CA 1
ATOM 3362 C C . GLU A 1 420 ? -34.710 -11.977 -7.599 1.00 88.19 420 GLU A C 1
ATOM 3364 O O . GLU A 1 420 ? -35.045 -12.812 -8.443 1.00 88.19 420 GLU A O 1
ATOM 3369 N N . ALA A 1 421 ? -34.211 -10.784 -7.941 1.00 85.44 421 ALA A N 1
ATOM 3370 C CA . ALA A 1 421 ? -34.100 -10.349 -9.333 1.00 85.44 421 ALA A CA 1
ATOM 3371 C C . ALA A 1 421 ? -33.168 -11.242 -10.167 1.00 85.44 421 ALA A C 1
ATOM 3373 O O . ALA A 1 421 ? -33.514 -11.582 -11.298 1.00 85.44 421 ALA A O 1
ATOM 3374 N N . ILE A 1 422 ? -32.036 -11.700 -9.616 1.00 82.94 422 ILE A N 1
ATOM 3375 C CA . ILE A 1 422 ? -31.161 -12.684 -10.281 1.00 82.94 422 ILE A CA 1
ATOM 3376 C C . ILE A 1 422 ? -31.928 -13.983 -10.555 1.00 82.94 422 ILE A C 1
ATOM 3378 O O . ILE A 1 422 ? -31.908 -14.478 -1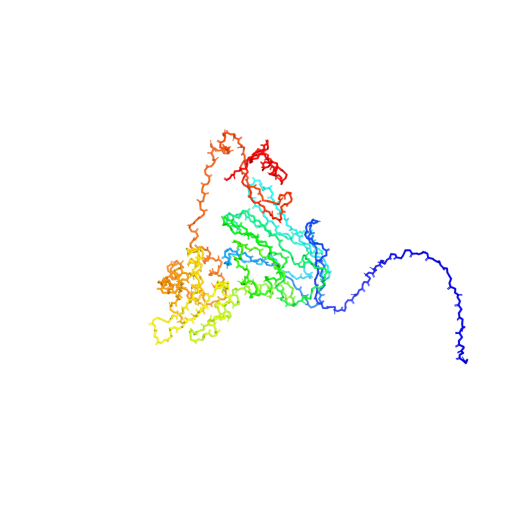1.682 1.00 82.94 422 ILE A O 1
ATOM 3382 N N . SER A 1 423 ? -32.659 -14.508 -9.564 1.00 84.62 423 SER A N 1
ATOM 3383 C CA . SER A 1 423 ? -33.452 -15.738 -9.723 1.00 84.62 423 SER A CA 1
ATOM 3384 C C . SER A 1 423 ? -34.570 -15.623 -10.775 1.00 84.62 423 SER A C 1
ATOM 3386 O O . SER A 1 423 ? -34.997 -16.632 -11.335 1.00 84.62 423 SER A O 1
ATOM 3388 N N . GLN A 1 424 ? -35.011 -14.395 -11.070 1.00 87.56 424 GLN A N 1
ATOM 3389 C CA . GLN A 1 424 ? -36.040 -14.060 -12.060 1.00 87.56 424 GLN A CA 1
ATOM 3390 C C . GLN A 1 424 ? -35.458 -13.611 -13.419 1.00 87.56 424 GLN A C 1
ATOM 3392 O O . GLN A 1 424 ? -36.208 -13.218 -14.310 1.00 87.56 424 GLN A O 1
ATOM 3397 N N . GLY A 1 425 ? -34.138 -13.728 -13.621 1.00 79.81 425 GLY A N 1
ATOM 3398 C CA . GLY A 1 425 ? -33.469 -13.455 -14.902 1.00 79.81 425 GLY A CA 1
ATOM 3399 C C . GLY A 1 425 ? -32.956 -12.023 -15.084 1.00 79.81 425 GLY A C 1
ATOM 3400 O O . GLY A 1 425 ? -32.688 -11.619 -16.211 1.00 79.81 425 GLY A O 1
ATOM 3401 N N . GLY A 1 426 ? -32.802 -11.267 -13.995 1.00 77.81 426 GLY A N 1
ATOM 3402 C CA . GLY A 1 426 ? -32.272 -9.899 -13.980 1.00 77.81 426 GLY A CA 1
ATOM 3403 C C . GLY A 1 426 ? -33.287 -8.825 -13.580 1.00 77.81 426 GLY A C 1
ATOM 3404 O O . GLY A 1 426 ? -32.898 -7.680 -13.389 1.00 77.81 426 GLY A O 1
ATOM 3405 N N . ALA A 1 427 ? -34.564 -9.163 -13.400 1.00 83.44 427 ALA A N 1
ATOM 3406 C CA . ALA A 1 427 ? -35.607 -8.208 -13.026 1.00 83.44 427 ALA A CA 1
ATOM 3407 C C . ALA A 1 427 ? -36.577 -8.816 -12.008 1.00 83.44 427 ALA A C 1
ATOM 3409 O O . ALA A 1 427 ? -36.931 -9.986 -12.113 1.00 83.44 427 ALA A O 1
ATOM 3410 N N . SER A 1 428 ? -37.030 -8.013 -11.048 1.00 86.19 428 SER A N 1
ATOM 3411 C CA . SER A 1 428 ? -38.104 -8.349 -10.108 1.00 86.19 428 SER A CA 1
ATOM 3412 C C . SER A 1 428 ? -39.174 -7.253 -10.109 1.00 86.19 428 SER A C 1
ATOM 3414 O O . SER A 1 428 ? -39.099 -6.274 -10.852 1.00 86.19 428 SER A O 1
ATOM 3416 N N . LYS A 1 429 ? -40.189 -7.378 -9.246 1.00 82.12 429 LYS A N 1
ATOM 3417 C CA . LYS A 1 429 ? -41.196 -6.316 -9.066 1.00 82.12 429 LYS A CA 1
ATOM 3418 C C . LYS A 1 429 ? -40.633 -5.014 -8.493 1.00 82.12 429 LYS A C 1
ATOM 3420 O O . LYS A 1 429 ? -41.258 -3.978 -8.688 1.00 82.12 429 LYS A O 1
ATOM 3425 N N . LYS A 1 430 ? -39.523 -5.083 -7.754 1.00 84.06 430 LYS A N 1
ATOM 3426 C CA . LYS A 1 430 ? -38.918 -3.931 -7.070 1.00 84.06 430 LYS A CA 1
ATOM 3427 C C . LYS A 1 430 ? -37.841 -3.248 -7.899 1.00 84.06 430 LYS A C 1
ATOM 3429 O O . LYS A 1 430 ? -37.632 -2.045 -7.760 1.00 84.06 430 LYS A O 1
ATOM 3434 N N . LEU A 1 431 ? -37.102 -4.018 -8.696 1.00 86.12 431 LEU A N 1
ATOM 3435 C CA . LEU A 1 431 ? -35.887 -3.531 -9.331 1.00 86.12 431 LEU A CA 1
ATOM 3436 C C . LEU A 1 431 ? -35.546 -4.250 -10.635 1.00 86.12 431 LEU A C 1
ATOM 3438 O O . LEU A 1 431 ? -35.972 -5.379 -10.875 1.00 86.12 431 LEU A O 1
ATOM 3442 N N . TYR A 1 432 ? -34.718 -3.599 -11.444 1.00 80.81 432 TYR A N 1
ATOM 3443 C CA . TYR A 1 432 ? -34.093 -4.158 -12.637 1.00 80.81 432 TYR A CA 1
ATOM 3444 C C . TYR A 1 432 ? -32.568 -4.068 -12.502 1.00 80.81 432 TYR A C 1
ATOM 3446 O O . TYR A 1 432 ? -32.026 -2.997 -12.224 1.00 80.81 432 TYR A O 1
ATOM 3454 N N . LEU A 1 433 ? -31.869 -5.187 -12.690 1.00 76.81 433 LEU A N 1
ATOM 3455 C CA . LEU A 1 433 ? -30.411 -5.258 -12.674 1.00 76.81 433 LEU A CA 1
ATOM 3456 C C . LEU A 1 433 ? -29.876 -4.879 -14.048 1.00 76.81 433 LEU A C 1
ATOM 3458 O O . LEU A 1 433 ? -30.110 -5.564 -15.044 1.00 76.81 433 LEU A O 1
ATOM 3462 N N . VAL A 1 434 ? -29.137 -3.779 -14.099 1.00 68.38 434 VAL A N 1
ATOM 3463 C CA . VAL A 1 434 ? -28.544 -3.299 -15.339 1.00 68.38 434 VAL A CA 1
ATOM 3464 C C . VAL A 1 434 ? -27.204 -3.989 -15.549 1.00 68.38 434 VAL A C 1
ATOM 3466 O O . VAL A 1 434 ? -26.270 -3.768 -14.777 1.00 68.38 434 VAL A O 1
ATOM 3469 N N . GLN A 1 435 ? -27.142 -4.812 -16.596 1.00 57.09 435 GLN A N 1
ATOM 3470 C CA . GLN A 1 435 ? -25.914 -5.443 -17.089 1.00 57.09 435 GLN A CA 1
ATOM 3471 C C . GLN A 1 435 ? -24.910 -4.402 -17.614 1.00 57.09 435 GLN A C 1
ATOM 3473 O O . GLN A 1 435 ? -25.342 -3.296 -18.029 1.00 57.09 435 GLN A O 1
#

Sequence (435 aa):
MNGIGRVFQAAALGIAAGILIIVICLGNGQGGEPQIRCVKQPGKGDIEYEYRLDGKMKSFLIYKEYYRAGELLEYGVLRAEDFKEAGVKKDGTLTLRVERNSQTMDGEWNINFLNQFEGEEDFSRDANSWESLGYGYLGMMESYFLENQSQWYKVKEGENIALAAWHLMGSSESQLRKIPCQEFMDERTKQEVIGQNDGELLYYLVFSEKNTDELKSDYEVSPYAKMLFEAANPYIGDAPADGKLVEALGIFPEMGRTMELETKKEPYTLKLHFEDEPSRELGFNEQMEKKAILLLCLIENVDRIEWTYPLDSTQGQPERRFFCDRERAKELLGGKDVKSFAESEASLQELLTDVLPYIYSEGVMNVIGLGVGEGRYASPEGQIYEKLLYFIGRLPGEEYDRVFRVLTDEEKVTAEDVAEAISQGGASKKLYLVQ

Foldseek 3Di:
DDDDDDDDDDDDDDDDDDDPPPPPPDPPADDDFWWKFWPAAPPPFKTKMWTAHHPLFFKKWKKKWKDFLLFTADIDTLDIATCVVQQADNTFMKIWGWDFDFDDPVQWTWTKIWIDGPRHPDTRIDIQTCVNNPHFFFWKAKAAQCNVHGDIDGDDAFFWQFGMKIATAGPDPQDTDDDHSVLCRDLLSVLVCRSSHRMMMTMTMHTHSDHRVVVVVVRVFPPLLVVLLVLFAQAQVPVVSLVVNCSSSSLVPVWDWDWDWDPPDPQTEIEIETLADDPDVVVNVLVVLLSFLSNQQRHNRHFKYKYWYADDNDPPGDIDMDMDGQVNSCVQQVNDGSPVLSPDSVSVRCSRHVRSVCRVVPDPPPPDPQDPDPQWGADPVGDIARDWHWDWQDAVPDNIIGIWTKGFNDPGDDSVNQVVCVVVPQDDPGIGTDD

pLDDT: mean 81.12, std 19.48, range [25.14, 98.56]

Solvent-accessible surface area (backbone atoms only — not comparable to full-atom values): 24643 Å² total; per-residue (Å²): 132,90,78,91,77,88,86,87,88,85,85,83,88,83,92,77,92,76,83,83,75,81,76,84,73,78,84,81,90,69,77,60,76,29,29,36,25,34,77,34,49,78,92,74,62,62,29,32,27,44,38,36,52,36,90,63,54,37,18,42,36,33,35,40,40,31,29,45,68,56,40,54,48,44,74,47,73,76,48,66,40,32,31,78,82,64,54,33,58,60,58,44,42,40,38,38,41,78,50,66,48,76,58,48,101,86,64,58,46,35,48,26,51,30,41,35,50,49,66,50,93,64,67,51,74,48,77,44,37,53,68,78,70,61,68,58,56,43,28,40,41,80,28,42,42,51,60,93,41,79,56,79,44,77,55,56,77,68,39,59,42,29,50,33,29,37,32,27,21,36,84,59,94,64,70,74,60,91,63,62,17,71,44,65,51,40,73,68,50,25,42,71,49,52,45,69,28,49,22,40,42,36,32,32,40,32,44,24,66,42,53,39,67,61,50,47,62,71,53,74,45,54,71,67,35,46,51,52,57,74,49,43,33,77,48,71,79,41,60,74,49,54,50,51,41,46,57,74,65,35,64,58,79,90,55,58,68,49,79,51,69,42,76,90,54,86,72,24,29,46,34,39,42,35,72,57,61,64,96,51,55,68,64,51,49,58,50,49,48,52,53,34,41,50,49,49,24,38,24,63,61,44,42,30,34,35,40,34,26,43,53,66,101,54,93,88,53,67,65,49,78,50,72,39,34,63,69,57,41,12,62,70,53,76,68,43,62,52,57,66,30,58,76,42,48,62,36,37,38,43,44,43,38,75,42,53,64,60,57,83,56,89,77,77,85,78,79,80,87,52,67,83,55,91,74,33,32,55,51,99,88,65,53,74,25,63,35,81,43,76,45,71,47,54,41,95,90,54,94,42,25,36,50,44,41,34,36,23,73,64,92,69,83,53,49,64,60,52,51,50,10,54,78,59,77,33,41,46,99,64,37,37,54,57,129

InterPro domains:
  IPR032250 Domain of unknown function DUF4825 [PF16107] (229-310)

Nearest PDB structures (foldseek):
  2enx-assembly1_A  TM=5.082E-01  e=9.374E+00  Streptococcus agalactiae A909
  2wii-assembly1_A  TM=2.699E-01  e=1.561E+00  Homo sapiens
  5fo9-assembly1_D  TM=2.578E-01  e=1.067E+00  Homo sapiens
  1wpp-assembly1_B  TM=3.546E-01  e=9.897E+00  Streptococcus gordonii str. Challis
  6wdp-assembly1_A  TM=1.334E-01  e=9.574E-01  Homo sapiens

Secondary structure (DSSP, 8-state):
----------------------------S--PPPEEEEEE-TTSSSEEEEEE--SS--EEEEEEEEEETTEEEEEEEEEEEETTTTT--SEEEEEEEEEEE---TT---EEEEEEEEBTBSS-EEEEEETTTTTS---EEEEEETTTT--SPEEPPTT--EEEEEEEEE-SSSPPP----GGGGSSHHHHHHHTTSSSEEEEEEEEEESS-HHHHHHHTSS-HHHHHHHHT-BS-TT-HHHHHHHHHHTT--TTS-EEEEEE-SSSSPEEEEEESS--TTHHHHHHHHHHHHHHHHHHBTT--EEEEEEESSSSTTPPEEEEEEEHHHHHHHTTT--GGGGGG-HHHHHHIIIIIGGGTT-TT-------BSSTT-EE-TT--EESEEEEEEEE-TT-SSEEEEEEEESSS---HHHHHHHHHTTSB-SSEEEE-